Protein AF-A0A8T3ZV80-F1 (afdb_monomer_lite)

Secondary structure (DSSP, 8-state):
-EEE-----S-PEEEEEEES--TT-EEEEEEEE--STTPPP--EEEEEE-TTS-EEEE-----TT-TT-EEEEEEE-TTT--SEEEEEEEEESSS-------EEEEEEEESS-EEEEPPP---S---------------SSS--SSHHHHHHHHHHHHHTTGGGSSHHHHTTTGGGTHHHHHHHHHHHHHHHHTTTSPPPS-TTSPP-PPPPP----SSS-HHHHHHHHHHHHHHHHHHHHHHHHHHHHHHHHHHHHT-HHHHHHHHHHHHHHHHHHHHHHHHHHHHHHHHHHHHHHTHHHHHHHHHHHHHHHHHH-S-HHHHHHHHHTT--HHHHHHHHHHHHT--HHHHHHHHHHHHHHHHHHHHHHHHHHHHHHHHHHHHHHTTS----S--------------EE-TT-S--------TT-BPPPEEEEEEE-SSS-EEEEEEEPPEE-TTS-EEE-GGGEEEESS---GGGSEEP-SS-EEEEEEE-BT-EEEEEEEEB---SSTT--S--B--EEEEEE-

Structure (mmCIF, N/CA/C/O backbone):
data_AF-A0A8T3ZV80-F1
#
_entry.id   AF-A0A8T3ZV80-F1
#
loop_
_atom_site.group_PDB
_atom_site.id
_atom_site.type_symbol
_atom_site.label_atom_id
_atom_site.label_alt_id
_atom_site.label_comp_id
_atom_site.label_asym_id
_atom_site.label_entity_id
_atom_site.label_seq_id
_atom_site.pdbx_PDB_ins_code
_atom_site.Cartn_x
_atom_site.Cartn_y
_atom_site.Cartn_z
_atom_site.occupancy
_atom_site.B_iso_or_equiv
_atom_site.auth_seq_id
_atom_site.auth_comp_id
_atom_site.auth_asym_id
_atom_site.auth_atom_id
_atom_site.pdbx_PDB_model_num
ATOM 1 N N . MET A 1 1 ? 30.229 -7.756 7.869 1.00 60.47 1 MET A N 1
ATOM 2 C CA . MET A 1 1 ? 30.654 -7.085 9.124 1.00 60.47 1 MET A CA 1
ATOM 3 C C . MET A 1 1 ? 30.533 -5.592 8.899 1.00 60.47 1 MET A C 1
ATOM 5 O O . MET A 1 1 ? 31.047 -5.137 7.887 1.00 60.47 1 MET A O 1
ATOM 9 N N . VAL A 1 2 ? 29.847 -4.873 9.791 1.00 40.28 2 VAL A N 1
ATOM 10 C CA . VAL A 1 2 ? 29.508 -3.449 9.615 1.00 40.28 2 VAL A CA 1
ATOM 11 C C . VAL A 1 2 ? 30.244 -2.599 10.652 1.00 40.28 2 VAL A C 1
ATOM 13 O O . VAL A 1 2 ? 30.224 -2.930 11.843 1.00 40.28 2 VAL A O 1
ATOM 16 N N . TRP A 1 3 ? 30.877 -1.505 10.220 1.00 52.06 3 TRP A N 1
ATOM 17 C CA . TRP A 1 3 ? 31.429 -0.478 11.111 1.00 52.06 3 TRP A CA 1
ATOM 18 C C . TRP A 1 3 ? 30.766 0.871 10.842 1.00 52.06 3 TRP A C 1
ATOM 20 O O . TRP A 1 3 ? 30.893 1.408 9.746 1.00 52.06 3 TRP A O 1
ATOM 30 N N . GLU A 1 4 ? 30.125 1.445 11.858 1.00 41.66 4 GLU A N 1
ATOM 31 C CA . GLU A 1 4 ? 29.575 2.802 11.815 1.00 41.66 4 GLU A CA 1
ATOM 32 C C . GLU A 1 4 ? 30.435 3.743 12.674 1.00 41.66 4 GLU A C 1
ATOM 34 O O . GLU A 1 4 ? 30.823 3.398 13.796 1.00 41.66 4 GLU A O 1
ATOM 39 N N . LEU A 1 5 ? 30.774 4.921 12.140 1.00 48.00 5 LEU A N 1
ATOM 40 C CA . LEU A 1 5 ? 31.593 5.922 12.825 1.00 48.00 5 LEU A CA 1
ATOM 41 C C . LEU A 1 5 ? 30.857 7.256 12.927 1.00 48.00 5 LEU A C 1
ATOM 43 O O . LEU A 1 5 ? 30.401 7.808 11.931 1.00 48.00 5 LEU A O 1
ATOM 47 N N . GLN A 1 6 ? 30.839 7.824 14.133 1.00 43.84 6 GLN A N 1
ATOM 48 C CA . GLN A 1 6 ? 30.462 9.216 14.361 1.00 43.84 6 GLN A CA 1
ATOM 49 C C . GLN A 1 6 ? 31.732 10.071 14.506 1.00 43.84 6 GLN A C 1
ATOM 51 O O . GLN A 1 6 ? 32.546 9.821 15.392 1.00 43.84 6 GLN A O 1
ATOM 56 N N . ASN A 1 7 ? 31.893 11.064 13.622 1.00 47.25 7 ASN A N 1
ATOM 57 C CA . ASN A 1 7 ? 32.837 12.191 13.699 1.00 47.25 7 ASN A CA 1
ATOM 58 C C . ASN A 1 7 ? 34.265 11.883 14.200 1.00 47.25 7 ASN A C 1
ATOM 60 O O . ASN A 1 7 ? 34.578 12.076 15.377 1.00 47.25 7 ASN A O 1
ATOM 64 N N . SER A 1 8 ? 35.200 11.547 13.299 1.00 43.75 8 SER A N 1
ATOM 65 C CA . SER A 1 8 ? 36.628 11.659 13.636 1.00 43.75 8 SER A CA 1
ATOM 66 C C . SER A 1 8 ? 37.506 12.123 12.476 1.00 43.75 8 SER A C 1
ATOM 68 O O . SER A 1 8 ? 37.529 11.492 11.430 1.00 43.75 8 SER A O 1
ATOM 70 N N . ARG A 1 9 ? 38.299 13.177 12.721 1.00 47.66 9 ARG A N 1
ATOM 71 C CA . ARG A 1 9 ? 39.254 13.816 11.790 1.00 47.66 9 ARG A CA 1
ATOM 72 C C . ARG A 1 9 ? 40.524 13.002 11.485 1.00 47.66 9 ARG A C 1
ATOM 74 O O . ARG A 1 9 ? 41.468 13.545 10.926 1.00 47.66 9 ARG A O 1
ATOM 81 N N . GLN A 1 10 ? 40.609 11.738 11.899 1.00 52.78 10 GLN A N 1
ATOM 82 C CA . GLN A 1 10 ? 41.802 10.913 11.684 1.00 52.78 10 GLN A CA 1
ATOM 83 C C . GLN A 1 10 ? 41.478 9.723 10.785 1.00 52.78 10 GLN A C 1
ATOM 85 O O . GLN A 1 10 ? 40.491 9.027 11.019 1.00 52.78 10 GLN A O 1
ATOM 90 N N . LEU A 1 11 ? 42.344 9.488 9.792 1.00 54.22 11 LEU A N 1
ATOM 91 C CA . LEU A 1 11 ? 42.402 8.255 9.006 1.00 54.22 11 LEU A CA 1
ATOM 92 C C . LEU A 1 11 ? 42.468 7.075 9.984 1.00 54.22 11 LEU A C 1
ATOM 94 O O . LEU A 1 11 ? 43.467 6.908 10.686 1.00 54.22 11 LEU A O 1
ATOM 98 N N . ARG A 1 12 ? 41.398 6.282 10.085 1.00 61.41 12 ARG A N 1
ATOM 99 C CA . ARG A 1 12 ? 41.407 5.070 10.908 1.00 61.41 12 ARG A CA 1
ATOM 100 C C . ARG A 1 12 ? 41.654 3.875 10.006 1.00 61.41 12 ARG A C 1
ATOM 102 O O . ARG A 1 12 ? 40.924 3.643 9.051 1.00 61.41 12 ARG A O 1
ATOM 109 N N . ASN A 1 13 ? 42.698 3.123 10.335 1.00 71.12 13 ASN A N 1
ATOM 110 C CA . ASN A 1 13 ? 42.924 1.808 9.761 1.00 71.12 13 ASN A CA 1
ATOM 111 C C . ASN A 1 13 ? 41.978 0.810 10.449 1.00 71.12 13 ASN A C 1
ATOM 113 O O . ASN A 1 13 ? 41.947 0.729 11.682 1.00 71.12 13 ASN A O 1
ATOM 117 N N . HIS A 1 14 ? 41.197 0.076 9.664 1.00 79.56 14 HIS A N 1
ATOM 118 C CA . HIS A 1 14 ? 40.303 -0.968 10.146 1.00 79.56 14 HIS A CA 1
ATOM 119 C C . HIS A 1 14 ? 40.928 -2.331 9.884 1.00 79.56 14 HIS A C 1
ATOM 121 O O . HIS A 1 14 ? 41.183 -2.699 8.744 1.00 79.56 14 HIS A O 1
ATOM 127 N N . GLN A 1 15 ? 41.126 -3.101 10.954 1.00 82.50 15 GLN A N 1
ATOM 128 C CA . GLN A 1 15 ? 41.604 -4.472 10.851 1.00 82.50 15 GLN A CA 1
ATOM 129 C C . GLN A 1 15 ? 40.461 -5.471 10.966 1.00 82.50 15 GLN A C 1
ATOM 131 O O . GLN A 1 15 ? 39.639 -5.413 11.890 1.00 82.50 15 GLN A O 1
ATOM 136 N N . PHE A 1 16 ? 40.451 -6.441 10.062 1.00 82.12 16 PHE A N 1
ATOM 137 C CA . PHE A 1 16 ? 39.595 -7.617 10.149 1.00 82.12 16 PHE A CA 1
ATOM 138 C C . PHE A 1 16 ? 40.413 -8.878 9.891 1.00 82.12 16 PHE A C 1
ATOM 140 O O . PHE A 1 16 ? 41.445 -8.853 9.234 1.00 82.12 16 PHE A O 1
ATOM 147 N N . THR A 1 17 ? 40.000 -9.996 10.472 1.00 81.19 17 THR A N 1
ATOM 148 C CA . THR A 1 17 ? 40.676 -11.284 10.325 1.00 81.19 17 THR A CA 1
ATOM 149 C C . THR A 1 17 ? 39.786 -12.235 9.552 1.00 81.19 17 THR A C 1
ATOM 151 O O . THR A 1 17 ? 38.634 -12.447 9.927 1.00 81.19 17 THR A O 1
ATOM 154 N N . VAL A 1 18 ? 40.339 -12.835 8.505 1.00 78.56 18 VAL A N 1
ATOM 155 C CA . VAL A 1 18 ? 39.697 -13.893 7.725 1.00 78.56 18 VAL A CA 1
ATOM 156 C C . VAL A 1 18 ? 40.205 -15.239 8.234 1.00 78.56 18 VAL A C 1
ATOM 158 O O . VAL A 1 18 ? 41.417 -15.431 8.375 1.00 78.56 18 VAL A O 1
ATOM 161 N N . ILE A 1 19 ? 39.292 -16.158 8.551 1.00 80.69 19 ILE A N 1
ATOM 162 C CA . ILE A 1 19 ? 39.614 -17.494 9.075 1.00 80.69 19 ILE A CA 1
ATOM 163 C C . ILE A 1 19 ? 38.805 -18.549 8.330 1.00 80.69 19 ILE A C 1
ATOM 165 O O . ILE A 1 19 ? 37.584 -18.453 8.277 1.00 80.69 19 ILE A O 1
ATOM 169 N N . GLY A 1 20 ? 39.467 -19.594 7.842 1.00 71.50 20 GLY A N 1
ATOM 170 C CA . GLY A 1 20 ? 38.833 -20.692 7.113 1.00 71.50 20 GLY A CA 1
ATOM 171 C C . GLY A 1 20 ? 38.566 -20.399 5.634 1.00 71.50 20 GLY A C 1
ATOM 172 O O . GLY A 1 20 ? 37.793 -21.132 5.027 1.00 71.50 20 GLY A O 1
ATOM 173 N N . ALA A 1 21 ? 39.189 -19.362 5.064 1.00 75.75 21 ALA A N 1
ATOM 174 C CA . ALA A 1 21 ? 39.135 -19.100 3.631 1.00 75.75 21 ALA A CA 1
ATOM 175 C C . ALA A 1 21 ? 39.832 -20.203 2.830 1.00 75.75 21 ALA A C 1
ATOM 177 O O . ALA A 1 21 ? 40.847 -20.762 3.264 1.00 75.75 21 ALA A O 1
ATOM 178 N N . ASN A 1 22 ? 39.282 -20.497 1.658 1.00 77.50 22 ASN A N 1
ATOM 179 C CA . ASN A 1 22 ? 39.830 -21.430 0.687 1.00 77.50 22 ASN A CA 1
ATOM 180 C C . ASN A 1 22 ? 39.926 -20.753 -0.689 1.00 77.50 22 ASN A C 1
ATOM 182 O O . ASN A 1 22 ? 39.639 -19.568 -0.846 1.00 77.50 22 ASN A O 1
ATOM 186 N N . ASN A 1 23 ? 40.307 -21.521 -1.708 1.00 75.81 23 ASN A N 1
ATOM 187 C CA . ASN A 1 23 ? 40.514 -20.959 -3.035 1.00 75.81 23 ASN A CA 1
ATOM 188 C C . ASN A 1 23 ? 39.230 -20.413 -3.665 1.00 75.81 23 ASN A C 1
ATOM 190 O O . ASN A 1 23 ? 39.355 -19.581 -4.541 1.00 75.81 23 ASN A O 1
ATOM 194 N N . SER A 1 24 ? 38.027 -20.810 -3.239 1.00 71.69 24 SER A N 1
ATOM 195 C CA . SER A 1 24 ? 36.764 -20.243 -3.746 1.00 71.69 24 SER A CA 1
ATOM 196 C C . SER A 1 24 ? 36.318 -18.965 -3.028 1.00 71.69 24 SER A C 1
ATOM 198 O O . SER A 1 24 ? 35.336 -18.362 -3.444 1.00 71.69 24 SER A O 1
ATOM 200 N N . THR A 1 25 ? 37.001 -18.551 -1.956 1.00 66.44 25 THR A N 1
ATOM 201 C CA . THR A 1 25 ? 36.577 -17.401 -1.152 1.00 66.44 25 THR A CA 1
ATOM 202 C C . THR A 1 25 ? 36.814 -16.080 -1.888 1.00 66.44 25 THR A C 1
ATOM 204 O O . THR A 1 25 ? 37.892 -15.855 -2.440 1.00 66.44 25 THR A O 1
ATOM 207 N N . ILE A 1 26 ? 35.821 -15.192 -1.840 1.00 72.12 26 ILE A N 1
ATOM 208 C CA . ILE A 1 26 ? 35.843 -13.838 -2.404 1.00 72.12 26 ILE A CA 1
ATOM 209 C C . ILE A 1 26 ? 35.607 -12.832 -1.271 1.00 72.12 26 ILE A C 1
ATOM 211 O O . ILE A 1 26 ? 34.760 -13.058 -0.404 1.00 72.12 26 ILE A O 1
ATOM 215 N N . ILE A 1 27 ? 36.343 -11.716 -1.269 1.00 75.44 27 ILE A N 1
ATOM 216 C CA . ILE A 1 27 ? 36.131 -10.608 -0.320 1.00 75.44 27 ILE A CA 1
ATOM 217 C C . ILE A 1 27 ? 35.628 -9.378 -1.062 1.00 75.44 27 ILE A C 1
ATOM 219 O O . ILE A 1 27 ? 36.235 -8.953 -2.049 1.00 75.44 27 ILE A O 1
ATOM 223 N N . TYR A 1 28 ? 34.567 -8.786 -0.516 1.00 76.94 28 TYR A N 1
ATOM 224 C CA . TYR A 1 28 ? 34.029 -7.494 -0.919 1.00 76.94 28 TYR A CA 1
ATOM 225 C C . TYR A 1 28 ? 34.206 -6.507 0.227 1.00 76.94 28 TYR A C 1
ATOM 227 O O . TYR A 1 28 ? 33.825 -6.798 1.361 1.00 76.94 28 TYR A O 1
ATOM 235 N N . ALA A 1 29 ? 34.752 -5.335 -0.063 1.00 74.75 29 ALA A N 1
ATOM 236 C CA . ALA A 1 29 ? 34.747 -4.215 0.865 1.00 74.75 29 ALA A CA 1
ATOM 237 C C . ALA A 1 29 ? 34.080 -3.023 0.184 1.00 74.75 29 ALA A C 1
ATOM 239 O O . ALA A 1 29 ? 34.488 -2.660 -0.919 1.00 74.75 29 ALA A O 1
ATOM 240 N N . THR A 1 30 ? 33.081 -2.442 0.842 1.00 72.75 30 THR A N 1
ATOM 241 C CA . THR A 1 30 ? 32.307 -1.304 0.348 1.00 72.75 30 THR A CA 1
ATOM 242 C C . THR A 1 30 ? 32.378 -0.164 1.350 1.00 72.75 30 THR A C 1
ATOM 244 O O . THR A 1 30 ? 32.083 -0.347 2.532 1.00 72.75 30 THR A O 1
ATOM 247 N N . LEU A 1 31 ? 32.757 1.021 0.887 1.00 70.44 31 LEU A N 1
ATOM 248 C CA . LEU A 1 31 ? 32.752 2.241 1.688 1.00 70.44 31 LEU A CA 1
ATOM 249 C C . LEU A 1 31 ? 31.519 3.071 1.339 1.00 70.44 31 LEU A C 1
ATOM 251 O O . LEU A 1 31 ? 31.393 3.474 0.193 1.00 70.44 31 LEU A O 1
ATOM 255 N N . ILE A 1 32 ? 30.642 3.344 2.304 1.00 70.00 32 ILE A N 1
ATOM 256 C CA . ILE A 1 32 ? 29.407 4.118 2.123 1.00 70.00 32 ILE A CA 1
ATOM 257 C C . ILE A 1 32 ? 29.526 5.442 2.877 1.00 70.00 32 ILE A C 1
ATOM 259 O O . ILE A 1 32 ? 29.711 5.460 4.096 1.00 70.00 32 ILE A O 1
ATOM 263 N N . CYS A 1 33 ? 29.366 6.560 2.176 1.00 63.94 33 CYS A N 1
ATOM 264 C CA . CYS A 1 33 ? 29.397 7.890 2.785 1.00 63.94 33 CYS A CA 1
ATOM 265 C C . CYS A 1 33 ? 27.990 8.490 2.892 1.00 63.94 33 CYS A C 1
ATOM 267 O O . CYS A 1 33 ? 27.282 8.575 1.890 1.00 63.94 33 CYS A O 1
ATOM 269 N N . LYS A 1 34 ? 27.611 8.959 4.091 1.00 62.41 34 LYS A N 1
ATOM 270 C CA . LYS A 1 34 ? 26.395 9.763 4.301 1.00 62.41 34 LYS A CA 1
ATOM 271 C C . LYS A 1 34 ? 26.789 11.229 4.515 1.00 62.41 34 LYS A C 1
ATOM 273 O O . LYS A 1 34 ? 27.540 11.509 5.452 1.00 62.41 34 LYS A O 1
ATOM 278 N N . PRO A 1 35 ? 26.307 12.182 3.700 1.00 58.16 35 PRO A N 1
ATOM 279 C CA . PRO A 1 35 ? 26.583 13.589 3.928 1.00 58.16 35 PRO A CA 1
ATOM 280 C C . PRO A 1 35 ? 25.905 14.043 5.213 1.00 58.16 35 PRO A C 1
ATOM 282 O O . PRO A 1 35 ? 24.725 13.788 5.451 1.00 58.16 35 PRO A O 1
ATOM 285 N N . VAL A 1 36 ? 26.662 14.762 6.030 1.00 56.09 36 VAL A N 1
ATOM 286 C CA . VAL A 1 36 ? 26.137 15.463 7.198 1.00 56.09 36 VAL A CA 1
ATOM 287 C C . VAL A 1 36 ? 26.026 16.933 6.816 1.00 56.09 36 VAL A C 1
ATOM 289 O O . VAL A 1 36 ? 26.989 17.528 6.340 1.00 56.09 36 VAL A O 1
ATOM 292 N N . ASN A 1 37 ? 24.842 17.519 6.999 1.00 60.84 37 ASN A N 1
ATOM 293 C CA . ASN A 1 37 ? 24.582 18.952 6.806 1.00 60.84 37 ASN A CA 1
ATOM 294 C C . ASN A 1 37 ? 24.852 19.497 5.388 1.00 60.84 37 ASN A C 1
ATOM 296 O O . ASN A 1 37 ? 25.264 20.644 5.239 1.00 60.84 37 ASN A O 1
ATOM 300 N N . GLY A 1 38 ? 24.636 18.694 4.340 1.00 57.56 38 GLY A N 1
ATOM 301 C CA . GLY A 1 38 ? 24.777 19.159 2.953 1.00 57.56 38 GLY A CA 1
ATOM 302 C C . GLY A 1 38 ? 26.215 19.480 2.524 1.00 57.56 38 GLY A C 1
ATOM 303 O O . GLY A 1 38 ? 26.416 20.047 1.451 1.00 57.56 38 GLY A O 1
ATOM 304 N N . VAL A 1 39 ? 27.219 19.114 3.330 1.00 54.97 39 VAL A N 1
ATOM 305 C CA . VAL A 1 39 ? 28.629 19.247 2.952 1.00 54.97 39 VAL A CA 1
ATOM 306 C C . VAL A 1 39 ? 28.953 18.196 1.893 1.00 54.97 39 VAL A C 1
ATOM 308 O O . VAL A 1 39 ? 28.699 17.003 2.076 1.00 54.97 39 VAL A O 1
ATOM 311 N N . LYS A 1 40 ? 29.495 18.650 0.760 1.00 57.97 40 LYS A N 1
ATOM 312 C CA . LYS A 1 40 ? 29.934 17.786 -0.337 1.00 57.97 40 LYS A CA 1
ATOM 313 C C . LYS A 1 40 ? 31.133 16.963 0.138 1.00 57.97 40 LYS A C 1
ATOM 315 O O . LYS A 1 40 ? 32.167 17.527 0.476 1.00 57.97 40 LYS A O 1
ATOM 320 N N . ILE A 1 41 ? 30.985 15.642 0.159 1.00 56.88 41 ILE A N 1
ATOM 321 C CA . ILE A 1 41 ? 32.097 14.717 0.392 1.00 56.88 41 ILE A CA 1
ATOM 322 C C . ILE A 1 41 ? 32.864 14.618 -0.927 1.00 56.88 41 ILE A C 1
ATOM 324 O O . ILE A 1 41 ? 32.255 14.370 -1.968 1.00 56.88 41 ILE A O 1
ATOM 328 N N . LEU A 1 42 ? 34.167 14.896 -0.894 1.00 56.91 42 LEU A N 1
ATOM 329 C CA . LEU A 1 42 ? 35.041 14.813 -2.062 1.00 56.91 42 LEU A CA 1
ATOM 330 C C . LEU A 1 42 ? 35.736 13.446 -2.059 1.00 56.91 42 LEU A C 1
ATOM 332 O O . LEU A 1 42 ? 36.499 13.147 -1.142 1.00 56.91 42 LEU A O 1
ATOM 336 N N . ASP A 1 43 ? 35.401 12.637 -3.063 1.00 63.59 43 ASP A N 1
ATOM 337 C CA . ASP A 1 43 ? 36.139 11.483 -3.595 1.00 63.59 43 ASP A CA 1
ATOM 338 C C . ASP A 1 43 ? 36.821 10.583 -2.541 1.00 63.59 43 ASP A C 1
ATOM 340 O O . ASP A 1 43 ? 38.040 10.642 -2.332 1.00 63.59 43 ASP A O 1
ATOM 344 N N . PRO A 1 44 ? 36.033 9.759 -1.819 1.00 66.94 44 PRO A N 1
ATOM 345 C CA . PRO A 1 44 ? 36.574 8.809 -0.862 1.00 66.94 44 PRO A CA 1
ATOM 346 C C . PRO A 1 44 ? 37.189 7.595 -1.579 1.00 66.94 44 PRO A C 1
ATOM 348 O O . PRO A 1 44 ? 36.496 6.836 -2.250 1.00 66.94 44 PRO A O 1
ATOM 351 N N . VAL A 1 45 ? 38.481 7.363 -1.358 1.00 74.38 45 VAL A N 1
ATOM 352 C CA . VAL A 1 45 ? 39.224 6.194 -1.849 1.00 74.38 45 VAL A CA 1
ATOM 353 C C . VAL A 1 45 ? 39.182 5.089 -0.799 1.00 74.38 45 VAL A C 1
ATOM 355 O O . VAL A 1 45 ? 39.637 5.293 0.333 1.00 74.38 45 VAL A O 1
ATOM 358 N N . LEU A 1 46 ? 38.693 3.903 -1.167 1.00 81.62 46 LEU A N 1
ATOM 359 C CA . LEU A 1 46 ? 38.823 2.697 -0.348 1.00 81.62 46 LEU A CA 1
ATOM 360 C C . LEU A 1 46 ? 40.057 1.919 -0.789 1.00 81.62 46 LEU A C 1
ATOM 362 O O . LEU A 1 46 ? 40.215 1.585 -1.958 1.00 81.62 46 LEU A O 1
ATOM 366 N N . SER A 1 47 ? 40.916 1.576 0.160 1.00 82.62 47 SER A N 1
ATOM 367 C CA . SER A 1 47 ? 42.053 0.692 -0.067 1.00 82.62 47 SER A CA 1
ATOM 368 C C . SER A 1 47 ? 42.032 -0.461 0.924 1.00 82.62 47 SER A C 1
ATOM 370 O O . SER A 1 47 ? 41.786 -0.272 2.116 1.00 82.62 47 SER A O 1
ATOM 372 N N . VAL A 1 48 ? 42.310 -1.665 0.433 1.00 84.31 48 VAL A N 1
ATOM 373 C CA . VAL A 1 48 ? 42.322 -2.893 1.227 1.00 84.31 48 VAL A CA 1
ATOM 374 C C . VAL A 1 48 ? 43.606 -3.661 0.948 1.00 84.31 48 VAL A C 1
ATOM 376 O O . VAL A 1 48 ? 43.985 -3.873 -0.207 1.00 84.31 48 VAL A O 1
ATOM 379 N N . LYS A 1 49 ? 44.275 -4.104 2.010 1.00 88.62 49 LYS A N 1
ATOM 380 C CA . LYS A 1 49 ? 45.516 -4.873 1.970 1.00 88.62 49 LYS A CA 1
ATOM 381 C C . LYS A 1 49 ? 45.333 -6.233 2.630 1.00 88.62 49 LYS A C 1
ATOM 383 O O . LYS A 1 49 ? 44.896 -6.343 3.774 1.00 88.62 49 LYS A O 1
ATOM 388 N N . SER A 1 50 ? 45.708 -7.263 1.887 1.00 88.00 50 SER A N 1
ATOM 389 C CA . SER A 1 50 ? 45.689 -8.660 2.312 1.00 88.00 50 SER A CA 1
ATOM 390 C C . SER A 1 50 ? 46.896 -9.030 3.191 1.00 88.00 50 SER A C 1
ATOM 392 O O . SER A 1 50 ? 47.940 -8.369 3.127 1.00 88.00 50 SER A O 1
ATOM 394 N N . PRO A 1 51 ? 46.819 -10.147 3.942 1.00 85.44 51 PRO A N 1
ATOM 395 C CA . PRO A 1 51 ? 47.934 -10.688 4.719 1.00 85.44 51 PRO A CA 1
ATOM 396 C C . PRO A 1 51 ? 49.162 -11.033 3.867 1.00 85.44 51 PRO A C 1
ATOM 398 O O . PRO A 1 51 ? 50.288 -10.986 4.355 1.00 85.44 51 PRO A O 1
ATOM 401 N N . THR A 1 52 ? 48.955 -11.385 2.594 1.00 84.75 52 THR A N 1
ATOM 402 C CA . THR A 1 52 ? 50.021 -11.717 1.635 1.00 84.75 52 THR A CA 1
ATOM 403 C C . THR A 1 52 ? 50.640 -10.478 0.984 1.00 84.75 52 THR A C 1
ATOM 405 O O . THR A 1 52 ? 51.580 -10.598 0.203 1.00 84.75 52 THR A O 1
ATOM 408 N N . GLY A 1 53 ? 50.146 -9.279 1.313 1.00 86.62 53 GLY A N 1
ATOM 409 C CA . GLY A 1 53 ? 50.662 -8.006 0.816 1.00 86.62 53 GLY A CA 1
ATOM 410 C C . GLY A 1 53 ? 49.996 -7.497 -0.464 1.00 86.62 53 GLY A C 1
ATOM 411 O O . GLY A 1 53 ? 50.296 -6.377 -0.877 1.00 86.62 53 GLY A O 1
ATOM 412 N N . ILE A 1 54 ? 49.064 -8.251 -1.060 1.00 85.75 54 ILE A N 1
ATOM 413 C CA . ILE A 1 54 ? 48.240 -7.769 -2.180 1.00 85.75 54 ILE A CA 1
ATOM 414 C C . ILE A 1 54 ? 47.411 -6.587 -1.684 1.00 85.75 54 ILE A C 1
ATOM 416 O O . ILE A 1 54 ? 46.680 -6.726 -0.703 1.00 85.75 54 ILE A O 1
ATOM 420 N N . THR A 1 55 ? 47.535 -5.446 -2.355 1.00 87.06 55 THR A N 1
ATOM 421 C CA . THR A 1 55 ? 46.762 -4.235 -2.073 1.00 87.06 55 THR A CA 1
ATOM 422 C C . THR A 1 55 ? 45.907 -3.916 -3.286 1.00 87.06 55 THR A C 1
ATOM 424 O O . THR A 1 55 ? 46.425 -3.884 -4.402 1.00 87.06 55 THR A O 1
ATOM 427 N N . LYS A 1 56 ? 44.616 -3.681 -3.069 1.00 84.69 56 LYS A N 1
ATOM 428 C CA . LYS A 1 56 ? 43.693 -3.188 -4.091 1.00 84.69 56 LYS A CA 1
ATOM 429 C C . LYS A 1 56 ? 43.013 -1.933 -3.569 1.00 84.69 56 LYS A C 1
ATOM 431 O O . LYS A 1 56 ? 42.768 -1.821 -2.368 1.00 84.69 56 LYS A O 1
ATOM 436 N N . PHE A 1 57 ? 42.738 -1.001 -4.463 1.00 84.69 57 PHE A N 1
ATOM 437 C CA . PHE A 1 57 ? 42.001 0.211 -4.156 1.00 84.69 57 PHE A CA 1
ATOM 438 C C . PHE A 1 57 ? 40.985 0.469 -5.258 1.00 84.69 57 PHE A C 1
ATOM 440 O O . PHE A 1 57 ? 41.161 -0.016 -6.376 1.00 84.69 57 PHE A O 1
ATOM 447 N N . ASP A 1 58 ? 39.935 1.197 -4.913 1.00 76.56 58 ASP A N 1
ATOM 448 C CA . ASP A 1 58 ? 38.938 1.678 -5.855 1.00 76.56 58 ASP A CA 1
ATOM 449 C C . ASP A 1 58 ? 38.720 3.179 -5.620 1.00 76.56 58 ASP A C 1
ATOM 451 O O . ASP A 1 58 ? 38.519 3.623 -4.483 1.00 76.56 58 ASP A O 1
ATOM 455 N N . ASP A 1 59 ? 38.849 3.938 -6.703 1.00 66.94 59 ASP A N 1
ATOM 456 C CA . ASP A 1 59 ? 38.781 5.407 -6.782 1.00 66.94 59 ASP A CA 1
ATOM 457 C C . ASP A 1 59 ? 37.613 5.850 -7.690 1.00 66.94 59 ASP A C 1
ATOM 459 O O . ASP A 1 59 ? 37.277 7.029 -7.776 1.00 66.94 59 ASP A O 1
ATOM 463 N N . ASP A 1 60 ? 36.936 4.903 -8.350 1.00 54.91 60 ASP A N 1
ATOM 464 C CA . ASP A 1 60 ? 35.963 5.210 -9.390 1.00 54.91 60 ASP A CA 1
ATOM 465 C C . ASP A 1 60 ? 34.527 5.022 -8.887 1.00 54.91 60 ASP A C 1
ATOM 467 O O . ASP A 1 60 ? 34.011 3.914 -8.761 1.00 54.91 60 ASP A O 1
ATOM 471 N N . SER A 1 61 ? 33.826 6.135 -8.660 1.00 48.38 61 SER A N 1
ATOM 472 C CA . SER A 1 61 ? 32.669 6.518 -9.491 1.00 48.38 61 SER A CA 1
ATOM 473 C C . SER A 1 61 ? 31.839 7.620 -8.828 1.00 48.38 61 SER A C 1
ATOM 475 O O . SER A 1 61 ? 30.952 7.401 -8.004 1.00 48.38 61 SER A O 1
ATOM 477 N N . TYR A 1 62 ? 32.074 8.851 -9.276 1.00 46.94 62 TYR A N 1
ATOM 478 C CA . TYR A 1 62 ? 31.068 9.900 -9.186 1.00 46.94 62 TYR A CA 1
ATOM 479 C C . TYR A 1 62 ? 29.863 9.491 -10.050 1.00 46.94 62 TYR A C 1
ATOM 481 O O . TYR A 1 62 ? 29.912 9.583 -11.278 1.00 46.94 62 TYR A O 1
ATOM 489 N N . THR A 1 63 ? 28.772 9.030 -9.434 1.00 42.38 63 THR A N 1
ATOM 490 C CA . THR A 1 63 ? 27.497 8.846 -10.140 1.00 42.38 63 THR A CA 1
ATOM 491 C C . THR A 1 63 ? 26.871 10.224 -10.349 1.00 42.38 63 THR A C 1
ATOM 493 O O . THR A 1 63 ? 26.280 10.807 -9.436 1.00 42.38 63 THR A O 1
ATOM 496 N N . ALA A 1 64 ? 27.030 10.796 -11.544 1.00 35.31 64 ALA A N 1
ATOM 497 C CA . ALA A 1 64 ? 26.398 12.064 -11.890 1.00 35.31 64 ALA A CA 1
ATOM 498 C C . ALA A 1 64 ? 24.866 11.916 -11.805 1.00 35.31 64 ALA A C 1
ATOM 500 O O . ALA A 1 64 ? 24.256 11.266 -12.647 1.00 35.31 64 ALA A O 1
ATOM 501 N N . GLY A 1 65 ? 24.256 12.495 -10.767 1.00 42.28 65 GLY A N 1
ATOM 502 C CA . GLY A 1 65 ? 22.807 12.441 -10.528 1.00 42.28 65 GLY A CA 1
ATOM 503 C C . GLY A 1 65 ? 22.409 11.960 -9.131 1.00 42.28 65 GLY A C 1
ATOM 504 O O . GLY A 1 65 ? 21.315 12.285 -8.674 1.00 42.28 65 GLY A O 1
ATOM 505 N N . CYS A 1 66 ? 23.304 11.286 -8.404 1.00 38.31 66 CYS A N 1
ATOM 506 C CA . CYS A 1 66 ? 23.076 10.918 -7.009 1.00 38.31 66 CYS A CA 1
ATOM 507 C C . CYS A 1 66 ? 23.557 12.047 -6.096 1.00 38.31 66 CYS A C 1
ATOM 509 O O . CYS A 1 66 ? 24.680 12.045 -5.590 1.00 38.31 66 CYS A O 1
ATOM 511 N N . ASN A 1 67 ? 22.702 13.039 -5.858 1.00 46.91 67 ASN A N 1
ATOM 512 C CA . ASN A 1 67 ? 22.902 13.901 -4.703 1.00 46.91 67 ASN A CA 1
ATOM 513 C C . ASN A 1 67 ? 22.829 12.994 -3.460 1.00 46.91 67 ASN A C 1
ATOM 515 O O . ASN A 1 67 ? 21.743 12.536 -3.124 1.00 46.91 67 ASN A O 1
ATOM 519 N N . HIS A 1 68 ? 23.975 12.747 -2.806 1.00 53.91 68 HIS A N 1
ATOM 520 C CA . HIS A 1 68 ? 24.121 12.297 -1.406 1.00 53.91 68 HIS A CA 1
ATOM 521 C C . HIS A 1 68 ? 24.635 10.876 -1.092 1.00 53.91 68 HIS A C 1
ATOM 523 O O . HIS A 1 68 ? 24.716 10.567 0.092 1.00 53.91 68 HIS A O 1
ATOM 529 N N . PHE A 1 69 ? 25.078 10.046 -2.044 1.00 55.31 69 PHE A N 1
ATOM 530 C CA . PHE A 1 69 ? 25.714 8.758 -1.701 1.00 55.31 69 PHE A CA 1
ATOM 531 C C . PHE A 1 69 ? 26.936 8.458 -2.571 1.00 55.31 69 PHE A C 1
ATOM 533 O O . PHE A 1 69 ? 26.883 8.603 -3.787 1.00 55.31 69 PHE A O 1
ATOM 540 N N . PHE A 1 70 ? 28.023 8.029 -1.927 1.00 61.50 70 PHE A N 1
ATOM 541 C CA . PHE A 1 70 ? 29.221 7.499 -2.582 1.00 61.50 70 PHE A CA 1
ATOM 542 C C . PHE A 1 70 ? 29.443 6.059 -2.128 1.00 61.50 70 PHE A C 1
ATOM 544 O O . PHE A 1 70 ? 29.346 5.787 -0.925 1.00 61.50 70 PHE A O 1
ATOM 551 N N . SER A 1 71 ? 29.760 5.175 -3.078 1.00 62.97 71 SER A N 1
ATOM 552 C CA . SER A 1 71 ? 30.189 3.802 -2.816 1.00 62.97 71 SER A CA 1
ATOM 553 C C . SER A 1 71 ? 31.469 3.474 -3.579 1.00 62.97 71 SER A C 1
ATOM 555 O O . SER A 1 71 ? 31.462 3.535 -4.802 1.00 62.97 71 SER A O 1
ATOM 557 N N . SER A 1 72 ? 32.530 3.088 -2.872 1.00 68.00 72 SER A N 1
ATOM 558 C CA . SER A 1 72 ? 33.758 2.528 -3.467 1.00 68.00 72 SER A CA 1
ATOM 559 C C . SER A 1 72 ? 33.857 1.046 -3.106 1.00 68.00 72 SER A C 1
ATOM 561 O O . SER A 1 72 ? 33.542 0.682 -1.964 1.00 68.00 72 SER A O 1
ATOM 563 N N . LYS A 1 73 ? 34.233 0.189 -4.065 1.00 75.00 73 LYS A N 1
ATOM 564 C CA . LYS A 1 73 ? 34.171 -1.275 -3.958 1.00 75.00 73 LYS A CA 1
ATOM 565 C C . LYS A 1 73 ? 35.492 -1.937 -4.343 1.00 75.00 73 LYS A C 1
ATOM 567 O O . LYS A 1 73 ? 35.891 -1.981 -5.500 1.00 75.00 73 LYS A O 1
ATOM 572 N N . VAL A 1 74 ? 36.105 -2.625 -3.381 1.00 78.94 74 VAL A N 1
ATOM 573 C CA . VAL A 1 74 ? 37.305 -3.438 -3.628 1.00 78.94 74 VAL A CA 1
ATOM 574 C C . VAL A 1 74 ? 36.959 -4.929 -3.641 1.00 78.94 74 VAL A C 1
ATOM 576 O O . VAL A 1 74 ? 36.355 -5.440 -2.695 1.00 78.94 74 VAL A O 1
ATOM 579 N N . LEU A 1 75 ? 37.372 -5.630 -4.706 1.00 80.50 75 LEU A N 1
ATOM 580 C CA . LEU A 1 75 ? 37.122 -7.059 -4.928 1.00 80.50 75 LEU A CA 1
ATOM 581 C C . LEU A 1 75 ? 38.415 -7.888 -4.921 1.00 80.50 75 LEU A C 1
ATOM 583 O O . LEU A 1 75 ? 39.312 -7.671 -5.744 1.00 80.50 75 LEU A O 1
ATOM 587 N N . PHE A 1 76 ? 38.471 -8.910 -4.068 1.00 81.81 76 PHE A N 1
ATOM 588 C CA . PHE A 1 76 ? 39.494 -9.963 -4.122 1.00 81.81 76 PHE A CA 1
ATOM 589 C C . PHE A 1 76 ? 38.872 -11.253 -4.636 1.00 81.81 76 PHE A C 1
ATOM 591 O O . PHE A 1 76 ? 37.943 -11.777 -4.028 1.00 81.81 76 PHE A O 1
ATOM 598 N N . SER A 1 77 ? 39.383 -11.735 -5.762 1.00 77.69 77 SER A N 1
ATOM 599 C CA . SER A 1 77 ? 38.926 -12.934 -6.452 1.00 77.69 77 SER A CA 1
ATOM 600 C C . SER A 1 77 ? 39.418 -14.221 -5.784 1.00 77.69 77 SER A C 1
ATOM 602 O O . SER A 1 77 ? 40.307 -14.225 -4.928 1.00 77.69 77 SER A O 1
ATOM 604 N N . SER A 1 78 ? 38.818 -15.329 -6.215 1.00 69.19 78 SER A N 1
ATOM 605 C CA . SER A 1 78 ? 39.219 -16.697 -5.894 1.00 69.19 78 SER A CA 1
ATOM 606 C C . SER A 1 78 ? 40.742 -16.881 -6.035 1.00 69.19 78 SER A C 1
ATOM 608 O O . SER A 1 78 ? 41.319 -16.631 -7.090 1.00 69.19 78 SER A O 1
ATOM 610 N N . GLY A 1 79 ? 41.403 -17.295 -4.948 1.00 76.75 79 GLY A N 1
ATOM 611 C CA . GLY A 1 79 ? 42.859 -17.489 -4.882 1.00 76.75 79 GLY A CA 1
ATOM 612 C C . GLY A 1 79 ? 43.674 -16.273 -4.417 1.00 76.75 79 GLY A C 1
ATOM 613 O O . GLY A 1 79 ? 44.830 -16.442 -4.031 1.00 76.75 79 GLY A O 1
ATOM 614 N N . GLU A 1 80 ? 43.087 -15.074 -4.373 1.00 81.69 80 GLU A N 1
ATOM 615 C CA . GLU A 1 80 ? 43.711 -13.884 -3.763 1.00 81.69 80 GLU A CA 1
ATOM 616 C C . GLU A 1 80 ? 43.378 -13.756 -2.267 1.00 81.69 80 GLU A C 1
ATOM 618 O O . GLU A 1 80 ? 44.035 -13.011 -1.537 1.00 81.69 80 GLU A O 1
ATOM 623 N N . VAL A 1 81 ? 42.356 -14.481 -1.799 1.00 83.25 81 VAL A N 1
ATOM 624 C CA . VAL A 1 81 ? 41.916 -14.468 -0.404 1.00 83.25 81 VAL A CA 1
ATOM 625 C C . VAL A 1 81 ? 42.679 -15.503 0.420 1.00 83.25 81 VAL A C 1
ATOM 627 O O . VAL A 1 81 ? 42.654 -16.698 0.136 1.00 83.25 81 VAL A O 1
ATOM 630 N N . SER A 1 82 ? 43.315 -15.050 1.500 1.00 86.44 82 SER A N 1
ATOM 631 C CA . SER A 1 82 ? 44.009 -15.903 2.462 1.00 86.44 82 SER A CA 1
ATOM 632 C C . SER A 1 82 ? 43.544 -15.652 3.894 1.00 86.44 82 SER A C 1
ATOM 634 O O . SER A 1 82 ? 43.109 -14.555 4.259 1.00 86.44 82 SER A O 1
ATOM 636 N N . ASN A 1 83 ? 43.727 -16.664 4.744 1.00 85.12 83 ASN A N 1
ATOM 637 C CA . ASN A 1 83 ? 43.597 -16.499 6.188 1.00 85.12 83 ASN A CA 1
ATOM 638 C C . ASN A 1 83 ? 44.612 -15.475 6.710 1.00 85.12 83 ASN A C 1
ATOM 640 O O . ASN A 1 83 ? 45.752 -15.435 6.244 1.00 85.12 83 ASN A O 1
ATOM 644 N N . GLY A 1 84 ? 44.213 -14.678 7.699 1.00 86.06 84 GLY A N 1
ATOM 645 C CA . GLY A 1 84 ? 45.086 -13.690 8.336 1.00 86.06 84 GLY A CA 1
ATOM 646 C C . GLY A 1 84 ? 44.407 -12.346 8.573 1.00 86.06 84 GLY A C 1
ATOM 647 O O . GLY A 1 84 ? 43.192 -12.220 8.435 1.00 86.06 84 GLY A O 1
ATOM 648 N N . ILE A 1 85 ? 45.206 -11.356 8.972 1.00 87.56 85 ILE A N 1
ATOM 649 C CA . ILE A 1 85 ? 44.756 -9.989 9.259 1.00 87.56 85 ILE A CA 1
ATOM 650 C C . ILE A 1 85 ? 44.819 -9.158 7.977 1.00 87.56 85 ILE A C 1
ATOM 652 O O . ILE A 1 85 ? 45.862 -9.077 7.335 1.00 87.56 85 ILE A O 1
ATOM 656 N N . TRP A 1 86 ? 43.690 -8.555 7.639 1.00 87.31 86 TRP A N 1
ATOM 657 C CA . TRP A 1 86 ? 43.496 -7.631 6.537 1.00 87.31 86 TRP A CA 1
ATOM 658 C C . TRP A 1 86 ? 43.366 -6.212 7.088 1.00 87.31 86 TRP A C 1
ATOM 660 O O . TRP A 1 86 ? 42.737 -6.010 8.132 1.00 87.31 86 TRP A O 1
ATOM 670 N N . ASP A 1 87 ? 43.936 -5.248 6.373 1.00 85.38 87 ASP A N 1
ATOM 671 C CA . ASP A 1 87 ? 43.853 -3.820 6.681 1.00 85.38 87 ASP A CA 1
ATOM 672 C C . ASP A 1 87 ? 42.975 -3.132 5.628 1.00 85.38 87 ASP A C 1
ATOM 674 O O . ASP A 1 87 ? 43.209 -3.295 4.432 1.00 85.38 87 ASP A O 1
ATOM 678 N N . ALA A 1 88 ? 41.983 -2.353 6.051 1.00 83.75 88 ALA A N 1
ATOM 679 C CA . ALA A 1 88 ? 41.175 -1.505 5.180 1.00 83.75 88 ALA A CA 1
ATOM 680 C C . ALA A 1 88 ? 41.246 -0.054 5.656 1.00 83.75 88 ALA A C 1
ATOM 682 O O . ALA A 1 88 ? 41.045 0.232 6.840 1.00 83.75 88 ALA A O 1
ATOM 683 N N . TRP A 1 89 ? 41.506 0.872 4.738 1.00 81.75 89 TRP A N 1
ATOM 684 C CA . TRP A 1 89 ? 41.530 2.300 5.029 1.00 81.75 89 TRP A CA 1
ATOM 685 C C . TRP A 1 89 ? 40.740 3.086 3.988 1.00 81.75 89 TRP A C 1
ATOM 687 O O . TRP A 1 89 ? 40.774 2.788 2.796 1.00 81.75 89 TRP A O 1
ATOM 697 N N . ALA A 1 90 ? 40.035 4.103 4.475 1.00 75.44 90 ALA A N 1
ATOM 698 C CA . ALA A 1 90 ? 39.409 5.128 3.658 1.00 75.44 90 ALA A CA 1
ATOM 699 C C . ALA A 1 90 ? 40.278 6.389 3.705 1.00 75.44 90 ALA A C 1
ATOM 701 O O . ALA A 1 90 ? 40.681 6.815 4.792 1.00 75.44 90 ALA A O 1
ATOM 702 N N . SER A 1 91 ? 40.564 6.989 2.554 1.00 70.62 91 SER A N 1
ATOM 703 C CA . SER A 1 91 ? 41.293 8.260 2.450 1.00 70.62 91 SER A CA 1
ATOM 704 C C . SER A 1 91 ? 40.646 9.174 1.417 1.00 70.62 91 SER A C 1
ATOM 706 O O . SER A 1 91 ? 40.163 8.682 0.410 1.00 70.62 91 SER A O 1
ATOM 708 N N . GLY A 1 92 ? 40.660 10.490 1.633 1.00 64.94 92 GLY A N 1
ATOM 709 C CA . GLY A 1 92 ? 40.306 11.454 0.584 1.00 64.94 92 GLY A CA 1
ATOM 710 C C . GLY A 1 92 ? 41.465 11.676 -0.392 1.00 64.94 92 GLY A C 1
ATOM 711 O O . GLY A 1 92 ? 42.635 11.519 -0.016 1.00 64.94 92 GLY A O 1
ATOM 712 N N . TYR A 1 93 ? 41.156 12.050 -1.634 1.00 54.88 93 TYR A N 1
ATOM 713 C CA . TYR A 1 93 ? 42.167 12.352 -2.648 1.00 54.88 93 TYR A CA 1
ATOM 714 C C . TYR A 1 93 ? 42.982 13.620 -2.284 1.00 54.88 93 TYR A C 1
ATOM 716 O O . TYR A 1 93 ? 42.445 14.705 -2.097 1.00 54.88 93 TYR A O 1
ATOM 724 N N . GLN A 1 94 ? 44.301 13.442 -2.137 1.00 44.34 94 GLN A N 1
ATOM 725 C CA . GLN A 1 94 ? 45.401 14.423 -2.040 1.00 44.34 94 GLN A CA 1
ATOM 726 C C . GLN A 1 94 ? 45.121 15.858 -1.514 1.00 44.34 94 GLN A C 1
ATOM 728 O O . GLN A 1 94 ? 44.793 16.776 -2.259 1.00 44.34 94 GLN A O 1
ATOM 733 N N . GLY A 1 95 ? 45.535 16.120 -0.268 1.00 46.25 95 GLY A N 1
ATOM 734 C CA . GLY A 1 95 ? 46.259 17.359 0.077 1.00 46.25 95 GLY A CA 1
ATOM 735 C C . GLY A 1 95 ? 45.457 18.625 0.400 1.00 46.25 95 GLY A C 1
ATOM 736 O O . GLY A 1 95 ? 46.059 19.605 0.838 1.00 46.25 95 GLY A O 1
ATOM 737 N N . LEU A 1 96 ? 44.134 18.617 0.270 1.00 40.81 96 LEU A N 1
ATOM 738 C CA . LEU A 1 96 ? 43.266 19.651 0.837 1.00 40.81 96 LEU A CA 1
ATOM 739 C C . LEU A 1 96 ? 42.683 19.072 2.123 1.00 40.81 96 LEU A C 1
ATOM 741 O O . LEU A 1 96 ? 42.116 17.988 2.093 1.00 40.81 96 LEU A O 1
ATOM 745 N N . GLY A 1 97 ? 42.927 19.709 3.267 1.00 43.75 97 GLY A N 1
ATOM 746 C CA . GLY A 1 97 ? 42.614 19.191 4.605 1.00 43.75 97 GLY A CA 1
ATOM 747 C C . GLY A 1 97 ? 41.121 19.096 4.938 1.00 43.75 97 GLY A C 1
ATOM 748 O O . GLY A 1 97 ? 40.735 19.470 6.045 1.00 43.75 97 GLY A O 1
ATOM 749 N N . ASP A 1 98 ? 40.307 18.610 4.009 1.00 47.59 98 ASP A N 1
ATOM 750 C CA . ASP A 1 98 ? 38.859 18.635 4.082 1.00 47.59 98 ASP A CA 1
ATOM 751 C C . ASP A 1 98 ? 38.284 17.323 4.619 1.00 47.59 98 ASP A C 1
ATOM 753 O O . ASP A 1 98 ? 38.844 16.228 4.512 1.00 47.59 98 ASP A O 1
ATOM 757 N N . GLU A 1 99 ? 37.167 17.495 5.313 1.00 52.19 99 GLU A N 1
ATOM 758 C CA . GLU A 1 99 ? 36.576 16.544 6.234 1.00 52.19 99 GLU A CA 1
ATOM 759 C C . GLU A 1 99 ? 36.008 15.332 5.485 1.00 52.19 99 GLU A C 1
ATOM 761 O O . GLU A 1 99 ? 35.018 15.429 4.761 1.00 52.19 99 GLU A O 1
ATOM 766 N N . VAL A 1 100 ? 36.597 14.153 5.706 1.00 52.88 100 VAL A N 1
ATOM 767 C CA . VAL A 1 100 ? 35.918 12.893 5.395 1.00 52.88 100 VAL A CA 1
ATOM 768 C C . VAL A 1 100 ? 34.758 12.798 6.387 1.00 52.88 100 VAL A C 1
ATOM 770 O O . VAL A 1 100 ? 34.976 12.585 7.584 1.00 52.88 100 VAL A O 1
ATOM 773 N N . GLY A 1 101 ? 33.535 13.059 5.919 1.00 58.22 101 GLY A N 1
ATOM 774 C CA . GLY A 1 101 ? 32.317 12.902 6.718 1.00 58.22 101 GLY A CA 1
ATOM 775 C C . GLY A 1 101 ? 32.198 11.484 7.301 1.00 58.22 101 GLY A C 1
ATOM 776 O O . GLY A 1 101 ? 32.993 10.603 6.963 1.00 58.22 101 GLY A O 1
ATOM 777 N N . PRO A 1 102 ? 31.225 11.221 8.191 1.00 61.41 102 PRO A N 1
ATOM 778 C CA . PRO A 1 102 ? 31.025 9.872 8.703 1.00 61.41 102 PRO A CA 1
ATOM 779 C C . PRO A 1 102 ? 30.824 8.892 7.544 1.00 61.41 102 PRO A C 1
ATOM 781 O O . PRO A 1 102 ? 29.994 9.092 6.654 1.00 61.41 102 PRO A O 1
ATOM 784 N N . TYR A 1 103 ? 31.616 7.829 7.571 1.00 66.69 103 TYR A N 1
ATOM 785 C CA . TYR A 1 103 ? 31.550 6.741 6.616 1.00 66.69 103 TYR A CA 1
ATOM 786 C C . TYR A 1 103 ? 31.229 5.441 7.342 1.00 66.69 103 TYR A C 1
ATOM 788 O O . TYR A 1 103 ? 31.571 5.242 8.514 1.00 66.69 103 TYR A O 1
ATOM 796 N N . ARG A 1 104 ? 30.567 4.553 6.613 1.00 73.50 104 ARG A N 1
ATOM 797 C CA . ARG A 1 104 ? 30.315 3.171 6.990 1.00 73.50 104 ARG A CA 1
ATOM 798 C C . ARG A 1 104 ? 31.174 2.288 6.094 1.00 73.50 104 ARG A C 1
ATOM 800 O O . ARG A 1 104 ? 31.145 2.440 4.879 1.00 73.50 104 ARG A O 1
ATOM 807 N N . LEU A 1 105 ? 31.963 1.402 6.691 1.00 74.06 105 LEU A N 1
ATOM 808 C CA . LEU A 1 105 ? 32.680 0.362 5.955 1.00 74.06 105 LEU A CA 1
ATOM 809 C C . LEU A 1 105 ? 31.914 -0.944 6.138 1.00 74.06 105 LEU A C 1
ATOM 811 O O . LEU A 1 105 ? 31.679 -1.364 7.273 1.00 74.06 105 LEU A O 1
ATOM 815 N N . ASP A 1 106 ? 31.574 -1.588 5.032 1.00 73.94 106 ASP A N 1
ATOM 816 C CA . ASP A 1 106 ? 30.950 -2.902 5.015 1.00 73.94 106 ASP A CA 1
ATOM 817 C C . ASP A 1 106 ? 31.902 -3.899 4.356 1.00 73.94 106 ASP A C 1
ATOM 819 O O . ASP A 1 106 ? 32.351 -3.702 3.230 1.00 73.94 106 ASP A O 1
ATOM 823 N N . VAL A 1 107 ? 32.247 -4.971 5.073 1.00 72.94 107 VAL A N 1
ATOM 824 C CA . VAL A 1 107 ? 33.087 -6.055 4.538 1.00 72.94 107 VAL A CA 1
ATOM 825 C C . VAL A 1 107 ? 32.297 -7.354 4.522 1.00 72.94 107 VAL A C 1
ATOM 827 O O . VAL A 1 107 ? 31.790 -7.799 5.563 1.00 72.94 107 VAL A O 1
ATOM 830 N N . TYR A 1 108 ? 32.244 -7.972 3.348 1.00 75.81 108 TYR A N 1
ATOM 831 C CA . TYR A 1 108 ? 31.563 -9.226 3.065 1.00 75.81 108 TYR A CA 1
ATOM 832 C C . TYR A 1 108 ? 32.563 -10.279 2.591 1.00 75.81 108 TYR A C 1
ATOM 834 O O . TYR A 1 108 ? 33.575 -9.974 1.958 1.00 75.81 108 TYR A O 1
ATOM 842 N N . LEU A 1 109 ? 32.257 -11.532 2.905 1.00 66.81 109 LEU A N 1
ATOM 843 C CA . LEU A 1 109 ? 33.017 -12.700 2.488 1.00 66.81 109 LEU A CA 1
ATOM 844 C C . LEU A 1 109 ? 32.024 -13.699 1.891 1.00 66.81 109 LEU A C 1
ATOM 846 O O . LEU A 1 109 ? 31.078 -14.078 2.576 1.00 66.81 109 LEU A O 1
ATOM 850 N N . SER A 1 110 ? 32.223 -14.074 0.629 1.00 62.94 110 SER A N 1
ATOM 851 C CA . SER A 1 110 ? 31.462 -15.129 -0.058 1.00 62.94 110 SER A CA 1
ATOM 852 C C . SER A 1 110 ? 32.353 -16.363 -0.201 1.00 62.94 110 SER A C 1
ATOM 854 O O . SER A 1 110 ? 33.564 -16.236 -0.409 1.00 62.94 110 SER A O 1
ATOM 856 N N . GLY A 1 111 ? 31.779 -17.553 -0.031 1.00 68.75 111 GLY A N 1
ATOM 857 C CA . GLY A 1 111 ? 32.513 -18.815 0.067 1.00 68.75 111 GLY A CA 1
ATOM 858 C C . GLY A 1 111 ? 32.949 -19.193 1.491 1.00 68.75 111 GLY A C 1
ATOM 859 O O . GLY A 1 111 ? 32.517 -18.620 2.489 1.00 68.75 111 GLY A O 1
ATOM 860 N N . ALA A 1 112 ? 33.804 -20.215 1.599 1.00 64.56 112 ALA A N 1
ATOM 861 C CA . ALA A 1 112 ? 34.204 -20.772 2.891 1.00 64.56 112 ALA A CA 1
ATOM 862 C C . ALA A 1 112 ? 34.966 -19.751 3.752 1.00 64.56 112 ALA A C 1
ATOM 864 O O . ALA A 1 112 ? 35.783 -18.982 3.245 1.00 64.56 112 ALA A O 1
ATOM 865 N N . GLY A 1 113 ? 34.734 -19.787 5.064 1.00 77.31 113 GLY A N 1
ATOM 866 C CA . GLY A 1 113 ? 35.453 -18.986 6.049 1.00 77.31 113 GLY A CA 1
ATOM 867 C C . GLY A 1 113 ? 34.543 -18.136 6.930 1.00 77.31 113 GLY A C 1
ATOM 868 O O . GLY A 1 113 ? 33.326 -18.273 6.941 1.00 77.31 113 GLY A O 1
ATOM 869 N N . SER A 1 114 ? 35.157 -17.281 7.739 1.00 70.94 114 SER A N 1
ATOM 870 C CA . SER A 1 114 ? 34.481 -16.361 8.650 1.00 70.94 114 SER A CA 1
ATOM 871 C C . SER A 1 114 ? 35.305 -15.089 8.829 1.00 70.94 114 SER A C 1
ATOM 873 O O . SER A 1 114 ? 36.539 -15.120 8.780 1.00 70.94 114 SER A O 1
ATOM 875 N N . LEU A 1 115 ? 34.614 -13.973 9.064 1.00 76.69 115 LEU A N 1
ATOM 876 C CA . LEU A 1 115 ? 35.216 -12.684 9.391 1.00 76.69 115 LEU A CA 1
ATOM 877 C C . LEU A 1 115 ? 35.173 -12.462 10.904 1.00 76.69 115 LEU A C 1
ATOM 879 O O . LEU A 1 115 ? 34.116 -12.560 11.528 1.00 76.69 115 LEU A O 1
ATOM 883 N N . LYS A 1 116 ? 36.308 -12.094 11.496 1.00 79.81 116 LYS A N 1
ATOM 884 C CA . LYS A 1 116 ? 36.392 -11.612 12.881 1.00 79.81 116 LYS A CA 1
ATOM 885 C C . LYS A 1 116 ? 36.907 -10.184 12.907 1.00 79.81 116 LYS A C 1
ATOM 887 O O . LYS A 1 116 ? 37.806 -9.827 12.155 1.00 79.81 116 LYS A O 1
ATOM 892 N N . ARG A 1 117 ? 36.345 -9.355 13.785 1.00 78.25 117 ARG A N 1
ATOM 893 C CA . ARG A 1 117 ? 36.823 -7.985 13.973 1.00 78.25 117 ARG A CA 1
ATOM 894 C C . ARG A 1 117 ? 38.213 -8.049 14.604 1.00 78.25 117 ARG A C 1
ATOM 896 O O . ARG A 1 117 ? 38.373 -8.702 15.635 1.00 78.25 117 ARG A O 1
ATOM 903 N N . GLY A 1 118 ? 39.199 -7.392 13.994 1.00 64.12 118 GLY A N 1
ATOM 904 C CA . GLY A 1 118 ? 40.535 -7.273 14.568 1.00 64.12 118 GLY A CA 1
ATOM 905 C C . GLY A 1 118 ? 40.445 -6.534 15.901 1.00 64.12 118 GLY A C 1
ATOM 906 O O . GLY A 1 118 ? 39.835 -5.465 15.983 1.00 64.12 118 GLY A O 1
ATOM 907 N N . GLY A 1 119 ? 40.977 -7.141 16.963 1.00 44.84 119 GLY A N 1
ATOM 908 C CA . GLY A 1 119 ? 40.986 -6.550 18.297 1.00 44.84 119 GLY A CA 1
ATOM 909 C C . GLY A 1 119 ? 41.698 -5.203 18.266 1.00 44.84 119 GLY A C 1
ATOM 910 O O . GLY A 1 119 ? 42.873 -5.125 17.926 1.00 44.84 119 GLY A O 1
ATOM 911 N N . VAL A 1 120 ? 40.979 -4.139 18.615 1.00 37.50 120 VAL A N 1
ATOM 912 C CA . VAL A 1 120 ? 41.564 -2.807 18.763 1.00 37.50 120 VAL A CA 1
ATOM 913 C C . VAL A 1 120 ? 42.590 -2.874 19.896 1.00 37.50 120 VAL A C 1
ATOM 915 O O . VAL A 1 120 ? 42.233 -3.159 21.039 1.00 37.50 120 VAL A O 1
ATOM 918 N N . HIS A 1 121 ? 43.862 -2.616 19.597 1.00 30.88 121 HIS A N 1
ATOM 919 C CA . HIS A 1 121 ? 44.873 -2.400 20.626 1.00 30.88 121 HIS A CA 1
ATOM 920 C C . HIS A 1 121 ? 44.653 -1.003 21.227 1.00 30.88 121 HIS A C 1
ATOM 922 O O . HIS A 1 121 ? 45.061 0.002 20.650 1.00 30.88 121 HIS A O 1
ATOM 928 N N . ILE A 1 122 ? 43.948 -0.936 22.359 1.00 29.14 122 ILE A N 1
ATOM 929 C CA . ILE A 1 122 ? 43.791 0.282 23.166 1.00 29.14 122 ILE A CA 1
ATOM 930 C C . ILE A 1 122 ? 44.735 0.143 24.372 1.00 29.14 122 ILE A C 1
ATOM 932 O O . ILE A 1 122 ? 44.639 -0.864 25.080 1.00 29.14 122 ILE A O 1
ATOM 936 N N . PRO A 1 123 ? 45.655 1.092 24.631 1.00 27.59 123 PRO A N 1
ATOM 937 C CA . PRO A 1 123 ? 46.486 1.059 25.831 1.00 27.59 123 PRO A CA 1
ATOM 938 C C . PRO A 1 123 ? 45.611 1.091 27.102 1.00 27.59 123 PRO A C 1
ATOM 940 O O . PRO A 1 123 ? 44.537 1.695 27.105 1.00 27.59 123 PRO A O 1
ATOM 943 N N . PRO A 1 124 ? 46.033 0.425 28.189 1.00 25.30 124 PRO A N 1
ATOM 944 C CA . PRO A 1 124 ? 45.149 0.044 29.282 1.00 25.30 124 PRO A CA 1
ATOM 945 C C . PRO A 1 124 ? 44.738 1.248 30.134 1.00 25.30 124 PRO A C 1
ATOM 947 O O . PRO A 1 124 ? 45.497 1.712 30.978 1.00 25.30 124 PRO A O 1
ATOM 950 N N . SER A 1 125 ? 43.504 1.718 29.963 1.00 26.73 125 SER A N 1
ATOM 951 C CA . SER A 1 125 ? 42.704 2.294 31.049 1.00 26.73 125 SER A CA 1
ATOM 952 C C . SER A 1 125 ? 41.231 2.400 30.639 1.00 26.73 125 SER A C 1
ATOM 954 O O . SER A 1 125 ? 40.918 2.710 29.497 1.00 26.73 125 SER A O 1
ATOM 956 N N . VAL A 1 126 ? 40.351 2.177 31.621 1.00 24.64 126 VAL A N 1
ATOM 957 C CA . VAL A 1 126 ? 38.873 2.250 31.613 1.00 24.64 126 VAL A CA 1
ATOM 958 C C . VAL A 1 126 ? 38.150 0.894 31.495 1.00 24.64 126 VAL A C 1
ATOM 960 O O . VAL A 1 126 ? 38.383 0.078 30.611 1.00 24.64 126 VAL A O 1
ATOM 963 N N . LYS A 1 127 ? 37.312 0.654 32.514 1.00 23.73 127 LYS A N 1
ATOM 964 C CA . LYS A 1 127 ? 36.656 -0.600 32.901 1.00 23.73 127 LYS A CA 1
ATOM 965 C C . LYS A 1 127 ? 35.459 -0.959 32.014 1.00 23.73 127 LYS A C 1
ATOM 967 O O . LYS A 1 127 ? 34.764 -0.091 31.501 1.00 23.73 127 LYS A O 1
ATOM 972 N N . GLN A 1 128 ? 35.210 -2.267 31.950 1.00 24.11 128 GLN A N 1
ATOM 973 C CA . GLN A 1 128 ? 34.039 -2.931 31.376 1.00 24.11 128 GLN A CA 1
ATOM 974 C C . GLN A 1 128 ? 32.712 -2.498 32.011 1.00 24.11 128 GLN A C 1
ATOM 976 O O . GLN A 1 128 ? 32.618 -2.348 33.229 1.00 24.11 128 GLN A O 1
ATOM 981 N N . GLY A 1 129 ? 31.669 -2.465 31.180 1.00 22.42 129 GLY A N 1
ATOM 982 C CA . GLY A 1 129 ? 30.280 -2.539 31.617 1.00 22.42 129 GLY A CA 1
ATOM 983 C C . GLY A 1 129 ? 29.296 -2.250 30.488 1.00 22.42 129 GLY A C 1
ATOM 984 O O . GLY A 1 129 ? 28.877 -1.112 30.360 1.00 22.42 129 GLY A O 1
ATOM 985 N N . ALA A 1 130 ? 28.954 -3.261 29.680 1.00 21.14 130 ALA A N 1
ATOM 986 C CA . ALA A 1 130 ? 27.630 -3.452 29.065 1.00 21.14 130 ALA A CA 1
ATOM 987 C C . ALA A 1 130 ? 27.658 -4.648 28.095 1.00 21.14 130 ALA A C 1
ATOM 989 O O . ALA A 1 130 ? 28.529 -4.744 27.231 1.00 21.14 130 ALA A O 1
ATOM 990 N N . GLN A 1 131 ? 26.698 -5.560 28.258 1.00 22.83 131 GLN A N 1
ATOM 991 C CA . GLN A 1 131 ? 26.359 -6.606 27.294 1.00 22.83 131 GLN A CA 1
ATOM 992 C C . GLN A 1 131 ? 25.838 -5.958 26.005 1.00 22.83 131 GLN A C 1
ATOM 994 O O . GLN A 1 131 ? 24.959 -5.102 26.067 1.00 22.83 131 GLN A O 1
ATOM 999 N N . ILE A 1 132 ? 26.350 -6.387 24.850 1.00 20.73 132 ILE A N 1
ATOM 1000 C CA . ILE A 1 132 ? 25.788 -6.041 23.542 1.00 20.73 132 ILE A CA 1
ATOM 1001 C C . ILE A 1 132 ? 25.042 -7.260 23.002 1.00 20.73 132 ILE A C 1
ATOM 1003 O O . ILE A 1 132 ? 25.588 -8.359 22.895 1.00 20.73 132 ILE A O 1
ATOM 1007 N N . VAL A 1 133 ? 23.771 -7.003 22.714 1.00 19.64 133 VAL A N 1
ATOM 1008 C CA . VAL A 1 133 ? 22.771 -7.853 22.077 1.00 19.64 133 VAL A CA 1
ATOM 1009 C C . VAL A 1 133 ? 22.969 -7.821 20.556 1.00 19.64 133 VAL A C 1
ATOM 1011 O O . VAL A 1 133 ? 23.219 -6.759 20.003 1.00 19.64 133 VAL A O 1
ATOM 1014 N N . ALA A 1 134 ? 22.834 -9.005 19.948 1.00 20.66 134 ALA A N 1
ATOM 1015 C CA . ALA A 1 134 ? 22.558 -9.343 18.544 1.00 20.66 134 ALA A CA 1
ATOM 1016 C C . ALA A 1 134 ? 23.380 -8.680 17.413 1.00 20.66 134 ALA A C 1
ATOM 1018 O O . ALA A 1 134 ? 23.405 -7.472 17.212 1.00 20.66 134 ALA A O 1
ATOM 1019 N N . VAL A 1 135 ? 23.995 -9.545 16.604 1.00 21.05 135 VAL A N 1
ATOM 1020 C CA . VAL A 1 135 ? 24.709 -9.238 15.360 1.00 21.05 135 VAL A CA 1
ATOM 1021 C C . VAL A 1 135 ? 23.759 -9.493 14.187 1.00 21.05 135 VAL A C 1
ATOM 1023 O O . VAL A 1 135 ? 23.289 -10.618 14.038 1.00 21.05 135 VAL A O 1
ATOM 1026 N N . TYR A 1 136 ? 23.521 -8.477 13.354 1.00 21.48 136 TYR A N 1
ATOM 1027 C CA . TYR A 1 136 ? 22.932 -8.629 12.020 1.00 21.48 136 TYR A CA 1
ATOM 1028 C C . TYR A 1 136 ? 24.004 -9.118 11.035 1.00 21.48 136 TYR A C 1
ATOM 1030 O O . TYR A 1 136 ? 25.131 -8.609 11.012 1.00 21.48 136 TYR A O 1
ATOM 1038 N N . VAL A 1 137 ? 23.655 -10.135 10.248 1.00 21.14 137 VAL A N 1
ATOM 1039 C CA . VAL A 1 137 ? 24.492 -10.745 9.212 1.00 21.14 137 VAL A CA 1
ATOM 1040 C C . VAL A 1 137 ? 23.713 -10.681 7.902 1.00 21.14 137 VAL A C 1
ATOM 1042 O O . VAL A 1 137 ? 22.730 -11.394 7.755 1.00 21.14 137 VAL A O 1
ATOM 1045 N N . GLU A 1 138 ? 24.173 -9.867 6.955 1.00 22.56 138 GLU A N 1
ATOM 1046 C CA . GLU A 1 138 ? 23.799 -9.985 5.543 1.00 22.56 138 GLU A CA 1
ATOM 1047 C C . GLU A 1 138 ? 24.917 -10.714 4.793 1.00 22.56 138 GLU A C 1
ATOM 1049 O O . GLU A 1 138 ? 26.089 -10.322 4.849 1.00 22.56 138 GLU A O 1
ATOM 1054 N N . ILE A 1 139 ? 24.540 -11.795 4.113 1.00 21.30 139 ILE A N 1
ATOM 1055 C CA . ILE A 1 139 ? 25.363 -12.562 3.176 1.00 21.30 139 ILE A CA 1
ATOM 1056 C C . ILE A 1 139 ? 24.723 -12.373 1.799 1.00 21.30 139 ILE A C 1
ATOM 1058 O O . ILE A 1 139 ? 23.548 -12.680 1.626 1.00 21.30 139 ILE A O 1
ATOM 1062 N N . TYR A 1 140 ? 25.499 -11.910 0.816 1.00 26.14 140 TYR A N 1
ATOM 1063 C CA . TYR A 1 140 ? 25.140 -12.040 -0.596 1.00 26.14 140 TYR A CA 1
ATOM 1064 C C . TYR A 1 140 ? 25.531 -13.443 -1.071 1.00 26.14 140 TYR A C 1
ATOM 1066 O O . TYR A 1 140 ? 26.633 -13.665 -1.562 1.00 26.14 140 TYR A O 1
ATOM 1074 N N . GLU A 1 141 ? 24.610 -14.377 -0.867 1.00 25.97 141 GLU A N 1
ATOM 1075 C CA . GLU A 1 141 ? 24.447 -15.640 -1.590 1.00 25.97 141 GLU A CA 1
ATOM 1076 C C . GLU A 1 141 ? 22.956 -15.973 -1.481 1.00 25.97 141 GLU A C 1
ATOM 1078 O O . GLU A 1 141 ? 22.517 -16.591 -0.517 1.00 25.97 141 GLU A O 1
ATOM 1083 N N . GLY A 1 142 ? 22.171 -15.473 -2.440 1.00 32.94 142 GLY A N 1
ATOM 1084 C CA . GLY A 1 142 ? 20.726 -15.692 -2.507 1.00 32.94 142 GLY A CA 1
ATOM 1085 C C . GLY A 1 142 ? 19.945 -14.964 -1.409 1.00 32.94 142 GLY A C 1
ATOM 1086 O O . GLY A 1 142 ? 20.350 -14.894 -0.251 1.00 32.94 142 GLY A O 1
ATOM 1087 N N . ALA A 1 143 ? 18.791 -14.407 -1.763 1.00 33.47 143 ALA A N 1
ATOM 1088 C CA . ALA A 1 143 ? 17.859 -13.874 -0.779 1.00 33.47 143 ALA A CA 1
ATOM 1089 C C . ALA A 1 143 ? 17.584 -14.953 0.286 1.00 33.47 143 ALA A C 1
ATOM 1091 O O . ALA A 1 143 ? 17.134 -16.049 -0.047 1.00 33.47 143 ALA A O 1
ATOM 1092 N N . THR A 1 144 ? 17.889 -14.682 1.558 1.00 32.66 144 THR A N 1
ATOM 1093 C CA . THR A 1 144 ? 17.647 -15.648 2.635 1.00 32.66 144 THR A CA 1
ATOM 1094 C C . THR A 1 144 ? 16.818 -15.053 3.771 1.00 32.66 144 THR A C 1
ATOM 1096 O O . THR A 1 144 ? 17.319 -14.505 4.740 1.00 32.66 144 THR A O 1
ATOM 1099 N N . SER A 1 145 ? 15.520 -15.356 3.719 1.00 37.97 145 SER A N 1
ATOM 1100 C CA . SER A 1 145 ? 14.785 -16.123 4.743 1.00 37.97 145 SER A CA 1
ATOM 1101 C C . SER A 1 145 ? 14.656 -15.625 6.199 1.00 37.97 145 SER A C 1
ATOM 1103 O O . SER A 1 145 ? 14.059 -16.362 6.996 1.00 37.97 145 SER A O 1
ATOM 1105 N N . TRP A 1 146 ? 15.174 -14.458 6.596 1.00 30.12 146 TRP A N 1
ATOM 1106 C CA . TRP A 1 146 ? 15.136 -14.041 8.010 1.00 30.12 146 TRP A CA 1
ATOM 1107 C C . TRP A 1 146 ? 13.923 -13.163 8.382 1.00 30.12 146 TRP A C 1
ATOM 1109 O O . TRP A 1 146 ? 13.284 -13.444 9.398 1.00 30.12 146 TRP A O 1
ATOM 1119 N N . ASP A 1 147 ? 13.488 -12.233 7.526 1.00 42.00 147 ASP A N 1
ATOM 1120 C CA . ASP A 1 147 ? 12.422 -11.274 7.892 1.00 42.00 147 ASP A CA 1
ATOM 1121 C C . ASP A 1 147 ? 10.992 -11.823 7.766 1.00 42.00 147 ASP A C 1
ATOM 1123 O O . ASP A 1 147 ? 10.138 -11.585 8.624 1.00 42.00 147 ASP A O 1
ATOM 1127 N N . ILE A 1 148 ? 10.731 -12.705 6.794 1.00 34.81 148 ILE A N 1
ATOM 1128 C CA . ILE A 1 148 ? 9.408 -13.345 6.639 1.00 34.81 148 ILE A CA 1
ATOM 1129 C C . ILE A 1 148 ? 9.153 -14.397 7.733 1.00 34.81 148 ILE A C 1
ATOM 1131 O O . ILE A 1 148 ? 8.004 -14.652 8.090 1.00 34.81 148 ILE A O 1
ATOM 1135 N N . ARG A 1 149 ? 10.197 -14.988 8.338 1.00 35.53 149 ARG A N 1
ATOM 1136 C CA . ARG A 1 149 ? 10.035 -15.906 9.484 1.00 35.53 149 ARG A CA 1
ATOM 1137 C C . ARG A 1 149 ? 9.498 -15.187 10.724 1.00 35.53 149 ARG A C 1
ATOM 1139 O O . ARG A 1 149 ? 8.681 -15.770 11.435 1.00 35.53 149 ARG A O 1
ATOM 1146 N N . GLN A 1 150 ? 9.890 -13.929 10.947 1.00 36.53 150 GLN A N 1
ATOM 1147 C CA . GLN A 1 150 ? 9.298 -13.101 12.000 1.00 36.53 150 GLN A CA 1
ATOM 1148 C C . GLN A 1 150 ? 7.851 -12.719 11.680 1.00 36.53 150 GLN A C 1
ATOM 1150 O O . GLN A 1 150 ? 7.020 -12.711 12.586 1.00 36.53 150 GLN A O 1
ATOM 1155 N N . LEU A 1 151 ? 7.533 -12.451 10.409 1.00 36.28 151 LEU A N 1
ATOM 1156 C CA . LEU A 1 151 ? 6.156 -12.238 9.956 1.00 36.28 151 LEU A CA 1
ATOM 1157 C C . LEU A 1 151 ? 5.293 -13.488 10.222 1.00 36.28 151 LEU A C 1
ATOM 1159 O O . LEU A 1 151 ? 4.203 -13.381 10.767 1.00 36.28 151 LEU A O 1
ATOM 1163 N N . ASN A 1 152 ? 5.815 -14.684 9.938 1.00 36.72 152 ASN A N 1
ATOM 1164 C CA . ASN A 1 152 ? 5.111 -15.961 10.094 1.00 36.72 152 ASN A CA 1
ATOM 1165 C C . ASN A 1 152 ? 4.837 -16.342 11.559 1.00 36.72 152 ASN A C 1
ATOM 1167 O O . ASN A 1 152 ? 3.719 -16.726 11.890 1.00 36.72 152 ASN A O 1
ATOM 1171 N N . ASP A 1 153 ? 5.823 -16.192 12.453 1.00 38.38 153 ASP A N 1
ATOM 1172 C CA . ASP A 1 153 ? 5.635 -16.446 13.895 1.00 38.38 153 ASP A CA 1
ATOM 1173 C C . ASP A 1 153 ? 4.652 -15.437 14.527 1.00 38.38 153 ASP A C 1
ATOM 1175 O O . ASP A 1 153 ? 3.933 -15.753 15.479 1.00 38.38 153 ASP A O 1
ATOM 1179 N N . LYS A 1 154 ? 4.571 -14.221 13.963 1.00 40.53 154 LYS A N 1
ATOM 1180 C CA . LYS A 1 154 ? 3.585 -13.197 14.338 1.00 40.53 154 LYS A CA 1
ATOM 1181 C C . LYS A 1 154 ? 2.190 -13.498 13.767 1.00 40.53 154 LYS A C 1
ATOM 1183 O O . LYS A 1 154 ? 1.215 -13.295 14.484 1.00 40.53 154 LYS A O 1
ATOM 1188 N N . VAL A 1 155 ? 2.079 -14.034 12.546 1.00 37.44 155 VAL A N 1
ATOM 1189 C CA . VAL A 1 155 ? 0.800 -14.416 11.907 1.00 37.44 155 VAL A CA 1
ATOM 1190 C C . VAL A 1 155 ? 0.197 -15.694 12.516 1.00 37.44 155 VAL A C 1
ATOM 1192 O O . VAL A 1 155 ? -1.010 -15.754 12.735 1.00 37.44 155 VAL A O 1
ATOM 1195 N N . GLU A 1 156 ? 1.002 -16.688 12.896 1.00 36.97 156 GLU A N 1
ATOM 1196 C CA . GLU A 1 156 ? 0.527 -17.865 13.651 1.00 36.97 156 GLU A CA 1
ATOM 1197 C C . GLU A 1 156 ? -0.068 -17.466 15.014 1.00 36.97 156 GLU A C 1
ATOM 1199 O O . GLU A 1 156 ? -1.136 -17.943 15.397 1.00 36.97 156 GLU A O 1
ATOM 1204 N N . LYS A 1 157 ? 0.552 -16.507 15.717 1.00 36.28 157 LYS A N 1
ATOM 1205 C CA . LYS A 1 157 ? -0.003 -15.920 16.953 1.00 36.28 157 LYS A CA 1
ATOM 1206 C C . LYS A 1 157 ? -1.250 -15.068 16.692 1.00 36.28 157 LYS A C 1
ATOM 1208 O O . LYS A 1 157 ? -2.110 -14.969 17.564 1.00 36.28 157 LYS A O 1
ATOM 1213 N N . PHE A 1 158 ? -1.376 -14.498 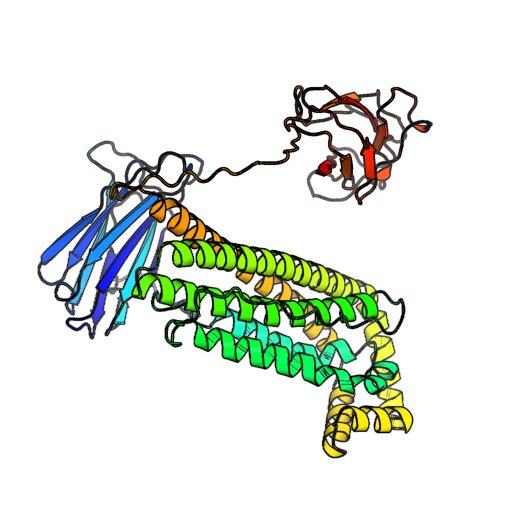15.495 1.00 38.81 158 PHE A N 1
ATOM 1214 C CA . PHE A 1 158 ? -2.530 -13.716 15.050 1.00 38.81 158 PHE A CA 1
ATOM 1215 C C . PHE A 1 158 ? -3.789 -14.584 14.833 1.00 38.81 158 PHE A C 1
ATOM 1217 O O . PHE A 1 158 ? -4.890 -14.126 15.155 1.00 38.81 158 PHE A O 1
ATOM 1224 N N . ARG A 1 159 ? -3.632 -15.861 14.419 1.00 38.03 159 ARG A N 1
ATOM 1225 C CA . ARG A 1 159 ? -4.729 -16.849 14.235 1.00 38.03 159 ARG A CA 1
ATOM 1226 C C . ARG A 1 159 ? -5.624 -17.005 15.465 1.00 38.03 159 ARG A C 1
ATOM 1228 O O . ARG A 1 159 ? -6.831 -17.155 15.328 1.00 38.03 159 ARG A O 1
ATOM 1235 N N . CYS A 1 160 ? -5.051 -16.965 16.669 1.00 34.03 160 CYS A N 1
ATOM 1236 C CA . CYS A 1 160 ? -5.807 -17.199 17.902 1.00 34.03 160 CYS A CA 1
ATOM 1237 C C . CYS A 1 160 ? -6.567 -15.971 18.423 1.00 34.03 160 CYS A C 1
ATOM 1239 O O . CYS A 1 160 ? -7.484 -16.143 19.224 1.00 34.03 160 CYS A O 1
ATOM 1241 N N . ILE A 1 161 ? -6.192 -14.742 18.039 1.00 35.25 161 ILE A N 1
ATOM 1242 C CA . ILE A 1 161 ? -6.608 -13.554 18.807 1.00 35.25 161 ILE A CA 1
ATOM 1243 C C . ILE A 1 161 ? -7.575 -12.632 18.047 1.00 35.25 161 ILE A C 1
ATOM 1245 O O . ILE A 1 161 ? -8.435 -12.032 18.689 1.00 35.25 161 ILE A O 1
ATOM 1249 N N . LEU A 1 162 ? -7.574 -12.596 16.705 1.00 37.03 162 LEU A N 1
ATOM 1250 C CA . LEU A 1 162 ? -8.679 -11.960 15.954 1.00 37.03 162 LEU A CA 1
ATOM 1251 C C . LEU A 1 162 ? -10.037 -12.659 16.182 1.00 37.03 162 LEU A C 1
ATOM 1253 O O . LEU A 1 162 ? -11.087 -12.056 15.969 1.00 37.03 162 LEU A O 1
ATOM 1257 N N . GLY A 1 163 ? -10.032 -13.901 16.679 1.00 39.19 163 GLY A N 1
ATOM 1258 C CA . GLY A 1 163 ? -11.240 -14.641 17.051 1.00 39.19 163 GLY A CA 1
ATOM 1259 C C . GLY A 1 163 ? -12.015 -14.041 18.230 1.00 39.19 163 GLY A C 1
ATOM 1260 O O . GLY A 1 163 ? -13.175 -14.383 18.429 1.00 39.19 163 GLY A O 1
ATOM 1261 N N . VAL A 1 164 ? -11.427 -13.114 18.989 1.00 36.78 164 VAL A N 1
ATOM 1262 C CA . VAL A 1 164 ? -11.975 -12.632 20.266 1.00 36.78 164 VAL A CA 1
ATOM 1263 C C . VAL A 1 164 ? -13.270 -11.821 20.133 1.00 36.78 164 VAL A C 1
ATOM 1265 O O . VAL A 1 164 ? -14.106 -11.876 21.033 1.00 36.78 164 VAL A O 1
ATOM 1268 N N . TYR A 1 165 ? -13.485 -11.119 19.015 1.00 35.03 165 TYR A N 1
ATOM 1269 C CA . TYR A 1 165 ? -14.659 -10.245 18.850 1.00 35.03 165 TYR A CA 1
ATOM 1270 C C . TYR A 1 165 ? -15.782 -10.827 17.982 1.00 35.03 165 TYR A C 1
ATOM 1272 O O . TYR A 1 165 ? -16.901 -10.322 17.991 1.00 35.03 165 TYR A O 1
ATOM 1280 N N . ALA A 1 166 ? -15.518 -11.941 17.295 1.00 39.44 166 ALA A N 1
ATOM 1281 C CA . ALA A 1 166 ? -16.473 -12.608 16.411 1.00 39.44 166 ALA A CA 1
ATOM 1282 C C . ALA A 1 166 ? -16.874 -14.011 16.900 1.00 39.44 166 ALA A C 1
ATOM 1284 O O . ALA A 1 166 ? -17.462 -14.771 16.141 1.00 39.44 166 ALA A O 1
ATOM 1285 N N . LEU A 1 167 ? -16.576 -14.388 18.147 1.00 38.09 167 LEU A N 1
ATOM 1286 C CA . LEU A 1 167 ? -16.545 -15.791 18.591 1.00 38.09 167 LEU A CA 1
ATOM 1287 C C . LEU A 1 167 ? -17.825 -16.603 18.332 1.00 38.09 167 LEU A C 1
ATOM 1289 O O . LEU A 1 167 ? -17.726 -17.750 17.918 1.00 38.09 167 LEU A O 1
ATOM 1293 N N . LYS A 1 168 ? -19.015 -16.000 18.432 1.00 33.88 168 LYS A N 1
ATOM 1294 C CA . LYS A 1 168 ? -20.289 -16.691 18.153 1.00 33.88 168 LYS A CA 1
ATOM 1295 C C . LYS A 1 168 ? -20.606 -16.868 16.653 1.00 33.88 168 LYS A C 1
ATOM 1297 O O . LYS A 1 168 ? -21.369 -17.759 16.297 1.00 33.88 168 LYS A O 1
ATOM 1302 N N . GLN A 1 169 ? -20.050 -16.030 15.772 1.00 37.09 169 GLN A N 1
ATOM 1303 C CA . GLN A 1 169 ? -20.199 -16.137 14.305 1.00 37.09 169 GLN A CA 1
ATOM 1304 C C . GLN A 1 169 ? -18.999 -16.839 13.641 1.00 37.09 169 GLN A C 1
ATOM 1306 O O . GLN A 1 169 ? -19.164 -17.514 12.634 1.00 37.09 169 GLN A O 1
ATOM 1311 N N . CYS A 1 170 ? -17.817 -16.760 14.252 1.00 36.41 170 CYS A N 1
ATOM 1312 C CA . CYS A 1 170 ? -16.552 -17.320 13.772 1.00 36.41 170 CYS A CA 1
ATOM 1313 C C . CYS A 1 170 ? -16.515 -18.857 13.852 1.00 36.41 170 CYS A C 1
ATOM 1315 O O . CYS A 1 170 ? -16.042 -19.531 12.939 1.00 36.41 170 CYS A O 1
ATOM 1317 N N . LEU A 1 171 ? -17.116 -19.435 14.898 1.00 34.41 171 LEU A N 1
ATOM 1318 C CA . LEU A 1 171 ? -17.285 -20.887 15.038 1.00 34.41 171 LEU A CA 1
ATOM 1319 C C . LEU A 1 171 ? -18.097 -21.505 13.895 1.00 34.41 171 LEU A C 1
ATOM 1321 O O . LEU A 1 171 ? -17.956 -22.695 13.624 1.00 34.41 171 LEU A O 1
ATOM 1325 N N . LEU A 1 172 ? -18.903 -20.687 13.204 1.00 32.34 172 LEU A N 1
ATOM 1326 C CA . LEU A 1 172 ? -19.703 -21.108 12.065 1.00 32.34 172 LEU A CA 1
ATOM 1327 C C . LEU A 1 172 ? -18.928 -21.226 10.737 1.00 32.34 172 LEU A C 1
ATOM 1329 O O . LEU A 1 172 ? -19.448 -21.795 9.778 1.00 32.34 172 LEU A O 1
ATOM 1333 N N . GLU A 1 173 ? -17.683 -20.736 10.674 1.00 45.88 173 GLU A N 1
ATOM 1334 C CA . GLU A 1 173 ? -17.034 -20.391 9.397 1.00 45.88 173 GLU A CA 1
ATOM 1335 C C . GLU A 1 173 ? -15.562 -20.807 9.239 1.00 45.88 173 GLU A C 1
ATOM 1337 O O . GLU A 1 173 ? -14.972 -20.567 8.182 1.00 45.88 173 GLU A O 1
ATOM 1342 N N . HIS A 1 174 ? -14.985 -21.519 10.210 1.00 39.81 174 HIS A N 1
ATOM 1343 C CA . HIS A 1 174 ? -13.609 -22.041 10.146 1.00 39.81 174 HIS A CA 1
ATOM 1344 C C . HIS A 1 174 ? -13.317 -22.944 8.914 1.00 39.81 174 HIS A C 1
ATOM 1346 O O . HIS A 1 174 ? -12.161 -23.233 8.617 1.00 39.81 174 HIS A O 1
ATOM 1352 N N . ALA A 1 175 ? -14.325 -23.362 8.133 1.00 31.38 175 ALA A N 1
ATOM 1353 C CA . ALA A 1 175 ? -14.155 -24.156 6.909 1.00 31.38 175 ALA A CA 1
ATOM 1354 C C . ALA A 1 175 ? -13.410 -23.417 5.774 1.00 31.38 175 ALA A C 1
ATOM 1356 O O . ALA A 1 175 ? -13.089 -24.025 4.752 1.00 31.38 175 ALA A O 1
ATOM 1357 N N . LYS A 1 176 ? -13.114 -22.120 5.939 1.00 39.72 176 LYS A N 1
ATOM 1358 C CA . LYS A 1 176 ? -12.337 -21.303 4.989 1.00 39.72 176 LYS A CA 1
ATOM 1359 C C . LYS A 1 176 ? -10.859 -21.102 5.382 1.00 39.72 176 LYS A C 1
ATOM 1361 O O . LYS A 1 176 ? -10.099 -20.589 4.563 1.00 39.72 176 LYS A O 1
ATOM 1366 N N . ASP A 1 177 ? -10.415 -21.572 6.552 1.00 43.56 177 ASP A N 1
ATOM 1367 C CA . ASP A 1 177 ? -9.046 -21.347 7.061 1.00 43.56 177 ASP A CA 1
ATOM 1368 C C . ASP A 1 177 ? -7.964 -22.245 6.442 1.00 43.56 177 ASP A C 1
ATOM 1370 O O . ASP A 1 177 ? -6.778 -21.913 6.502 1.00 43.56 177 ASP A O 1
ATOM 1374 N N . ALA A 1 178 ? -8.345 -23.333 5.766 1.00 43.41 178 ALA A N 1
ATOM 1375 C CA . ALA A 1 178 ? -7.403 -24.158 5.005 1.00 43.41 178 ALA A CA 1
ATOM 1376 C C . ALA A 1 178 ? -6.683 -23.353 3.903 1.00 43.41 178 ALA A C 1
ATOM 1378 O O . ALA A 1 178 ? -5.528 -23.625 3.594 1.00 43.41 178 ALA A O 1
ATOM 1379 N N . ALA A 1 179 ? -7.337 -22.324 3.348 1.00 39.31 179 ALA A N 1
ATOM 1380 C CA . ALA A 1 179 ? -6.737 -21.429 2.358 1.00 39.31 179 ALA A CA 1
ATOM 1381 C C . ALA A 1 179 ? -5.656 -20.518 2.967 1.00 39.31 179 ALA A C 1
ATOM 1383 O O . ALA A 1 179 ? -4.684 -20.187 2.291 1.00 39.31 179 ALA A O 1
ATOM 1384 N N . LEU A 1 180 ? -5.797 -20.141 4.243 1.00 43.78 180 LEU A N 1
ATOM 1385 C CA . LEU A 1 180 ? -4.814 -19.332 4.962 1.00 43.78 180 LEU A CA 1
ATOM 1386 C C . LEU A 1 180 ? -3.591 -20.166 5.362 1.00 43.78 180 LEU A C 1
ATOM 1388 O O . LEU A 1 180 ? -2.465 -19.707 5.184 1.00 43.78 180 LEU A O 1
ATOM 1392 N N . GLU A 1 181 ? -3.792 -21.391 5.858 1.00 47.03 181 GLU A N 1
ATOM 1393 C CA . GLU A 1 181 ? -2.682 -22.323 6.114 1.00 47.03 181 GLU A CA 1
ATOM 1394 C C . GLU A 1 181 ? -1.931 -22.670 4.832 1.00 47.03 181 GLU A C 1
ATOM 1396 O O . GLU A 1 181 ? -0.704 -22.584 4.799 1.00 47.03 181 GLU A O 1
ATOM 1401 N N . ASP A 1 182 ? -2.653 -22.994 3.759 1.00 48.47 182 ASP A N 1
ATOM 1402 C CA . ASP A 1 182 ? -2.053 -23.250 2.453 1.00 48.47 182 ASP A CA 1
ATOM 1403 C C . ASP A 1 182 ? -1.320 -22.005 1.920 1.00 48.47 182 ASP A C 1
ATOM 1405 O O . ASP A 1 182 ? -0.257 -22.120 1.304 1.00 48.47 182 ASP A O 1
ATOM 1409 N N . ALA A 1 183 ? -1.826 -20.793 2.171 1.00 44.53 183 ALA A N 1
ATOM 1410 C CA . ALA A 1 183 ? -1.132 -19.556 1.815 1.00 44.53 183 ALA A CA 1
ATOM 1411 C C . ALA A 1 183 ? 0.152 -19.340 2.620 1.00 44.53 183 ALA A C 1
ATOM 1413 O O . ALA A 1 183 ? 1.198 -19.078 2.026 1.00 44.53 183 ALA A O 1
ATOM 1414 N N . LEU A 1 184 ? 0.111 -19.508 3.941 1.00 47.84 184 LEU A N 1
ATOM 1415 C CA . LEU A 1 184 ? 1.275 -19.328 4.813 1.00 47.84 184 LEU A CA 1
ATOM 1416 C C . LEU A 1 184 ? 2.352 -20.387 4.575 1.00 47.84 184 LEU A C 1
ATOM 1418 O O . LEU A 1 184 ? 3.539 -20.057 4.526 1.00 47.84 184 LEU A O 1
ATOM 1422 N N . GLU A 1 185 ? 1.957 -21.645 4.397 1.00 52.34 185 GLU A N 1
ATOM 1423 C CA . GLU A 1 185 ? 2.878 -22.733 4.072 1.00 52.34 185 GLU A CA 1
ATOM 1424 C C . GLU A 1 185 ? 3.441 -22.582 2.651 1.00 52.34 185 GLU A C 1
ATOM 1426 O O . GLU A 1 185 ? 4.633 -22.801 2.427 1.00 52.34 185 GLU A O 1
ATOM 1431 N N . GLY A 1 186 ? 2.626 -22.096 1.709 1.00 51.50 186 GLY A N 1
ATOM 1432 C CA . GLY A 1 186 ? 3.071 -21.696 0.375 1.00 51.50 186 GLY A CA 1
ATOM 1433 C C . GLY A 1 186 ? 4.149 -20.612 0.420 1.00 51.50 186 GLY A C 1
ATOM 1434 O O . GLY A 1 186 ? 5.216 -20.797 -0.158 1.00 51.50 186 GLY A O 1
ATOM 1435 N N . LEU A 1 187 ? 3.929 -19.534 1.181 1.00 50.09 187 LEU A N 1
ATOM 1436 C CA . LEU A 1 187 ? 4.912 -18.458 1.363 1.00 50.09 187 LEU A CA 1
ATOM 1437 C C . LEU A 1 187 ? 6.229 -18.971 1.978 1.00 50.09 187 LEU A C 1
ATOM 1439 O O . LEU A 1 187 ? 7.307 -18.534 1.572 1.00 50.09 187 LEU A O 1
ATOM 1443 N N . LYS A 1 188 ? 6.176 -19.920 2.928 1.00 53.25 188 LYS A N 1
ATOM 1444 C CA . LYS A 1 188 ? 7.388 -20.556 3.490 1.00 53.25 188 LYS A CA 1
ATOM 1445 C C . LYS A 1 188 ? 8.153 -21.349 2.442 1.00 53.25 188 LYS A C 1
ATOM 1447 O O . LYS A 1 188 ? 9.378 -21.246 2.375 1.00 53.25 188 LYS A O 1
ATOM 1452 N N . LYS A 1 189 ? 7.437 -22.164 1.666 1.00 58.16 189 LYS A N 1
ATOM 1453 C CA . LYS A 1 189 ? 8.024 -23.042 0.656 1.00 58.16 189 LYS A CA 1
ATOM 1454 C C . LYS A 1 189 ? 8.680 -22.229 -0.457 1.00 58.16 189 LYS A C 1
ATOM 1456 O O . LYS A 1 189 ? 9.815 -22.522 -0.819 1.00 58.16 189 LYS A O 1
ATOM 1461 N N . GLU A 1 190 ? 8.021 -21.172 -0.915 1.00 56.22 190 GLU A N 1
ATOM 1462 C CA . GLU A 1 190 ? 8.481 -20.355 -2.040 1.00 56.22 190 GLU A CA 1
ATOM 1463 C C . GLU A 1 190 ? 9.722 -19.520 -1.699 1.00 56.22 190 GLU A C 1
ATOM 1465 O O . GLU A 1 190 ? 10.655 -19.416 -2.494 1.00 56.22 190 GLU A O 1
ATOM 1470 N N . ASN A 1 191 ? 9.822 -19.045 -0.456 1.00 51.19 191 ASN A N 1
ATOM 1471 C CA . ASN A 1 191 ? 10.990 -18.306 0.028 1.00 51.19 191 ASN A CA 1
ATOM 1472 C C . ASN A 1 191 ? 12.268 -19.171 0.129 1.00 51.19 191 ASN A C 1
ATOM 1474 O O . ASN A 1 191 ? 13.378 -18.648 0.160 1.00 51.19 191 ASN A O 1
ATOM 1478 N N . MET A 1 192 ? 12.138 -20.502 0.181 1.00 52.12 192 MET A N 1
ATOM 1479 C CA . MET A 1 192 ? 13.285 -21.423 0.135 1.00 52.12 192 MET A CA 1
ATOM 1480 C C . MET A 1 192 ? 13.712 -21.783 -1.299 1.00 52.12 192 MET A C 1
ATOM 1482 O O . MET A 1 192 ? 14.829 -22.275 -1.484 1.00 52.12 192 MET A O 1
ATOM 1486 N N . ARG A 1 193 ? 12.851 -21.546 -2.301 1.00 56.84 193 ARG A N 1
ATOM 1487 C CA . ARG A 1 193 ? 13.064 -21.965 -3.699 1.00 56.84 193 ARG A CA 1
ATOM 1488 C C . ARG A 1 193 ? 13.963 -21.013 -4.488 1.00 56.84 193 ARG A C 1
ATOM 1490 O O . ARG A 1 193 ? 14.836 -21.487 -5.205 1.00 56.84 193 ARG A O 1
ATOM 1497 N N . ILE A 1 194 ? 13.861 -19.700 -4.264 1.00 53.50 194 ILE A N 1
ATOM 1498 C CA . ILE A 1 194 ? 14.544 -18.652 -5.060 1.00 53.50 194 ILE A CA 1
ATOM 1499 C C . ILE A 1 194 ? 16.078 -18.825 -5.151 1.00 53.50 194 ILE A C 1
ATOM 1501 O O . ILE A 1 194 ? 16.685 -18.399 -6.129 1.00 53.50 194 ILE A O 1
ATOM 1505 N N . ALA A 1 195 ? 16.722 -19.453 -4.161 1.00 50.34 195 ALA A N 1
ATOM 1506 C CA . ALA A 1 195 ? 18.174 -19.664 -4.160 1.00 50.34 195 ALA A CA 1
ATOM 1507 C C . ALA A 1 195 ? 18.627 -21.045 -4.679 1.00 50.34 195 ALA A C 1
ATOM 1509 O O . ALA A 1 195 ? 19.812 -21.218 -4.952 1.00 50.34 195 ALA A O 1
ATOM 1510 N N . ASN A 1 196 ? 17.726 -22.030 -4.781 1.00 57.16 196 ASN A N 1
ATOM 1511 C CA . ASN A 1 196 ? 18.098 -23.437 -4.986 1.00 57.16 196 ASN A CA 1
ATOM 1512 C C . ASN A 1 196 ? 17.375 -24.129 -6.148 1.00 57.16 196 ASN A C 1
ATOM 1514 O O . ASN A 1 196 ? 17.790 -25.230 -6.520 1.00 57.16 196 ASN A O 1
ATOM 1518 N N . ASP A 1 197 ? 16.310 -23.541 -6.697 1.00 68.94 197 ASP A N 1
ATOM 1519 C CA . ASP A 1 197 ? 15.593 -24.163 -7.807 1.00 68.94 197 ASP A CA 1
ATOM 1520 C C . ASP A 1 197 ? 16.322 -23.957 -9.144 1.00 68.94 197 ASP A C 1
ATOM 1522 O O . ASP A 1 197 ? 16.875 -22.884 -9.407 1.00 68.94 197 ASP A O 1
ATOM 1526 N N . PRO A 1 198 ? 16.375 -24.999 -9.994 1.00 77.06 198 PRO A N 1
ATOM 1527 C CA . PRO A 1 198 ? 17.037 -24.909 -11.280 1.00 77.06 198 PRO A CA 1
ATOM 1528 C C . PRO A 1 198 ? 16.292 -23.932 -12.206 1.00 77.06 198 PRO A C 1
ATOM 1530 O O . PRO A 1 198 ? 15.059 -23.913 -12.217 1.00 77.06 198 PRO A O 1
ATOM 1533 N N . PRO A 1 199 ? 17.022 -23.183 -13.049 1.00 85.94 199 PRO A N 1
ATOM 1534 C CA . PRO A 1 199 ? 16.433 -22.339 -14.080 1.00 85.94 199 PRO A CA 1
ATOM 1535 C C . PRO A 1 199 ? 15.440 -23.114 -14.953 1.00 85.94 199 PRO A C 1
ATOM 1537 O O . PRO A 1 199 ? 15.692 -24.259 -15.346 1.00 85.94 199 PRO A O 1
ATOM 1540 N N . ARG A 1 200 ? 14.304 -22.492 -15.271 1.00 89.88 200 ARG A N 1
ATOM 1541 C CA . ARG A 1 200 ? 13.232 -23.139 -16.036 1.00 89.88 200 ARG A CA 1
ATOM 1542 C C . ARG A 1 200 ? 13.430 -22.951 -17.534 1.00 89.88 200 ARG A C 1
ATOM 1544 O O . ARG A 1 200 ? 13.571 -21.830 -18.005 1.00 89.88 200 ARG A O 1
ATOM 1551 N N . THR A 1 201 ? 13.337 -24.037 -18.299 1.00 93.00 201 THR A N 1
ATOM 1552 C CA . THR A 1 201 ? 13.450 -24.029 -19.772 1.00 93.00 201 THR A CA 1
ATOM 1553 C C . THR A 1 201 ? 12.154 -23.638 -20.490 1.00 93.00 201 THR A C 1
ATOM 1555 O O . THR A 1 201 ? 12.123 -23.497 -21.707 1.00 93.00 201 THR A O 1
ATOM 1558 N N . ASP A 1 202 ? 11.054 -23.445 -19.757 1.00 95.50 202 ASP A N 1
ATOM 1559 C CA . ASP A 1 202 ? 9.749 -23.065 -20.307 1.00 95.50 202 ASP A CA 1
ATOM 1560 C C . ASP A 1 202 ? 9.540 -21.537 -20.344 1.00 95.50 202 ASP A C 1
ATOM 1562 O O . ASP A 1 202 ? 8.416 -21.040 -20.248 1.00 95.50 202 ASP A O 1
ATOM 1566 N N . TYR A 1 203 ? 10.627 -20.781 -20.516 1.00 94.56 203 TYR A N 1
ATOM 1567 C CA . TYR A 1 203 ? 10.667 -19.312 -20.507 1.00 94.56 203 TYR A CA 1
ATOM 1568 C C . TYR A 1 203 ? 9.913 -18.628 -21.650 1.00 94.56 203 TYR A C 1
ATOM 1570 O O . TYR A 1 203 ? 9.716 -17.414 -21.625 1.00 94.56 203 TYR A O 1
ATOM 1578 N N . MET A 1 204 ? 9.434 -19.392 -22.628 1.00 95.81 204 MET A N 1
ATOM 1579 C CA . MET A 1 204 ? 8.532 -18.900 -23.670 1.00 95.81 204 MET A CA 1
ATOM 1580 C C . MET A 1 204 ? 7.125 -18.566 -23.147 1.00 95.81 204 MET A C 1
ATOM 1582 O O . MET A 1 204 ? 6.368 -17.856 -23.808 1.00 95.81 204 MET A O 1
ATOM 1586 N N . TYR A 1 205 ? 6.756 -19.060 -21.959 1.00 94.94 205 TYR A N 1
ATOM 1587 C CA . TYR A 1 205 ? 5.434 -18.841 -21.377 1.00 94.94 205 TYR A CA 1
ATOM 1588 C C . TYR A 1 205 ? 5.451 -17.749 -20.307 1.00 94.94 205 TYR A C 1
ATOM 1590 O O . TYR A 1 205 ? 6.356 -17.657 -19.475 1.00 94.94 205 TYR A O 1
ATOM 1598 N N . LYS A 1 206 ? 4.384 -16.951 -20.274 1.00 93.50 206 LYS A N 1
ATOM 1599 C CA . LYS A 1 206 ? 4.093 -16.036 -19.163 1.00 93.50 206 LYS A CA 1
ATOM 1600 C C . LYS A 1 206 ? 3.398 -16.791 -18.036 1.00 93.50 206 LYS A C 1
ATOM 1602 O O . LYS A 1 206 ? 2.750 -17.812 -18.277 1.00 93.50 206 LYS A O 1
ATOM 1607 N N . PHE A 1 207 ? 3.548 -16.330 -16.799 1.00 92.62 207 PHE A N 1
ATOM 1608 C CA . PHE A 1 207 ? 2.761 -16.882 -15.702 1.00 92.62 207 PHE A CA 1
ATOM 1609 C C . PHE A 1 207 ? 1.299 -16.437 -15.860 1.00 92.62 207 PHE A C 1
ATOM 1611 O O . PHE A 1 207 ? 1.009 -15.265 -16.097 1.00 92.62 207 PHE A O 1
ATOM 1618 N N . SER A 1 208 ? 0.357 -17.374 -15.767 1.00 94.38 208 SER A N 1
ATOM 1619 C CA . SER A 1 208 ? -1.068 -17.045 -15.820 1.00 94.38 208 SER A CA 1
ATOM 1620 C C . SER A 1 208 ? -1.575 -16.901 -14.397 1.00 94.38 208 SER A C 1
ATOM 1622 O O . SER A 1 208 ? -1.707 -17.901 -13.697 1.00 94.38 208 SER A O 1
ATOM 1624 N N . LEU A 1 209 ? -1.869 -15.670 -13.974 1.00 90.94 209 LEU A N 1
ATOM 1625 C CA . LEU A 1 209 ? -2.467 -15.449 -12.662 1.00 90.94 209 LEU A CA 1
ATOM 1626 C C . LEU A 1 209 ? -3.824 -16.176 -12.601 1.00 90.94 209 LEU A C 1
ATOM 1628 O O . LEU A 1 209 ? -4.651 -15.978 -13.499 1.00 90.94 209 LEU A O 1
ATOM 1632 N N . PRO A 1 210 ? -4.068 -17.026 -11.589 1.00 90.31 210 PRO A N 1
ATOM 1633 C CA . PRO A 1 210 ? -5.398 -17.559 -11.345 1.00 90.31 210 PRO A CA 1
ATOM 1634 C C . PRO A 1 210 ? -6.366 -16.416 -11.026 1.00 90.31 210 PRO A C 1
ATOM 1636 O O . PRO A 1 210 ? -5.964 -15.335 -10.591 1.00 90.31 210 PRO A O 1
ATOM 1639 N N . SER A 1 211 ? -7.662 -16.650 -11.240 1.00 85.75 211 SER A N 1
ATOM 1640 C CA . SER A 1 211 ? -8.678 -15.693 -10.806 1.00 85.75 211 SER A CA 1
ATOM 1641 C C . SER A 1 211 ? -8.575 -15.489 -9.290 1.00 85.75 211 SER A C 1
ATOM 1643 O O . SER A 1 211 ? -8.482 -16.486 -8.569 1.00 85.75 211 SER A O 1
ATOM 1645 N N . PRO A 1 212 ? -8.595 -14.238 -8.802 1.00 79.44 212 PRO A N 1
ATOM 1646 C CA . PRO A 1 212 ? -8.472 -13.972 -7.379 1.00 79.44 212 PRO A CA 1
ATOM 1647 C C . PRO A 1 212 ? -9.628 -14.626 -6.622 1.00 79.44 212 PRO A C 1
ATOM 1649 O O . PRO A 1 212 ? -10.802 -14.495 -6.990 1.00 79.44 212 PRO A O 1
ATOM 1652 N N . SER A 1 213 ? -9.285 -15.342 -5.556 1.00 76.00 213 SER A N 1
ATOM 1653 C CA . SER A 1 213 ? -10.262 -15.850 -4.601 1.00 76.00 213 SER A CA 1
ATOM 1654 C C . SER A 1 213 ? -10.865 -14.662 -3.866 1.00 76.00 213 SER A C 1
ATOM 1656 O O . SER A 1 213 ? -10.150 -13.909 -3.217 1.00 76.00 213 SER A O 1
ATOM 1658 N N . ASN A 1 214 ? -12.180 -14.482 -3.973 1.00 85.62 214 ASN A N 1
ATOM 1659 C CA . ASN A 1 214 ? -12.865 -13.352 -3.359 1.00 85.62 214 ASN A CA 1
ATOM 1660 C C . ASN A 1 214 ? -13.688 -13.818 -2.156 1.00 85.62 214 ASN A C 1
ATOM 1662 O O . ASN A 1 214 ? -14.852 -14.215 -2.283 1.00 85.62 214 ASN A O 1
ATOM 1666 N N . ILE A 1 215 ? -13.070 -13.780 -0.979 1.00 84.19 215 ILE A N 1
ATOM 1667 C CA . ILE A 1 215 ? -13.768 -13.960 0.289 1.00 84.19 215 ILE A CA 1
ATOM 1668 C C . ILE A 1 215 ? -14.634 -12.722 0.505 1.00 84.19 215 ILE A C 1
ATOM 1670 O O . ILE A 1 215 ? -14.134 -11.610 0.649 1.00 84.19 215 ILE A O 1
ATOM 1674 N N . GLN A 1 216 ? -15.948 -12.932 0.503 1.00 88.44 216 GLN A N 1
ATOM 1675 C CA . GLN A 1 216 ? -16.921 -11.905 0.853 1.00 88.44 216 GLN A CA 1
ATOM 1676 C C . GLN A 1 216 ? -17.011 -11.761 2.376 1.00 88.44 216 GLN A C 1
ATOM 1678 O O . GLN A 1 216 ? -16.932 -12.778 3.074 1.00 88.44 216 GLN A O 1
ATOM 1683 N N . PRO A 1 217 ? -17.204 -10.537 2.896 1.00 84.38 217 PRO A N 1
ATOM 1684 C CA . PRO A 1 217 ? -17.498 -10.346 4.305 1.00 84.38 217 PRO A CA 1
ATOM 1685 C C . PRO A 1 217 ? -18.872 -10.934 4.627 1.00 84.38 217 PRO A C 1
ATOM 1687 O O . PRO A 1 217 ? -19.796 -10.881 3.814 1.00 84.38 217 PRO A O 1
ATOM 1690 N N . ASN A 1 218 ? -19.022 -11.492 5.823 1.00 74.62 218 ASN A N 1
ATOM 1691 C CA . ASN A 1 218 ? -20.267 -12.174 6.190 1.00 74.62 218 ASN A CA 1
ATOM 1692 C C . ASN A 1 218 ? -21.381 -11.191 6.551 1.00 74.62 218 ASN A C 1
ATOM 1694 O O . ASN A 1 218 ? -22.567 -11.506 6.466 1.00 74.62 218 ASN A O 1
ATOM 1698 N N . ASN A 1 219 ? -20.998 -9.986 6.964 1.00 83.38 219 ASN A N 1
ATOM 1699 C CA . ASN A 1 219 ? -21.901 -8.881 7.220 1.00 83.38 219 ASN A CA 1
ATOM 1700 C C . ASN A 1 219 ? -21.208 -7.546 6.906 1.00 83.38 219 ASN A C 1
ATOM 1702 O O . ASN A 1 219 ? -20.027 -7.496 6.573 1.00 83.38 219 ASN A O 1
ATOM 1706 N N . ASN A 1 220 ? -21.957 -6.452 7.023 1.00 85.56 220 ASN A N 1
ATOM 1707 C CA . ASN A 1 220 ? -21.476 -5.110 6.687 1.00 85.56 220 ASN A CA 1
ATOM 1708 C C . ASN A 1 220 ? -20.716 -4.421 7.831 1.00 85.56 220 ASN A C 1
ATOM 1710 O O . ASN A 1 220 ? -20.531 -3.206 7.780 1.00 85.56 220 ASN A O 1
ATOM 1714 N N . SER A 1 221 ? -20.327 -5.142 8.887 1.00 83.31 221 SER A N 1
ATOM 1715 C CA . SER A 1 221 ? -19.506 -4.536 9.936 1.00 83.31 221 SER A CA 1
ATOM 1716 C C . SER A 1 221 ? -18.109 -4.233 9.400 1.00 83.31 221 SER A C 1
ATOM 1718 O O . SER A 1 221 ? -17.553 -4.994 8.605 1.00 83.31 221 SER A O 1
ATOM 1720 N N . LEU A 1 222 ? -17.533 -3.120 9.860 1.00 81.06 222 LEU A N 1
ATOM 1721 C CA . LEU A 1 222 ? -16.194 -2.699 9.456 1.00 81.06 222 LEU A CA 1
ATOM 1722 C C . LEU A 1 222 ? -15.158 -3.795 9.740 1.00 81.06 222 LEU A C 1
ATOM 1724 O O . LEU A 1 222 ? -14.332 -4.089 8.886 1.00 81.06 222 LEU A O 1
ATOM 1728 N N . LEU A 1 223 ? -15.242 -4.449 10.902 1.00 80.69 223 LEU A N 1
ATOM 1729 C CA . LEU A 1 223 ? -14.327 -5.526 11.274 1.00 80.69 223 LEU A CA 1
ATOM 1730 C C . LEU A 1 223 ? -14.383 -6.705 10.290 1.00 80.69 223 LEU A C 1
ATOM 1732 O O . LEU A 1 223 ? -13.343 -7.213 9.881 1.00 80.69 223 LEU A O 1
ATOM 1736 N N . GLU A 1 224 ? -15.581 -7.123 9.880 1.00 81.44 224 GLU A N 1
ATOM 1737 C CA . GLU A 1 224 ? -15.760 -8.245 8.951 1.00 81.44 224 GLU A CA 1
ATOM 1738 C C . GLU A 1 224 ? -15.311 -7.898 7.530 1.00 81.44 224 GLU A C 1
ATOM 1740 O O . GLU A 1 224 ? -14.713 -8.736 6.853 1.00 81.44 224 GLU A O 1
ATOM 1745 N N . GLN A 1 225 ? -15.539 -6.655 7.097 1.00 86.62 225 GLN A N 1
ATOM 1746 C CA . GLN A 1 225 ? -15.009 -6.135 5.835 1.00 86.62 225 GLN A CA 1
ATOM 1747 C C . GLN A 1 225 ? -13.479 -6.146 5.833 1.00 86.62 225 GLN A C 1
ATOM 1749 O O . GLN A 1 225 ? -12.877 -6.726 4.931 1.00 86.62 225 GLN A O 1
ATOM 1754 N N . GLN A 1 226 ? -12.858 -5.594 6.877 1.00 84.44 226 GLN A N 1
ATOM 1755 C CA . GLN A 1 226 ? -11.401 -5.558 7.022 1.00 84.44 226 GLN A CA 1
ATOM 1756 C C . GLN A 1 226 ? -10.804 -6.969 7.132 1.00 84.44 226 GLN A C 1
ATOM 1758 O O . GLN A 1 226 ? -9.757 -7.241 6.549 1.00 84.44 226 GLN A O 1
ATOM 1763 N N . ARG A 1 227 ? -11.484 -7.908 7.809 1.00 83.06 227 ARG A N 1
ATOM 1764 C CA . ARG A 1 227 ? -11.059 -9.318 7.872 1.00 83.06 227 ARG A CA 1
ATOM 1765 C C . ARG A 1 227 ? -11.070 -9.973 6.494 1.00 83.06 227 ARG A C 1
ATOM 1767 O O . ARG A 1 227 ? -10.090 -10.609 6.111 1.00 83.06 227 ARG A O 1
ATOM 1774 N N . ALA A 1 228 ? -12.178 -9.851 5.763 1.00 82.94 228 ALA A N 1
ATOM 1775 C CA . ALA A 1 228 ? -12.301 -10.420 4.425 1.00 82.94 228 ALA A CA 1
ATOM 1776 C C . ALA A 1 228 ? -11.241 -9.833 3.484 1.00 82.94 228 ALA A C 1
ATOM 1778 O O . ALA A 1 228 ? -10.591 -10.570 2.742 1.00 82.94 228 ALA A O 1
ATOM 1779 N N . GLU A 1 229 ? -11.011 -8.523 3.569 1.00 88.38 229 GLU A N 1
ATOM 1780 C CA . GLU A 1 229 ? -9.993 -7.848 2.775 1.00 88.38 229 GLU A CA 1
ATOM 1781 C C . GLU A 1 229 ? -8.572 -8.307 3.121 1.00 88.38 229 GLU A C 1
ATOM 1783 O O . GLU A 1 229 ? -7.794 -8.599 2.213 1.00 88.38 229 GLU A O 1
ATOM 1788 N N . PHE A 1 230 ? -8.257 -8.451 4.412 1.00 84.25 230 PHE A N 1
ATOM 1789 C CA . PHE A 1 230 ? -6.971 -8.967 4.881 1.00 84.25 230 PHE A CA 1
ATOM 1790 C C . PHE A 1 230 ? -6.688 -10.367 4.324 1.00 84.25 230 PHE A C 1
ATOM 1792 O O . PHE A 1 230 ? -5.610 -10.621 3.788 1.00 84.25 230 PHE A O 1
ATOM 1799 N N . LEU A 1 231 ? -7.671 -11.271 4.402 1.00 81.81 231 LEU A N 1
ATOM 1800 C CA . LEU A 1 231 ? -7.537 -12.635 3.886 1.00 81.81 231 LEU A CA 1
ATOM 1801 C C . LEU A 1 231 ? -7.360 -12.658 2.363 1.00 81.81 231 LEU A C 1
ATOM 1803 O O . LEU A 1 231 ? -6.508 -13.392 1.864 1.00 81.81 231 LEU A O 1
ATOM 1807 N N . ASN A 1 232 ? -8.117 -11.835 1.632 1.00 86.62 232 ASN A N 1
ATOM 1808 C CA . ASN A 1 232 ? -7.951 -11.692 0.185 1.00 86.62 232 ASN A CA 1
ATOM 1809 C C . ASN A 1 232 ? -6.539 -11.209 -0.164 1.00 86.62 232 ASN A C 1
ATOM 1811 O O . ASN A 1 232 ? -5.874 -11.830 -0.986 1.00 86.62 232 ASN A O 1
ATOM 1815 N N . ALA A 1 233 ? -6.038 -10.185 0.527 1.00 86.25 233 ALA A N 1
ATOM 1816 C CA . ALA A 1 233 ? -4.695 -9.666 0.295 1.00 86.25 233 ALA A CA 1
ATOM 1817 C C . ALA A 1 233 ? -3.592 -10.694 0.635 1.00 86.25 233 ALA A C 1
ATOM 1819 O O . ALA A 1 233 ? -2.577 -10.773 -0.059 1.00 86.25 233 ALA A O 1
ATOM 1820 N N . LEU A 1 234 ? -3.779 -11.547 1.649 1.00 80.69 234 LEU A N 1
ATOM 1821 C CA . LEU A 1 234 ? -2.844 -12.647 1.924 1.00 80.69 234 LEU A CA 1
ATOM 1822 C C . LEU A 1 234 ? -2.837 -13.712 0.818 1.00 80.69 234 LEU A C 1
ATOM 1824 O O . LEU A 1 234 ? -1.765 -14.182 0.429 1.00 80.69 234 LEU A O 1
ATOM 1828 N N . MET A 1 235 ? -4.007 -14.081 0.291 1.00 81.31 235 MET A N 1
ATOM 1829 C CA . MET A 1 235 ? -4.099 -15.017 -0.836 1.00 81.31 235 MET A CA 1
ATOM 1830 C C . MET A 1 235 ? -3.464 -14.435 -2.102 1.00 81.31 235 MET A C 1
ATOM 1832 O O . MET A 1 235 ? -2.695 -15.129 -2.771 1.00 81.31 235 MET A O 1
ATOM 1836 N N . ASP A 1 236 ? -3.728 -13.157 -2.386 1.00 86.31 236 ASP A N 1
ATOM 1837 C CA . ASP A 1 236 ? -3.116 -12.430 -3.500 1.00 86.31 236 ASP A CA 1
ATOM 1838 C C . ASP A 1 236 ? -1.585 -12.436 -3.361 1.00 86.31 236 ASP A C 1
ATOM 1840 O O . ASP A 1 236 ? -0.878 -12.727 -4.324 1.00 86.31 236 ASP A O 1
ATOM 1844 N N . SER A 1 237 ? -1.058 -12.233 -2.147 1.00 83.44 237 SER A N 1
ATOM 1845 C CA . SER A 1 237 ? 0.387 -12.260 -1.875 1.00 83.44 237 SER A CA 1
ATOM 1846 C C . SER A 1 237 ? 1.030 -13.597 -2.257 1.00 83.44 237 SER A C 1
ATOM 1848 O O . SER A 1 237 ? 2.061 -13.619 -2.929 1.00 83.44 237 SER A O 1
ATOM 1850 N N . LYS A 1 238 ? 0.392 -14.723 -1.903 1.00 82.94 238 LYS A N 1
ATOM 1851 C CA . LYS A 1 238 ? 0.867 -16.067 -2.277 1.00 82.94 238 LYS A CA 1
ATOM 1852 C C . LYS A 1 238 ? 0.938 -16.226 -3.798 1.00 82.94 238 LYS A C 1
ATOM 1854 O O . LYS A 1 238 ? 1.957 -16.666 -4.325 1.00 82.94 238 LYS A O 1
ATOM 1859 N N . ILE A 1 239 ? -0.148 -15.882 -4.490 1.00 87.00 239 ILE A N 1
ATOM 1860 C CA . ILE A 1 239 ? -0.268 -16.030 -5.946 1.00 87.00 239 ILE A CA 1
ATOM 1861 C C . ILE A 1 239 ? 0.769 -15.162 -6.666 1.00 87.00 239 ILE A C 1
ATOM 1863 O O . ILE A 1 239 ? 1.421 -15.614 -7.608 1.00 87.00 239 ILE A O 1
ATOM 1867 N N . LEU A 1 240 ? 0.927 -13.916 -6.221 1.00 88.56 240 LEU A N 1
ATOM 1868 C CA . LEU A 1 240 ? 1.874 -12.975 -6.804 1.00 88.56 240 LEU A CA 1
ATOM 1869 C C . LEU A 1 240 ? 3.325 -13.393 -6.548 1.00 88.56 240 LEU A C 1
ATOM 1871 O O . LEU A 1 240 ? 4.164 -13.219 -7.432 1.00 88.56 240 LEU A O 1
ATOM 1875 N N . LEU A 1 241 ? 3.620 -13.985 -5.386 1.00 82.81 241 LEU A N 1
ATOM 1876 C CA . LEU A 1 241 ? 4.952 -14.507 -5.095 1.00 82.81 241 LEU A CA 1
ATOM 1877 C C . LEU A 1 241 ? 5.305 -15.685 -6.012 1.00 82.81 241 LEU A C 1
ATOM 1879 O O . LEU A 1 241 ? 6.389 -15.686 -6.585 1.00 82.81 241 LEU A O 1
ATOM 1883 N N . ASP A 1 242 ? 4.393 -16.637 -6.215 1.00 85.25 242 ASP A N 1
ATOM 1884 C CA . ASP A 1 242 ? 4.600 -17.764 -7.143 1.00 85.25 242 ASP A CA 1
ATOM 1885 C C . ASP A 1 242 ? 4.820 -17.278 -8.589 1.00 85.25 242 ASP A C 1
ATOM 1887 O O . ASP A 1 242 ? 5.724 -17.736 -9.297 1.00 85.25 242 ASP A O 1
ATOM 1891 N N . ALA A 1 243 ? 4.052 -16.266 -9.009 1.00 90.50 243 ALA A N 1
ATOM 1892 C CA . ALA A 1 243 ? 4.216 -15.630 -10.312 1.00 90.50 243 ALA A CA 1
ATOM 1893 C C . ALA A 1 243 ? 5.584 -14.944 -10.464 1.00 90.50 243 ALA A C 1
ATOM 1895 O O . ALA A 1 243 ? 6.249 -15.099 -11.495 1.00 90.50 243 ALA A O 1
ATOM 1896 N N . TYR A 1 244 ? 6.018 -14.216 -9.432 1.00 86.94 244 TYR A N 1
ATOM 1897 C CA . TYR A 1 244 ? 7.326 -13.569 -9.379 1.00 86.94 244 TYR A CA 1
ATOM 1898 C C . TYR A 1 244 ? 8.462 -14.597 -9.450 1.00 86.94 244 TYR A C 1
ATOM 1900 O O . TYR A 1 244 ? 9.311 -14.496 -10.337 1.00 86.94 244 TYR A O 1
ATOM 1908 N N . VAL A 1 245 ? 8.450 -15.618 -8.587 1.00 84.00 245 VAL A N 1
ATOM 1909 C CA . VAL A 1 245 ? 9.500 -16.651 -8.539 1.00 84.00 245 VAL A CA 1
ATOM 1910 C C . VAL A 1 245 ? 9.580 -17.414 -9.854 1.00 84.00 245 VAL A C 1
ATOM 1912 O O . VAL A 1 245 ? 10.659 -17.502 -10.440 1.00 84.00 245 VAL A O 1
ATOM 1915 N N . THR A 1 246 ? 8.441 -17.856 -10.392 1.00 89.12 246 THR A N 1
ATOM 1916 C CA . THR A 1 246 ? 8.411 -18.534 -11.695 1.00 89.12 246 THR A CA 1
ATOM 1917 C C . THR A 1 246 ? 9.002 -17.659 -12.806 1.00 89.12 246 THR A C 1
ATOM 1919 O O . THR A 1 246 ? 9.703 -18.161 -13.686 1.00 89.12 246 THR A O 1
ATOM 1922 N N . SER A 1 247 ? 8.741 -16.349 -12.785 1.00 89.44 247 SER A N 1
ATOM 1923 C CA . SER A 1 247 ? 9.279 -15.424 -13.791 1.00 89.44 247 SER A CA 1
ATOM 1924 C C . SER A 1 247 ? 10.789 -15.223 -13.636 1.00 89.44 247 SER A C 1
ATOM 1926 O O . SER A 1 247 ? 11.495 -15.171 -14.640 1.00 89.44 247 SER A O 1
ATOM 1928 N N . VAL A 1 248 ? 11.311 -15.189 -12.403 1.00 80.62 248 VAL A N 1
ATOM 1929 C CA . VAL A 1 248 ? 12.761 -15.148 -12.132 1.00 80.62 248 VAL A CA 1
ATOM 1930 C C . VAL A 1 248 ? 13.452 -16.420 -12.635 1.00 80.62 248 VAL A C 1
ATOM 1932 O O . VAL A 1 248 ? 14.467 -16.335 -13.327 1.00 80.62 248 VAL A O 1
ATOM 1935 N N . GLU A 1 249 ? 12.892 -17.596 -12.352 1.00 84.50 249 GLU A N 1
ATOM 1936 C CA . GLU A 1 249 ? 13.445 -18.880 -12.807 1.00 84.50 249 GLU A CA 1
ATOM 1937 C C . GLU A 1 249 ? 13.460 -18.988 -14.341 1.00 84.50 249 GLU A C 1
ATOM 1939 O O . GLU A 1 249 ? 14.419 -19.490 -14.935 1.00 84.50 249 GLU A O 1
ATOM 1944 N N . ARG A 1 250 ? 12.405 -18.497 -15.004 1.00 91.50 250 ARG A N 1
ATOM 1945 C CA . ARG A 1 250 ? 12.314 -18.441 -16.472 1.00 91.50 250 ARG A CA 1
ATOM 1946 C C . ARG A 1 250 ? 13.274 -17.420 -17.070 1.00 91.50 250 ARG A C 1
ATOM 1948 O O . ARG A 1 250 ? 13.907 -17.699 -18.083 1.00 91.50 250 ARG A O 1
ATOM 1955 N N . PHE A 1 251 ? 13.424 -16.262 -16.438 1.00 82.62 251 PHE A N 1
ATOM 1956 C CA . PHE A 1 251 ? 14.409 -15.259 -16.829 1.00 82.62 251 PHE A CA 1
ATOM 1957 C C . PHE A 1 251 ? 15.833 -15.835 -16.811 1.00 82.62 251 PHE A C 1
ATOM 1959 O O . PHE A 1 251 ? 16.572 -15.700 -17.787 1.00 82.62 251 PHE A O 1
ATOM 1966 N N . GLN A 1 252 ? 16.196 -16.548 -15.742 1.00 79.38 252 GLN A N 1
ATOM 1967 C CA . GLN A 1 252 ? 17.483 -17.242 -15.647 1.00 79.38 252 GLN A CA 1
ATOM 1968 C C . GLN A 1 252 ? 17.640 -18.317 -16.730 1.00 79.38 252 GLN A C 1
ATOM 1970 O O . GLN A 1 252 ? 18.710 -18.424 -17.327 1.00 79.38 252 GLN A O 1
ATOM 1975 N N . GLY A 1 253 ? 16.580 -19.082 -17.013 1.00 83.56 253 GLY A N 1
ATOM 1976 C CA . GLY A 1 253 ? 16.596 -20.102 -18.062 1.00 83.56 253 GLY A CA 1
ATOM 1977 C C . GLY A 1 253 ? 16.847 -19.509 -19.448 1.00 83.56 253 GLY A C 1
ATOM 1978 O O . GLY A 1 253 ? 17.728 -19.980 -20.162 1.00 83.56 253 GLY A O 1
ATOM 1979 N N . ALA A 1 254 ? 16.155 -18.418 -19.788 1.00 82.75 254 ALA A N 1
ATOM 1980 C CA . ALA A 1 254 ? 16.354 -17.712 -21.053 1.00 82.75 254 ALA A CA 1
ATOM 1981 C C . ALA A 1 254 ? 17.779 -17.148 -21.186 1.00 82.75 254 ALA A C 1
ATOM 1983 O O . ALA A 1 254 ? 18.363 -17.202 -22.268 1.00 82.75 254 ALA A O 1
ATOM 1984 N N . MET A 1 255 ? 18.366 -16.639 -20.092 1.00 74.94 255 MET A N 1
ATOM 1985 C CA . MET A 1 255 ? 19.753 -16.157 -20.099 1.00 74.94 255 MET A CA 1
ATOM 1986 C C . MET A 1 255 ? 20.758 -17.283 -20.359 1.00 74.94 255 MET A C 1
ATOM 1988 O O . MET A 1 255 ? 21.704 -17.082 -21.118 1.00 74.94 255 MET A O 1
ATOM 1992 N N . ILE A 1 256 ? 20.567 -18.450 -19.737 1.00 79.75 256 ILE A N 1
ATOM 1993 C CA . ILE A 1 256 ? 21.453 -19.611 -19.911 1.00 79.75 256 ILE A CA 1
ATOM 1994 C C . ILE A 1 256 ? 21.395 -20.138 -21.344 1.00 79.75 256 ILE A C 1
ATOM 1996 O O . ILE A 1 256 ? 22.439 -20.455 -21.916 1.00 79.75 256 ILE A O 1
ATOM 2000 N N . ASP A 1 257 ? 20.200 -20.180 -21.929 1.00 88.88 257 ASP A N 1
ATOM 2001 C CA . ASP A 1 257 ? 19.998 -20.651 -23.300 1.00 88.88 257 ASP A CA 1
ATOM 2002 C C . ASP A 1 257 ? 20.385 -19.597 -24.358 1.00 88.88 257 ASP A C 1
ATOM 2004 O O . ASP A 1 257 ? 20.490 -19.914 -25.541 1.00 88.88 257 ASP A O 1
ATOM 2008 N N . GLY A 1 258 ? 20.658 -18.351 -23.949 1.00 82.69 258 GLY A N 1
ATOM 2009 C CA . GLY A 1 258 ? 21.035 -17.255 -24.849 1.00 82.69 258 GLY A CA 1
ATOM 2010 C C . GLY A 1 258 ? 19.863 -16.666 -25.643 1.00 82.69 258 GLY A C 1
ATOM 2011 O O . GLY A 1 258 ? 20.075 -15.984 -26.646 1.00 82.69 258 GLY A O 1
ATOM 2012 N N . GLU A 1 259 ? 18.632 -16.903 -25.196 1.00 90.38 259 GLU A N 1
ATOM 2013 C CA . GLU A 1 259 ? 17.404 -16.504 -25.882 1.00 90.38 259 GLU A CA 1
ATOM 2014 C C . GLU A 1 259 ? 16.969 -15.087 -25.469 1.00 90.38 259 GLU A C 1
ATOM 2016 O O . GLU A 1 259 ? 16.085 -14.883 -24.630 1.00 90.38 259 GLU A O 1
ATOM 2021 N N . SER A 1 260 ? 17.619 -14.078 -26.055 1.00 81.31 260 SER A N 1
ATOM 2022 C CA . SER A 1 260 ? 17.501 -12.667 -25.650 1.00 81.31 260 SER A CA 1
ATOM 2023 C C . SER A 1 260 ? 16.077 -12.098 -25.690 1.00 81.31 260 SER A C 1
ATOM 2025 O O . SER A 1 260 ? 15.722 -11.293 -24.829 1.00 81.31 260 SER A O 1
ATOM 2027 N N . GLU A 1 261 ? 15.235 -12.535 -26.631 1.00 87.69 261 GLU A N 1
ATOM 2028 C CA . GLU A 1 261 ? 13.821 -12.136 -26.694 1.00 87.69 261 GLU A CA 1
ATOM 2029 C C . GLU A 1 261 ? 13.079 -12.518 -25.403 1.00 87.69 261 GLU A C 1
ATOM 2031 O O . GLU A 1 261 ? 12.377 -11.697 -24.806 1.00 87.69 261 GLU A O 1
ATOM 2036 N N . TYR A 1 262 ? 13.286 -13.745 -24.921 1.00 88.38 262 TYR A N 1
ATOM 2037 C CA . TYR A 1 262 ? 12.627 -14.237 -23.715 1.00 88.38 262 TYR A CA 1
ATOM 2038 C C . TYR A 1 262 ? 13.267 -13.703 -22.433 1.00 88.38 262 TYR A C 1
ATOM 2040 O O . TYR A 1 262 ? 12.556 -13.533 -21.444 1.00 88.38 262 TYR A O 1
ATOM 2048 N N . VAL A 1 263 ? 14.555 -13.343 -22.449 1.00 76.69 263 VAL A N 1
ATOM 2049 C CA . VAL A 1 263 ? 15.184 -12.588 -21.347 1.00 76.69 263 VAL A CA 1
ATOM 2050 C C . VAL A 1 263 ? 14.442 -11.270 -21.124 1.00 76.69 263 VAL A C 1
ATOM 2052 O O . VAL A 1 263 ? 14.055 -10.960 -19.995 1.00 76.69 263 VAL A O 1
ATOM 2055 N N . VAL A 1 264 ? 14.167 -10.521 -22.197 1.00 79.69 264 VAL A N 1
ATOM 2056 C CA . VAL A 1 264 ? 13.419 -9.258 -22.106 1.00 79.69 264 VAL A CA 1
ATOM 2057 C C . VAL A 1 264 ? 11.994 -9.508 -21.608 1.00 79.69 264 VAL A C 1
ATOM 2059 O O . VAL A 1 264 ? 11.579 -8.874 -20.636 1.00 79.69 264 VAL A O 1
ATOM 2062 N N . ILE A 1 265 ? 11.264 -10.459 -22.203 1.00 84.75 265 ILE A N 1
ATOM 2063 C CA . ILE A 1 265 ? 9.877 -10.765 -21.803 1.00 84.75 265 ILE A CA 1
ATOM 2064 C C . ILE A 1 265 ? 9.795 -11.146 -20.321 1.00 84.75 265 ILE A C 1
ATOM 2066 O O . ILE A 1 265 ? 8.950 -10.617 -19.598 1.00 84.75 265 ILE A O 1
ATOM 2070 N N . GLN A 1 266 ? 10.664 -12.041 -19.852 1.00 88.94 266 GLN A N 1
ATOM 2071 C CA . GLN A 1 266 ? 10.620 -12.494 -18.463 1.00 88.94 266 GLN A CA 1
ATOM 2072 C C . GLN A 1 266 ? 11.075 -11.397 -17.496 1.00 88.94 266 GLN A C 1
ATOM 2074 O O . GLN A 1 266 ? 10.491 -11.271 -16.425 1.00 88.94 266 GLN A O 1
ATOM 2079 N N . SER A 1 267 ? 12.019 -10.530 -17.880 1.00 78.38 267 SER A N 1
ATOM 2080 C CA . SER A 1 267 ? 12.390 -9.374 -17.050 1.00 78.38 267 SER A CA 1
ATOM 2081 C C . SER A 1 267 ? 11.226 -8.394 -16.837 1.00 78.38 267 SER A C 1
ATOM 2083 O O . SER A 1 267 ? 11.029 -7.895 -15.729 1.00 78.38 267 SER A O 1
ATOM 2085 N N . GLN A 1 268 ? 10.398 -8.178 -17.865 1.00 83.44 268 GLN A N 1
ATOM 2086 C CA . GLN A 1 268 ? 9.199 -7.343 -17.768 1.00 83.44 268 GLN A CA 1
ATOM 2087 C C . GLN A 1 268 ? 8.138 -7.979 -16.862 1.00 83.44 268 GLN A C 1
ATOM 2089 O O . GLN A 1 268 ? 7.496 -7.277 -16.082 1.00 83.44 268 GLN A O 1
ATOM 2094 N N . GLU A 1 269 ? 7.957 -9.302 -16.925 1.00 90.88 269 GLU A N 1
ATOM 2095 C CA . GLU A 1 269 ? 7.047 -10.001 -16.010 1.00 90.88 269 GLU A CA 1
ATOM 2096 C C . GLU A 1 269 ? 7.564 -9.964 -14.560 1.00 90.88 269 GLU A C 1
ATOM 2098 O O . GLU A 1 269 ? 6.772 -9.714 -13.653 1.00 90.88 269 GLU A O 1
ATOM 2103 N N . VAL A 1 270 ? 8.878 -10.100 -14.327 1.00 82.69 270 VAL A N 1
ATOM 2104 C CA . VAL A 1 270 ? 9.487 -9.909 -12.994 1.00 82.69 270 VAL A CA 1
ATOM 2105 C C . VAL A 1 270 ? 9.163 -8.517 -12.448 1.00 82.69 270 VAL A C 1
ATOM 2107 O O . VAL A 1 270 ? 8.662 -8.410 -11.329 1.00 82.69 270 VAL A O 1
ATOM 2110 N N . GLN A 1 271 ? 9.378 -7.458 -13.238 1.00 79.56 271 GLN A N 1
ATOM 2111 C CA .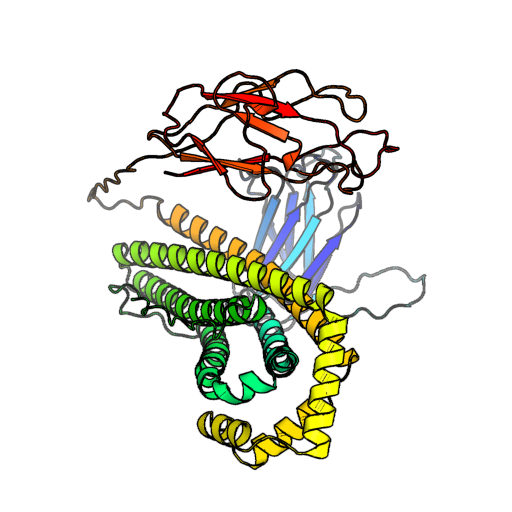 GLN A 1 271 ? 9.052 -6.083 -12.834 1.00 79.56 271 GLN A CA 1
ATOM 2112 C C . GLN A 1 271 ? 7.558 -5.905 -12.535 1.00 79.56 271 GLN A C 1
ATOM 2114 O O . GLN A 1 271 ? 7.191 -5.316 -11.519 1.00 79.56 271 GLN A O 1
ATOM 2119 N N . LYS A 1 272 ? 6.689 -6.452 -13.389 1.00 90.00 272 LYS A N 1
ATOM 2120 C CA . LYS A 1 272 ? 5.234 -6.399 -13.214 1.00 90.00 272 LYS A CA 1
ATOM 2121 C C . LYS A 1 272 ? 4.781 -7.080 -11.922 1.00 90.00 272 LYS A C 1
ATOM 2123 O O . LYS A 1 272 ? 4.028 -6.478 -11.160 1.00 90.00 272 LYS A O 1
ATOM 2128 N N . TYR A 1 273 ? 5.211 -8.316 -11.661 1.00 88.50 273 TYR A N 1
ATOM 2129 C CA . TYR A 1 273 ? 4.799 -9.032 -10.448 1.00 88.50 273 TYR A CA 1
ATOM 2130 C C . TYR A 1 273 ? 5.401 -8.423 -9.187 1.00 88.50 273 TYR A C 1
ATOM 2132 O O . TYR A 1 273 ? 4.737 -8.400 -8.155 1.00 88.50 273 TYR A O 1
ATOM 2140 N N . LEU A 1 274 ? 6.606 -7.859 -9.281 1.00 80.94 274 LEU A N 1
ATOM 2141 C CA . LEU A 1 274 ? 7.202 -7.091 -8.195 1.00 80.94 274 LEU A CA 1
ATOM 2142 C C . LEU A 1 274 ? 6.383 -5.830 -7.867 1.00 80.94 274 LEU A C 1
ATOM 2144 O O . LEU A 1 274 ? 6.121 -5.563 -6.697 1.00 80.94 274 LEU A O 1
ATOM 2148 N N . GLY A 1 275 ? 5.909 -5.103 -8.884 1.00 82.50 275 GLY A N 1
ATOM 2149 C CA . GLY A 1 275 ? 4.992 -3.971 -8.706 1.00 82.50 275 GLY A CA 1
ATOM 2150 C C . GLY A 1 275 ? 3.676 -4.375 -8.033 1.00 82.50 275 GLY A C 1
ATOM 2151 O O . GLY A 1 275 ? 3.290 -3.776 -7.032 1.00 82.50 275 GLY A O 1
ATOM 2152 N N . LEU A 1 276 ? 3.040 -5.451 -8.509 1.00 88.75 276 LEU A N 1
ATOM 2153 C CA . LEU A 1 276 ? 1.804 -5.979 -7.912 1.00 88.75 276 LEU A CA 1
ATOM 2154 C C . LEU A 1 276 ? 2.007 -6.458 -6.463 1.00 88.75 276 LEU A C 1
ATOM 2156 O O . LEU A 1 276 ? 1.135 -6.253 -5.618 1.00 88.75 276 LEU A O 1
ATOM 2160 N N . LEU A 1 277 ? 3.155 -7.072 -6.148 1.00 83.31 277 LEU A N 1
ATOM 2161 C CA . LEU A 1 277 ? 3.513 -7.444 -4.774 1.00 83.31 277 LEU A CA 1
ATOM 2162 C C . LEU A 1 277 ? 3.608 -6.213 -3.867 1.00 83.31 277 LEU A C 1
ATOM 2164 O O . LEU A 1 277 ? 3.125 -6.267 -2.736 1.00 83.31 277 LEU A O 1
ATOM 2168 N N . ASN A 1 278 ? 4.189 -5.117 -4.358 1.00 81.75 278 ASN A N 1
ATOM 2169 C CA . ASN A 1 278 ? 4.304 -3.858 -3.621 1.00 81.75 278 ASN A CA 1
ATOM 2170 C C . ASN A 1 278 ? 2.931 -3.212 -3.379 1.00 81.75 278 ASN A C 1
ATOM 2172 O O . ASN A 1 278 ? 2.640 -2.755 -2.275 1.00 81.75 278 ASN A O 1
ATOM 2176 N N . GLU A 1 279 ? 2.064 -3.182 -4.394 1.00 87.19 279 GLU A N 1
ATOM 2177 C CA . GLU A 1 279 ? 0.690 -2.680 -4.260 1.00 87.19 279 GLU A CA 1
ATOM 2178 C C . GLU A 1 279 ? -0.094 -3.489 -3.219 1.00 87.19 279 GLU A C 1
ATOM 2180 O O . GLU A 1 279 ? -0.745 -2.925 -2.334 1.00 87.19 279 GLU A O 1
ATOM 2185 N N . ASN A 1 280 ? 0.020 -4.817 -3.273 1.00 87.75 280 ASN A N 1
ATOM 2186 C CA . ASN A 1 280 ? -0.654 -5.699 -2.330 1.00 87.75 280 ASN A CA 1
ATOM 2187 C C . ASN A 1 280 ? -0.084 -5.594 -0.900 1.00 87.75 280 ASN A C 1
ATOM 2189 O O . ASN A 1 280 ? -0.828 -5.725 0.072 1.00 87.75 280 ASN A O 1
ATOM 2193 N N . GLN A 1 281 ? 1.210 -5.302 -0.743 1.00 79.75 281 GLN A N 1
ATOM 2194 C CA . GLN A 1 281 ? 1.813 -4.995 0.562 1.00 79.75 281 GLN A CA 1
ATOM 2195 C C . GLN A 1 281 ? 1.294 -3.685 1.146 1.00 79.75 281 GLN A C 1
ATOM 2197 O O . GLN A 1 281 ? 0.913 -3.655 2.316 1.00 79.75 281 GLN A O 1
ATOM 2202 N N . ASN A 1 282 ? 1.205 -2.628 0.337 1.00 83.94 282 ASN A N 1
ATOM 2203 C CA . ASN A 1 282 ? 0.609 -1.361 0.762 1.00 83.94 282 ASN A CA 1
ATOM 2204 C C . ASN A 1 282 ? -0.842 -1.561 1.208 1.00 83.94 282 ASN A C 1
ATOM 2206 O O . ASN A 1 282 ? -1.255 -1.059 2.256 1.00 83.94 282 ASN A O 1
ATOM 2210 N N . ARG A 1 283 ? -1.597 -2.377 0.465 1.00 87.44 283 ARG A N 1
ATOM 2211 C CA . ARG A 1 283 ? -2.947 -2.797 0.851 1.00 87.44 283 ARG A CA 1
ATOM 2212 C C . ARG A 1 283 ? -2.958 -3.535 2.196 1.00 87.44 283 ARG A C 1
ATOM 2214 O O . ARG A 1 283 ? -3.728 -3.152 3.073 1.00 87.44 283 ARG A O 1
ATOM 2221 N N . LEU A 1 284 ? -2.085 -4.526 2.405 1.00 81.62 284 LEU A N 1
ATOM 2222 C CA . LEU A 1 284 ? -1.953 -5.228 3.693 1.00 81.62 284 LEU A CA 1
ATOM 2223 C C . LEU A 1 284 ? -1.602 -4.277 4.844 1.00 81.62 284 LEU A C 1
ATOM 2225 O O . LEU A 1 284 ? -2.187 -4.393 5.921 1.00 81.62 284 LEU A O 1
ATOM 2229 N N . SER A 1 285 ? -0.684 -3.335 4.628 1.00 80.06 285 SER A N 1
ATOM 2230 C CA . SER A 1 285 ? -0.289 -2.334 5.625 1.00 80.06 285 SER A CA 1
ATOM 2231 C C . SER A 1 285 ? -1.471 -1.450 6.027 1.00 80.06 285 SER A C 1
ATOM 2233 O O . SER A 1 285 ? -1.768 -1.312 7.215 1.00 80.06 285 SER A O 1
ATOM 2235 N N . ASN A 1 286 ? -2.219 -0.939 5.044 1.00 84.81 286 ASN A N 1
ATOM 2236 C CA . ASN A 1 286 ? -3.406 -0.118 5.279 1.00 84.81 286 ASN A CA 1
ATOM 2237 C C . ASN A 1 286 ? -4.477 -0.877 6.071 1.00 84.81 286 ASN A C 1
ATOM 2239 O O . ASN A 1 286 ? -4.941 -0.376 7.093 1.00 84.81 286 ASN A O 1
ATOM 2243 N N . ILE A 1 287 ? -4.804 -2.109 5.664 1.00 84.19 287 ILE A N 1
ATOM 2244 C CA . ILE A 1 287 ? -5.780 -2.961 6.364 1.00 84.19 287 ILE A CA 1
ATOM 2245 C C . ILE A 1 287 ? -5.325 -3.240 7.802 1.00 84.19 287 ILE A C 1
ATOM 2247 O O . ILE A 1 287 ? -6.107 -3.127 8.745 1.00 84.19 287 ILE A O 1
ATOM 2251 N N . THR A 1 288 ? -4.044 -3.566 7.992 1.00 77.56 288 THR A N 1
ATOM 2252 C CA . THR A 1 288 ? -3.475 -3.863 9.317 1.00 77.56 288 THR A CA 1
ATOM 2253 C C . THR A 1 288 ? -3.530 -2.635 10.227 1.00 77.56 288 THR A C 1
ATOM 2255 O O . THR A 1 288 ? -3.898 -2.758 11.396 1.00 77.56 288 THR A O 1
ATOM 2258 N N . ASN A 1 289 ? -3.249 -1.443 9.696 1.00 79.81 289 ASN A N 1
ATOM 2259 C CA . ASN A 1 289 ? -3.359 -0.184 10.433 1.00 79.81 289 ASN A CA 1
ATOM 2260 C C . ASN A 1 289 ? -4.805 0.163 10.781 1.00 79.81 289 ASN A C 1
ATOM 2262 O O . ASN A 1 289 ? -5.084 0.523 11.925 1.00 79.81 289 ASN A O 1
ATOM 2266 N N . SER A 1 290 ? -5.737 0.009 9.839 1.00 82.12 290 SER A N 1
ATOM 2267 C CA . SER A 1 290 ? -7.164 0.210 10.099 1.00 82.12 290 SER A CA 1
ATOM 2268 C C . SER A 1 290 ? -7.679 -0.747 11.176 1.00 82.12 290 SER A C 1
ATOM 2270 O O . SER A 1 290 ? -8.369 -0.311 12.098 1.00 82.12 290 SER A O 1
ATOM 2272 N N . LEU A 1 291 ? -7.287 -2.025 11.124 1.00 80.19 291 LEU A N 1
ATOM 2273 C CA . LEU A 1 291 ? -7.600 -3.008 12.165 1.00 80.19 291 LEU A CA 1
ATOM 2274 C C . LEU A 1 291 ? -6.980 -2.630 13.513 1.00 80.19 291 LEU A C 1
ATOM 2276 O O . LEU A 1 291 ? -7.656 -2.695 14.536 1.00 80.19 291 LEU A O 1
ATOM 2280 N N . HIS A 1 292 ? -5.714 -2.215 13.528 1.00 77.75 292 HIS A N 1
ATOM 2281 C CA . HIS A 1 292 ? -5.027 -1.801 14.748 1.00 77.75 292 HIS A CA 1
ATOM 2282 C C . HIS A 1 292 ? -5.733 -0.619 15.424 1.00 77.75 292 HIS A C 1
ATOM 2284 O O . HIS A 1 292 ? -6.028 -0.683 16.618 1.00 77.75 292 HIS A O 1
ATOM 2290 N N . MET A 1 293 ? -6.073 0.418 14.655 1.00 80.75 293 MET A N 1
ATOM 2291 C CA . MET A 1 293 ? -6.796 1.588 15.159 1.00 80.75 293 MET A CA 1
ATOM 2292 C C . MET A 1 293 ? -8.190 1.220 15.668 1.00 80.75 293 MET A C 1
ATOM 2294 O O . MET A 1 293 ? -8.563 1.635 16.764 1.00 80.75 293 MET A O 1
ATOM 2298 N N . TYR A 1 294 ? -8.923 0.381 14.928 1.00 83.56 294 TYR A N 1
ATOM 2299 C CA . TYR A 1 294 ? -10.238 -0.100 15.350 1.00 83.56 294 TYR A CA 1
ATOM 2300 C C . TYR A 1 294 ? -10.174 -0.842 16.692 1.00 83.56 294 TYR A C 1
ATOM 2302 O O . TYR A 1 294 ? -10.992 -0.591 17.578 1.00 83.56 294 TYR A O 1
ATOM 2310 N N . LEU A 1 295 ? -9.190 -1.733 16.861 1.00 78.25 295 LEU A N 1
ATOM 2311 C CA . LEU A 1 295 ? -9.022 -2.512 18.091 1.00 78.25 295 LEU A CA 1
ATOM 2312 C C . LEU A 1 295 ? -8.634 -1.643 19.290 1.00 78.25 295 LEU A C 1
ATOM 2314 O O . LEU A 1 295 ? -9.064 -1.946 20.399 1.00 78.25 295 LEU A O 1
ATOM 2318 N N . ILE A 1 296 ? -7.849 -0.580 19.084 1.00 80.31 296 ILE A N 1
ATOM 2319 C CA . ILE A 1 296 ? -7.535 0.394 20.139 1.00 80.31 296 ILE A CA 1
ATOM 2320 C C . ILE A 1 296 ? -8.794 1.167 20.539 1.00 80.31 296 ILE A C 1
ATOM 2322 O O . ILE A 1 296 ? -9.098 1.277 21.725 1.00 80.31 296 ILE A O 1
ATOM 2326 N N . GLU A 1 297 ? -9.538 1.684 19.561 1.00 85.44 297 GLU A N 1
ATOM 2327 C CA . GLU A 1 297 ? -10.736 2.492 19.808 1.00 85.44 297 GLU A CA 1
ATOM 2328 C C . GLU A 1 297 ? -11.830 1.696 20.539 1.00 85.44 297 GLU A C 1
ATOM 2330 O O . GLU A 1 297 ? -12.494 2.224 21.431 1.00 85.44 297 GLU A O 1
ATOM 2335 N N . HIS A 1 298 ? -11.962 0.404 20.225 1.00 83.94 298 HIS A N 1
ATOM 2336 C CA . HIS A 1 298 ? -13.011 -0.465 20.763 1.00 83.94 298 HIS A CA 1
ATOM 2337 C C . HIS A 1 298 ? -12.499 -1.454 21.827 1.00 83.94 298 HIS A C 1
ATOM 2339 O O . HIS A 1 298 ? -13.216 -2.388 22.186 1.00 83.94 298 HIS A O 1
ATOM 2345 N N . GLU A 1 299 ? -11.288 -1.274 22.377 1.00 83.94 299 GLU A N 1
ATOM 2346 C CA . GLU A 1 299 ? -10.651 -2.244 23.292 1.00 83.94 299 GLU A CA 1
ATOM 2347 C C . GLU A 1 299 ? -11.551 -2.616 24.485 1.00 83.94 299 GLU A C 1
ATOM 2349 O O . GLU A 1 299 ? -11.638 -3.780 24.887 1.00 83.94 299 GLU A O 1
ATOM 2354 N N . SER A 1 300 ? -12.246 -1.631 25.060 1.00 82.56 300 SER A N 1
ATOM 2355 C CA . SER A 1 300 ? -13.115 -1.844 26.223 1.00 82.56 300 SER A CA 1
ATOM 2356 C C . SER A 1 300 ? -14.348 -2.695 25.898 1.00 82.56 300 SER A C 1
ATOM 2358 O O . SER A 1 300 ? -14.681 -3.616 26.650 1.00 82.56 300 SER A O 1
ATOM 2360 N N . GLU A 1 301 ? -14.985 -2.441 24.755 1.00 82.56 301 GLU A N 1
ATOM 2361 C CA . GLU A 1 301 ? -16.129 -3.209 24.265 1.00 82.56 301 GLU A CA 1
ATOM 2362 C C . GLU A 1 301 ? -15.706 -4.638 23.887 1.00 82.56 301 GLU A C 1
ATOM 2364 O O . GLU A 1 301 ? -16.410 -5.602 24.215 1.00 82.56 301 GLU A O 1
ATOM 2369 N N . ILE A 1 302 ? -14.504 -4.778 23.309 1.00 78.19 302 ILE A N 1
ATOM 2370 C CA . ILE A 1 302 ? -13.817 -6.046 23.017 1.00 78.19 302 ILE A CA 1
ATOM 2371 C C . ILE A 1 302 ? -13.620 -6.892 24.253 1.00 78.19 302 ILE A C 1
ATOM 2373 O O . ILE A 1 302 ? -14.087 -8.035 24.306 1.00 78.19 302 ILE A O 1
ATOM 2377 N N . ASN A 1 303 ? -13.004 -6.322 25.275 1.00 80.38 303 ASN A N 1
ATOM 2378 C CA . ASN A 1 303 ? -12.765 -7.040 26.516 1.00 80.38 303 ASN A CA 1
ATOM 2379 C C . ASN A 1 303 ? -14.079 -7.427 27.219 1.00 80.38 303 ASN A C 1
ATOM 2381 O O . ASN A 1 303 ? -14.185 -8.535 27.744 1.00 80.38 303 ASN A O 1
ATOM 2385 N N . SER A 1 304 ? -15.094 -6.558 27.191 1.00 82.25 304 SER A N 1
ATOM 2386 C CA . SER A 1 304 ? -16.412 -6.840 27.779 1.00 82.25 304 SER A CA 1
ATOM 2387 C C . SER A 1 304 ? -17.146 -7.984 27.063 1.00 82.25 304 SER A C 1
ATOM 2389 O O . SER A 1 304 ? -17.677 -8.903 27.700 1.00 82.25 304 SER A O 1
ATOM 2391 N N . SER A 1 305 ? -17.134 -7.974 25.729 1.00 79.75 305 SER A N 1
ATOM 2392 C CA . SER A 1 305 ? -17.777 -9.012 24.916 1.00 79.75 305 SER A CA 1
ATOM 2393 C C . SER A 1 305 ? -17.071 -10.360 25.056 1.00 79.75 305 SER A C 1
ATOM 2395 O O . SER A 1 305 ? -17.740 -11.388 25.175 1.00 79.75 305 SER A O 1
ATOM 2397 N N . LEU A 1 306 ? -15.733 -10.361 25.121 1.00 79.38 306 LEU A N 1
ATOM 2398 C CA . LEU A 1 306 ? -14.950 -11.565 25.399 1.00 79.38 306 LEU A CA 1
ATOM 2399 C C . LEU A 1 306 ? -15.320 -12.168 26.756 1.00 79.38 306 LEU A C 1
ATOM 2401 O O . LEU A 1 306 ? -15.598 -13.361 26.822 1.00 79.38 306 LEU A O 1
ATOM 2405 N N . LEU A 1 307 ? -15.363 -11.356 27.818 1.00 83.88 307 LEU A N 1
ATOM 2406 C CA . LEU A 1 307 ? -15.737 -11.822 29.159 1.00 83.88 307 LEU A CA 1
ATOM 2407 C C . LEU A 1 307 ? -17.133 -12.449 29.161 1.00 83.88 307 LEU A C 1
ATOM 2409 O O . LEU A 1 307 ? -17.311 -13.565 29.646 1.00 83.88 307 LEU A O 1
ATOM 2413 N N . THR A 1 308 ? -18.100 -11.778 28.532 1.00 86.44 308 THR A N 1
ATOM 2414 C CA . THR A 1 308 ? -19.472 -12.291 28.394 1.00 86.44 308 THR A CA 1
ATOM 2415 C C . THR A 1 308 ? -19.489 -13.645 27.677 1.00 86.44 308 THR A C 1
ATOM 2417 O O . THR A 1 308 ? -20.178 -14.580 28.092 1.00 86.44 308 THR A O 1
ATOM 2420 N N . TYR A 1 309 ? -18.706 -13.781 26.606 1.00 81.75 309 TYR A N 1
ATOM 2421 C CA . TYR A 1 309 ? -18.617 -15.028 25.856 1.00 81.75 309 TYR A CA 1
ATOM 2422 C C . TYR A 1 309 ? -17.912 -16.142 26.645 1.00 81.75 309 TYR A C 1
ATOM 2424 O O . TYR A 1 309 ? -18.354 -17.289 26.621 1.00 81.75 309 TYR A O 1
ATOM 2432 N N . GLN A 1 310 ? -16.859 -15.823 27.399 1.00 85.06 310 GLN A N 1
ATOM 2433 C CA . GLN A 1 310 ? -16.167 -16.773 28.275 1.00 85.06 310 GLN A CA 1
ATOM 2434 C C . GLN A 1 310 ? -17.080 -17.294 29.388 1.00 85.06 310 GLN A C 1
ATOM 2436 O O . GLN A 1 310 ? -17.085 -18.495 29.661 1.00 85.06 310 GLN A O 1
ATOM 2441 N N . GLU A 1 311 ? -17.895 -16.428 29.991 1.00 90.06 311 GLU A N 1
ATOM 2442 C CA . GLU A 1 311 ? -18.911 -16.826 30.972 1.00 90.06 311 GLU A CA 1
ATOM 2443 C C . GLU A 1 311 ? -19.963 -17.759 30.349 1.00 90.06 311 GLU A C 1
ATOM 2445 O O . GLU A 1 311 ? -20.335 -18.779 30.946 1.00 90.06 311 GLU A O 1
ATOM 2450 N N . GLN A 1 312 ? -20.394 -17.473 29.113 1.00 91.06 312 GLN A N 1
ATOM 2451 C CA . GLN A 1 312 ? -21.276 -18.364 28.354 1.00 91.06 312 GLN A CA 1
ATOM 2452 C C . GLN A 1 312 ? -20.606 -19.727 28.092 1.00 91.06 312 GLN A C 1
ATOM 2454 O O . GLN A 1 312 ? -21.232 -20.769 28.292 1.00 91.06 312 GLN A O 1
ATOM 2459 N N . LEU A 1 313 ? -19.331 -19.741 27.694 1.00 88.31 313 LEU A N 1
ATOM 2460 C CA . LEU A 1 313 ? -18.579 -20.970 27.416 1.00 88.31 313 LEU A CA 1
ATOM 2461 C C . LEU A 1 313 ? -18.328 -21.815 28.670 1.00 88.31 313 LEU A C 1
ATOM 2463 O O . LEU A 1 313 ? -18.319 -23.049 28.597 1.00 88.31 313 LEU A O 1
ATOM 2467 N N . LEU A 1 314 ? -18.097 -21.168 29.815 1.00 92.94 314 LEU A N 1
ATOM 2468 C CA . LEU A 1 314 ? -17.925 -21.832 31.109 1.00 92.94 314 LEU A CA 1
ATOM 2469 C C . LEU A 1 314 ? -19.220 -22.496 31.564 1.00 92.94 314 LEU A C 1
ATOM 2471 O O . LEU A 1 314 ? -19.191 -23.637 32.020 1.00 92.94 314 LEU A O 1
ATOM 2475 N N . SER A 1 315 ? -20.342 -21.787 31.432 1.00 94.62 315 SER A N 1
ATOM 2476 C CA . SER A 1 315 ? -21.648 -22.265 31.893 1.00 94.62 315 SER A CA 1
ATOM 2477 C C . SER A 1 315 ? -22.245 -23.333 30.978 1.00 94.62 315 SER A C 1
ATOM 2479 O O . SER A 1 315 ? -22.711 -24.360 31.468 1.00 94.62 315 SER A O 1
ATOM 2481 N N . ASN A 1 316 ? -22.201 -23.115 29.662 1.00 93.62 316 ASN A N 1
ATOM 2482 C CA . ASN A 1 316 ? -22.956 -23.915 28.695 1.00 93.62 316 ASN A CA 1
ATOM 2483 C C . ASN A 1 316 ? -22.073 -24.680 27.699 1.00 93.62 316 ASN A C 1
ATOM 2485 O O . ASN A 1 316 ? -22.569 -25.560 26.999 1.00 93.62 316 ASN A O 1
ATOM 2489 N N . GLY A 1 317 ? -20.772 -24.380 27.628 1.00 93.25 317 GLY A N 1
ATOM 2490 C CA . GLY A 1 317 ? -19.924 -24.840 26.528 1.00 93.25 317 GLY A CA 1
ATOM 2491 C C . GLY A 1 317 ? -20.271 -24.167 25.197 1.00 93.25 317 GLY A C 1
ATOM 2492 O O . GLY A 1 317 ? -20.972 -23.157 25.164 1.00 93.25 317 GLY A O 1
ATOM 2493 N N . PHE A 1 318 ? -19.754 -24.728 24.102 1.00 87.56 318 PHE A N 1
ATOM 2494 C CA . PHE A 1 318 ? -20.200 -24.359 22.760 1.00 87.56 318 PHE A CA 1
ATOM 2495 C C . PHE A 1 318 ? -21.630 -24.856 22.526 1.00 87.56 318 PHE A C 1
ATOM 2497 O O . PHE A 1 318 ? -21.996 -25.955 22.949 1.00 87.56 318 PHE A O 1
ATOM 2504 N N . SER A 1 319 ? -22.426 -24.059 21.822 1.00 88.44 319 SER A N 1
ATOM 2505 C CA . SER A 1 319 ? -23.731 -24.476 21.309 1.00 88.44 319 SER A CA 1
ATOM 2506 C C . SER A 1 319 ? -23.597 -25.597 20.275 1.00 88.44 319 SER A C 1
ATOM 2508 O O . SER A 1 319 ? -22.536 -25.827 19.691 1.00 88.44 319 SER A O 1
ATOM 2510 N N . THR A 1 320 ? -24.695 -26.309 20.022 1.00 90.62 320 THR A N 1
ATOM 2511 C CA . THR A 1 320 ? -24.715 -27.384 19.024 1.00 90.62 320 THR A CA 1
ATOM 2512 C C . THR A 1 320 ? -24.447 -26.856 17.613 1.00 90.62 320 THR A C 1
ATOM 2514 O O . THR A 1 320 ? -23.761 -27.534 16.843 1.00 90.62 320 THR A O 1
ATOM 2517 N N . GLU A 1 321 ? -24.920 -25.648 17.276 1.00 79.88 321 GLU A N 1
ATOM 2518 C CA . GLU A 1 321 ? -24.598 -25.007 15.997 1.00 79.88 321 GLU A CA 1
ATOM 2519 C C . GLU A 1 321 ? -23.095 -24.711 15.867 1.00 79.88 321 GLU A C 1
ATOM 2521 O O . GLU A 1 321 ? -22.499 -25.035 14.840 1.00 79.88 321 GLU A O 1
ATOM 2526 N N . GLU A 1 322 ? -22.470 -24.169 16.916 1.00 77.81 322 GLU A N 1
ATOM 2527 C CA . GLU A 1 322 ? -21.030 -23.870 16.941 1.00 77.81 322 GLU A CA 1
ATOM 2528 C C . GLU A 1 322 ? -20.180 -25.145 16.813 1.00 77.81 322 GLU A C 1
ATOM 2530 O O . GLU A 1 322 ? -19.237 -25.182 16.026 1.00 77.81 322 GLU A O 1
ATOM 2535 N N . ILE A 1 323 ? -20.537 -26.222 17.525 1.00 83.12 323 ILE A N 1
ATOM 2536 C CA . ILE A 1 323 ? -19.838 -27.515 17.416 1.00 83.12 323 ILE A CA 1
ATOM 2537 C C . ILE A 1 323 ? -19.961 -28.080 15.999 1.00 83.12 323 ILE A C 1
ATOM 2539 O O . ILE A 1 323 ? -18.968 -28.524 15.426 1.00 83.12 323 ILE A O 1
ATOM 2543 N N . THR A 1 324 ? -21.168 -28.061 15.426 1.00 79.12 324 THR A N 1
ATOM 2544 C CA . THR A 1 324 ? -21.417 -28.602 14.080 1.00 79.12 324 THR A CA 1
ATOM 2545 C C . THR A 1 324 ? -20.573 -27.878 13.042 1.00 79.12 324 THR A C 1
ATOM 2547 O O . THR A 1 324 ? -20.001 -28.495 12.145 1.00 79.12 324 THR A O 1
ATOM 2550 N N . ALA A 1 325 ? -20.465 -26.563 13.162 1.00 61.66 325 ALA A N 1
ATOM 2551 C CA . ALA A 1 325 ? -19.734 -25.792 12.186 1.00 61.66 325 ALA A CA 1
ATOM 2552 C C . ALA A 1 325 ? -18.209 -25.850 12.368 1.00 61.66 325 ALA A C 1
ATOM 2554 O O . ALA A 1 325 ? -17.496 -25.930 11.368 1.00 61.66 325 ALA A O 1
ATOM 2555 N N . LEU A 1 326 ? -17.711 -25.975 13.603 1.00 66.12 326 LEU A N 1
ATOM 2556 C CA . LEU A 1 326 ? -16.317 -26.348 13.865 1.00 66.12 326 LEU A CA 1
ATOM 2557 C C . LEU A 1 326 ? -15.960 -27.715 13.265 1.00 66.12 326 LEU A C 1
ATOM 2559 O O . LEU A 1 326 ? -14.896 -27.885 12.672 1.00 66.12 326 LEU A O 1
ATOM 2563 N N . GLN A 1 327 ? -16.854 -28.696 13.373 1.00 73.56 327 GLN A N 1
ATOM 2564 C CA . GLN A 1 327 ? -16.647 -30.011 12.762 1.00 73.56 327 GLN A CA 1
ATOM 2565 C C . GLN A 1 327 ? -16.656 -29.935 11.233 1.00 73.56 327 GLN A C 1
ATOM 2567 O O . GLN A 1 327 ? -15.802 -30.543 10.589 1.00 73.56 327 GLN A O 1
ATOM 2572 N N . ASN A 1 328 ? -17.559 -29.144 10.644 1.00 64.44 328 ASN A N 1
ATOM 2573 C CA . ASN A 1 328 ? -17.564 -28.876 9.201 1.00 64.44 328 ASN A CA 1
ATOM 2574 C C . ASN A 1 328 ? -16.286 -28.163 8.739 1.00 64.44 328 ASN A C 1
ATOM 2576 O O . ASN A 1 328 ? -15.884 -28.305 7.586 1.00 64.44 328 ASN A O 1
ATOM 2580 N N . ALA A 1 329 ? -15.638 -27.431 9.642 1.00 50.88 329 ALA A N 1
ATOM 2581 C CA . ALA A 1 329 ? -14.338 -26.827 9.424 1.00 50.88 329 ALA A CA 1
ATOM 2582 C C . ALA A 1 329 ? -13.142 -27.776 9.602 1.00 50.88 329 ALA A C 1
ATOM 2584 O O . ALA A 1 329 ? -12.002 -27.367 9.406 1.00 50.88 329 ALA A O 1
ATOM 2585 N N . GLY A 1 330 ? -13.384 -29.037 9.965 1.00 70.62 330 GLY A N 1
ATOM 2586 C CA . GLY A 1 330 ? -12.347 -30.051 10.131 1.00 70.62 330 GLY A CA 1
ATOM 2587 C C . GLY A 1 330 ? -11.811 -30.202 11.556 1.00 70.62 330 GLY A C 1
ATOM 2588 O O . GLY A 1 330 ? -10.900 -31.003 11.766 1.00 70.62 330 GLY A O 1
ATOM 2589 N N . TYR A 1 331 ? -12.368 -29.502 12.552 1.00 62.75 331 TYR A N 1
ATOM 2590 C CA . TYR A 1 331 ? -11.949 -29.689 13.942 1.00 62.75 331 TYR A CA 1
ATOM 2591 C C . TYR A 1 331 ? -12.416 -31.043 14.481 1.00 62.75 331 TYR A C 1
ATOM 2593 O O . TYR A 1 331 ? -13.598 -31.397 14.445 1.00 62.75 331 TYR A O 1
ATOM 2601 N N . THR A 1 332 ? -11.473 -31.797 15.044 1.00 86.50 332 THR A N 1
ATOM 2602 C CA . THR A 1 332 ? -11.781 -32.991 15.836 1.00 86.50 332 THR A CA 1
ATOM 2603 C C . THR A 1 332 ? -12.378 -32.578 17.178 1.00 86.50 332 THR A C 1
ATOM 2605 O O . THR A 1 332 ? -12.130 -31.474 17.651 1.00 86.50 332 THR A O 1
ATOM 2608 N N . THR A 1 333 ? -13.112 -33.467 17.853 1.00 89.44 333 THR A N 1
ATOM 2609 C CA . THR A 1 333 ? -13.644 -33.189 19.201 1.00 89.44 333 THR A CA 1
ATOM 2610 C C . THR A 1 333 ? -12.558 -32.709 20.169 1.00 89.44 333 THR A C 1
ATOM 2612 O O . THR A 1 333 ? -12.780 -31.758 20.907 1.00 89.44 333 THR A O 1
ATOM 2615 N N . GLN A 1 334 ? -11.361 -33.302 20.100 1.00 82.94 334 GLN A N 1
ATOM 2616 C CA . GLN A 1 334 ? -10.206 -32.853 20.876 1.00 82.94 334 GLN A CA 1
ATOM 2617 C C . GLN A 1 334 ? -9.802 -31.415 20.519 1.00 82.94 334 GLN A C 1
ATOM 2619 O O . GLN A 1 334 ? -9.614 -30.602 21.417 1.00 82.94 334 GLN A O 1
ATOM 2624 N N . GLY A 1 335 ? -9.719 -31.078 19.227 1.00 70.38 335 GLY A N 1
ATOM 2625 C CA . GLY A 1 335 ? -9.416 -29.714 18.786 1.00 70.38 335 GLY A CA 1
ATOM 2626 C C . GLY A 1 335 ? -10.468 -28.692 19.237 1.00 70.38 335 GLY A C 1
ATOM 2627 O O . GLY A 1 335 ? -10.125 -27.558 19.559 1.00 70.38 335 GLY A O 1
ATOM 2628 N N . ILE A 1 336 ? -11.741 -29.094 19.325 1.00 77.44 336 ILE A N 1
ATOM 2629 C CA . ILE A 1 336 ? -12.820 -28.257 19.872 1.00 77.44 336 ILE A CA 1
ATOM 2630 C C . ILE A 1 336 ? -12.604 -28.010 21.375 1.00 77.44 336 ILE A C 1
ATOM 2632 O O . ILE A 1 336 ? -12.712 -26.873 21.833 1.00 77.44 336 ILE A O 1
ATOM 2636 N N . ASP A 1 337 ? -12.253 -29.038 22.149 1.00 82.94 337 ASP A N 1
ATOM 2637 C CA . ASP A 1 337 ? -11.968 -28.894 23.585 1.00 82.94 337 ASP A CA 1
ATOM 2638 C C . ASP A 1 337 ? -10.705 -28.053 23.856 1.00 82.94 337 ASP A C 1
ATOM 2640 O O . ASP A 1 337 ? -10.672 -27.231 24.783 1.00 82.94 337 ASP A O 1
ATOM 2644 N N . GLU A 1 338 ? -9.675 -28.201 23.022 1.00 72.69 338 GLU A N 1
ATOM 2645 C CA . GLU A 1 338 ? -8.466 -27.370 23.055 1.00 72.69 338 GLU A CA 1
ATOM 2646 C C . GLU A 1 338 ? -8.788 -25.905 22.722 1.00 72.69 338 GLU A C 1
ATOM 2648 O O . GLU A 1 338 ? -8.333 -24.993 23.422 1.00 72.69 338 GLU A O 1
ATOM 2653 N N . LEU A 1 339 ? -9.641 -25.664 21.720 1.00 70.44 339 LEU A N 1
ATOM 2654 C CA . LEU A 1 339 ? -10.112 -24.327 21.360 1.00 70.44 339 LEU A CA 1
ATOM 2655 C C . LEU A 1 339 ? -10.913 -23.692 22.503 1.00 70.44 339 LEU A C 1
ATOM 2657 O O . LEU A 1 339 ? -10.650 -22.546 22.869 1.00 70.44 339 LEU A O 1
ATOM 2661 N N . LYS A 1 340 ? -11.831 -24.445 23.126 1.00 83.38 340 LYS A N 1
ATOM 2662 C CA . LYS A 1 340 ? -12.569 -24.001 24.320 1.00 83.38 340 LYS A CA 1
ATOM 2663 C C . LYS A 1 340 ? -11.606 -23.569 25.425 1.00 83.38 340 LYS A C 1
ATOM 2665 O O . LYS A 1 340 ? -11.750 -22.482 25.979 1.00 83.38 340 LYS A O 1
ATOM 2670 N N . THR A 1 341 ? -10.615 -24.405 25.729 1.00 79.00 341 THR A N 1
ATOM 2671 C CA . THR A 1 341 ? -9.602 -24.122 26.758 1.00 79.00 341 THR A CA 1
ATOM 2672 C C . THR A 1 341 ? -8.800 -22.864 26.415 1.00 79.00 341 THR A C 1
ATOM 2674 O O . THR A 1 341 ? -8.559 -22.026 27.283 1.00 79.00 341 THR A O 1
ATOM 2677 N N . THR A 1 342 ? -8.446 -22.696 25.141 1.00 72.75 342 THR A N 1
ATOM 2678 C CA . THR A 1 342 ? -7.717 -21.527 24.637 1.00 72.75 342 THR A CA 1
ATOM 2679 C C . THR A 1 342 ? -8.531 -20.249 24.809 1.00 72.75 342 THR A C 1
ATOM 2681 O O . THR A 1 342 ? -8.018 -19.294 25.386 1.00 72.75 342 THR A O 1
ATOM 2684 N N . ILE A 1 343 ? -9.807 -20.240 24.401 1.00 75.00 343 ILE A N 1
ATOM 2685 C CA . ILE A 1 343 ? -10.704 -19.082 24.559 1.00 75.00 343 ILE A CA 1
ATOM 2686 C C . ILE A 1 343 ? -10.841 -18.703 26.033 1.00 75.00 343 ILE A C 1
ATOM 2688 O 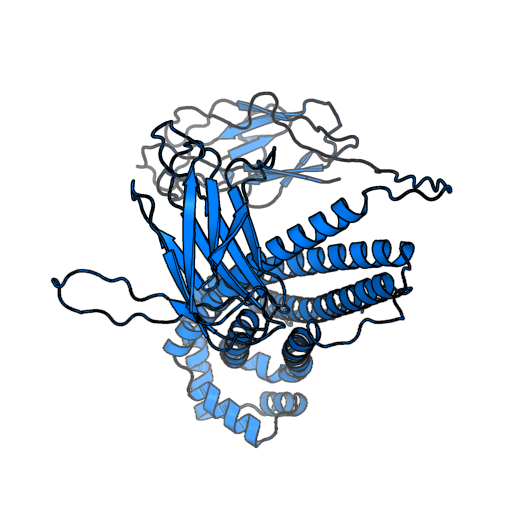O . ILE A 1 343 ? -10.762 -17.524 26.370 1.00 75.00 343 ILE A O 1
ATOM 2692 N N . LEU A 1 344 ? -11.005 -19.685 26.922 1.00 83.00 344 LEU A N 1
ATOM 2693 C CA . LEU A 1 344 ? -11.126 -19.449 28.364 1.00 83.00 344 LEU A CA 1
ATOM 2694 C C . LEU A 1 344 ? -9.840 -18.919 29.011 1.00 83.00 344 LEU A C 1
ATOM 2696 O O . LEU A 1 344 ? -9.905 -18.281 30.058 1.00 83.00 344 LEU A O 1
ATOM 2700 N N . ALA A 1 345 ? -8.682 -19.152 28.393 1.00 79.81 345 ALA A N 1
ATOM 2701 C CA . ALA A 1 345 ? -7.401 -18.615 28.842 1.00 79.81 345 ALA A CA 1
ATOM 2702 C C . ALA A 1 345 ? -7.122 -17.187 28.330 1.00 79.81 345 ALA A C 1
ATOM 2704 O O . ALA A 1 345 ? -6.115 -16.583 28.718 1.00 79.81 345 ALA A O 1
ATOM 2705 N N . LEU A 1 346 ? -7.976 -16.634 27.459 1.00 75.00 346 LEU A N 1
ATOM 2706 C CA . LEU A 1 346 ? -7.833 -15.261 26.980 1.00 75.00 346 LEU A CA 1
ATOM 2707 C C . LEU A 1 346 ? -8.153 -14.256 28.095 1.00 75.00 346 LEU A C 1
ATOM 2709 O O . LEU A 1 346 ? -9.035 -14.465 28.918 1.00 75.00 346 LEU A O 1
ATOM 2713 N N . ASN A 1 347 ? -7.417 -13.153 28.156 1.00 77.88 347 ASN A N 1
ATOM 2714 C CA . ASN A 1 347 ? -7.661 -12.068 29.105 1.00 77.88 347 ASN A CA 1
ATOM 2715 C C . ASN A 1 347 ? -7.324 -10.722 28.448 1.00 77.88 347 ASN A C 1
ATOM 2717 O O . ASN A 1 347 ? -6.814 -10.692 27.328 1.00 77.88 347 ASN A O 1
ATOM 2721 N N . SER A 1 348 ? -7.555 -9.611 29.150 1.00 67.56 348 SER A N 1
ATOM 2722 C CA . SER A 1 348 ? -7.259 -8.269 28.624 1.00 67.56 348 SER A CA 1
ATOM 2723 C C . SER A 1 348 ? -5.789 -8.077 28.227 1.00 67.56 348 SER A C 1
ATOM 2725 O O . SER A 1 348 ? -5.505 -7.386 27.253 1.00 67.56 348 SER A O 1
ATOM 2727 N N . GLN A 1 349 ? -4.842 -8.749 28.898 1.00 70.19 349 GLN A N 1
ATOM 2728 C CA . GLN A 1 349 ? -3.432 -8.723 28.487 1.00 70.19 349 GLN A CA 1
ATOM 2729 C C . GLN A 1 349 ? -3.205 -9.410 27.134 1.00 70.19 349 GLN A C 1
ATOM 2731 O O . GLN A 1 349 ? -2.272 -9.048 26.418 1.00 70.19 349 GLN A O 1
ATOM 2736 N N . ASN A 1 350 ? -4.029 -10.390 26.761 1.00 66.12 350 ASN A N 1
ATOM 2737 C CA . ASN A 1 350 ? -3.947 -11.034 25.452 1.00 66.12 350 ASN A CA 1
ATOM 2738 C C . ASN A 1 350 ? -4.476 -10.115 24.343 1.00 66.12 350 ASN A C 1
ATOM 2740 O O . ASN A 1 350 ? -3.895 -10.105 23.259 1.00 66.12 350 ASN A O 1
ATOM 2744 N N . THR A 1 351 ? -5.482 -9.283 24.624 1.00 61.53 351 THR A N 1
ATOM 2745 C CA . THR A 1 351 ? -5.962 -8.237 23.704 1.00 61.53 351 THR A CA 1
ATOM 2746 C C . THR A 1 351 ? -4.877 -7.187 23.456 1.00 61.53 351 THR A C 1
ATOM 2748 O O . THR A 1 351 ? -4.558 -6.887 22.307 1.00 61.53 351 THR A O 1
ATOM 2751 N N . THR A 1 352 ? -4.193 -6.719 24.506 1.00 64.12 352 THR A N 1
ATOM 2752 C CA . THR A 1 352 ? -3.035 -5.820 24.354 1.00 64.12 352 THR A CA 1
ATOM 2753 C C . THR A 1 352 ? -1.897 -6.481 23.563 1.00 64.12 352 THR A C 1
ATOM 2755 O O . THR A 1 352 ? -1.297 -5.848 22.697 1.00 64.12 352 THR A O 1
ATOM 2758 N N . LYS A 1 353 ? -1.615 -7.774 23.790 1.00 67.00 353 LYS A N 1
ATOM 2759 C CA . LYS A 1 353 ? -0.626 -8.532 22.999 1.00 67.00 353 LYS A CA 1
ATOM 2760 C C . LYS A 1 353 ? -1.031 -8.695 21.537 1.00 67.00 353 LYS A C 1
ATOM 2762 O O . LYS A 1 353 ? -0.141 -8.748 20.690 1.00 67.00 353 LYS A O 1
ATOM 2767 N N . LEU A 1 354 ? -2.325 -8.770 21.227 1.00 62.84 354 LEU A N 1
ATOM 2768 C CA . LEU A 1 354 ? -2.817 -8.759 19.849 1.00 62.84 354 LEU A CA 1
ATOM 2769 C C . LEU A 1 354 ? -2.581 -7.406 19.199 1.00 62.84 354 LEU A C 1
ATOM 2771 O O . LEU A 1 354 ? -1.987 -7.357 18.127 1.00 62.84 354 LEU A O 1
ATOM 2775 N N . ILE A 1 355 ? -2.998 -6.325 19.861 1.00 65.44 355 ILE A N 1
ATOM 2776 C CA . ILE A 1 355 ? -2.775 -4.951 19.396 1.00 65.44 355 ILE A CA 1
ATOM 2777 C C . ILE A 1 355 ? -1.276 -4.733 19.140 1.00 65.44 355 ILE A C 1
ATOM 2779 O O . ILE A 1 355 ? -0.888 -4.222 18.091 1.00 65.44 355 ILE A O 1
ATOM 2783 N N . GLN A 1 356 ? -0.420 -5.214 20.043 1.00 67.56 356 GLN A N 1
ATOM 2784 C CA . GLN A 1 356 ? 1.031 -5.137 19.899 1.00 67.56 356 GLN A CA 1
ATOM 2785 C C . GLN A 1 356 ? 1.571 -6.044 18.781 1.00 67.56 356 GLN A C 1
ATOM 2787 O O . GLN A 1 356 ? 2.462 -5.636 18.041 1.00 67.56 356 GLN A O 1
ATOM 2792 N N . SER A 1 357 ? 1.038 -7.258 18.618 1.00 65.75 357 SER A N 1
ATOM 2793 C CA . SER A 1 357 ? 1.404 -8.162 17.515 1.00 65.75 357 SER A CA 1
ATOM 2794 C C . SER A 1 357 ? 1.026 -7.584 16.154 1.00 65.75 357 SER A C 1
ATOM 2796 O O . SER A 1 357 ? 1.809 -7.709 15.220 1.00 65.75 357 SER A O 1
ATOM 2798 N N . LEU A 1 358 ? -0.116 -6.899 16.067 1.00 60.84 358 LEU A N 1
ATOM 2799 C CA . LEU A 1 358 ? -0.544 -6.146 14.890 1.00 60.84 358 LEU A CA 1
ATOM 2800 C C . LEU A 1 358 ? 0.388 -4.985 14.586 1.00 60.84 358 LEU A C 1
ATOM 2802 O O . LEU A 1 358 ? 0.858 -4.879 13.462 1.00 60.84 358 LEU A O 1
ATOM 2806 N N . GLY A 1 359 ? 0.731 -4.174 15.590 1.00 59.53 359 GLY A N 1
ATOM 2807 C CA . GLY A 1 359 ? 1.720 -3.109 15.410 1.00 59.53 359 GLY A CA 1
ATOM 2808 C C . GLY A 1 359 ? 3.071 -3.660 14.937 1.00 59.53 359 GLY A C 1
ATOM 2809 O O . GLY A 1 359 ? 3.682 -3.130 14.017 1.00 59.53 359 GLY A O 1
ATOM 2810 N N . ASN A 1 360 ? 3.506 -4.793 15.496 1.00 65.12 360 ASN A N 1
ATOM 2811 C CA . ASN A 1 360 ? 4.729 -5.481 15.079 1.00 65.12 360 ASN A CA 1
ATOM 2812 C C . ASN A 1 360 ? 4.641 -6.106 13.678 1.00 65.12 360 ASN A C 1
ATOM 2814 O O . ASN A 1 360 ? 5.690 -6.343 13.071 1.00 65.12 360 ASN A O 1
ATOM 2818 N N . LEU A 1 361 ? 3.436 -6.453 13.217 1.00 58.78 361 LEU A N 1
ATOM 2819 C CA . LEU A 1 361 ? 3.169 -6.947 11.869 1.00 58.78 361 LEU A CA 1
ATOM 2820 C C . LEU A 1 361 ? 3.226 -5.787 10.878 1.00 58.78 361 LEU A C 1
ATOM 2822 O O . LEU A 1 361 ? 3.962 -5.897 9.904 1.00 58.78 361 LEU A O 1
ATOM 2826 N N . THR A 1 362 ? 2.555 -4.666 11.169 1.00 60.81 362 THR A N 1
ATOM 2827 C CA . THR A 1 362 ? 2.652 -3.431 10.378 1.00 60.81 362 THR A CA 1
ATOM 2828 C C . THR A 1 362 ? 4.109 -3.036 10.182 1.00 60.81 362 THR A C 1
ATOM 2830 O O . THR A 1 362 ? 4.545 -2.872 9.048 1.00 60.81 362 THR A O 1
ATOM 2833 N N . SER A 1 363 ? 4.889 -2.940 11.264 1.00 62.47 363 SER A N 1
ATOM 2834 C CA . SER A 1 363 ? 6.300 -2.553 11.163 1.00 62.47 363 SER A CA 1
ATOM 2835 C C . SER A 1 363 ? 7.115 -3.521 10.302 1.00 62.47 363 SER A C 1
ATOM 2837 O O . SER A 1 363 ? 7.959 -3.077 9.533 1.00 62.47 363 SER A O 1
ATOM 2839 N N . GLY A 1 364 ? 6.841 -4.828 10.393 1.00 59.50 364 GLY A N 1
ATOM 2840 C CA . GLY A 1 364 ? 7.508 -5.832 9.559 1.00 59.50 364 GLY A CA 1
ATOM 2841 C C . GLY A 1 364 ? 7.107 -5.758 8.083 1.00 59.50 364 GLY A C 1
ATOM 2842 O O . GLY A 1 364 ? 7.945 -5.981 7.218 1.00 59.50 364 GLY A O 1
ATOM 2843 N N . ILE A 1 365 ? 5.850 -5.410 7.784 1.00 58.38 365 ILE A N 1
ATOM 2844 C CA . ILE A 1 365 ? 5.394 -5.156 6.408 1.00 58.38 365 ILE A CA 1
ATOM 2845 C C . ILE A 1 365 ? 6.111 -3.924 5.840 1.00 58.38 365 ILE A C 1
ATOM 2847 O O . ILE A 1 365 ? 6.579 -3.972 4.708 1.00 58.38 365 ILE A O 1
ATOM 2851 N N . THR A 1 366 ? 6.257 -2.853 6.625 1.00 60.12 366 THR A N 1
ATOM 2852 C CA . THR A 1 366 ? 6.970 -1.635 6.201 1.00 60.12 366 THR A CA 1
ATOM 2853 C C . THR A 1 366 ? 8.460 -1.881 5.946 1.00 60.12 366 THR A C 1
ATOM 2855 O O . THR A 1 366 ? 9.019 -1.353 4.989 1.00 60.12 366 THR A O 1
ATOM 2858 N N . GLU A 1 367 ? 9.117 -2.677 6.792 1.00 61.66 367 GLU A N 1
ATOM 2859 C CA . GLU A 1 367 ? 10.523 -3.060 6.602 1.00 61.66 367 GLU A CA 1
ATOM 2860 C C . GLU A 1 367 ? 10.702 -3.902 5.329 1.00 61.66 367 GLU A C 1
ATOM 2862 O O . GLU A 1 367 ? 11.602 -3.646 4.533 1.00 61.66 367 GLU A O 1
ATOM 2867 N N . TYR A 1 368 ? 9.781 -4.836 5.077 1.00 59.41 368 TYR A N 1
ATOM 2868 C CA . TYR A 1 368 ? 9.772 -5.639 3.856 1.00 59.41 368 TYR A CA 1
ATOM 2869 C C . TYR A 1 368 ? 9.544 -4.803 2.582 1.00 59.41 368 TYR A C 1
ATOM 2871 O O . TYR A 1 368 ? 10.210 -5.047 1.575 1.00 59.41 368 TYR A O 1
ATOM 2879 N N . ASP A 1 369 ? 8.667 -3.794 2.626 1.00 60.88 369 ASP A N 1
ATOM 2880 C CA . ASP A 1 369 ? 8.426 -2.866 1.508 1.00 60.88 369 ASP A CA 1
ATOM 2881 C C . ASP A 1 369 ? 9.707 -2.097 1.126 1.00 60.88 369 ASP A C 1
ATOM 2883 O O . ASP A 1 369 ? 10.034 -1.970 -0.056 1.00 60.88 369 ASP A O 1
ATOM 2887 N N . GLN A 1 370 ? 10.517 -1.686 2.114 1.00 61.88 370 GLN A N 1
ATOM 2888 C CA . GLN A 1 370 ? 11.830 -1.083 1.849 1.00 61.88 370 GLN A CA 1
ATOM 2889 C C . GLN A 1 370 ? 12.770 -2.047 1.114 1.00 61.88 370 GLN A C 1
ATOM 2891 O O . GLN A 1 370 ? 13.354 -1.670 0.096 1.00 61.88 370 GLN A O 1
ATOM 2896 N N . THR A 1 371 ? 12.878 -3.298 1.572 1.00 60.84 371 THR A N 1
ATOM 2897 C CA . THR A 1 371 ? 13.723 -4.314 0.918 1.00 60.84 371 THR A CA 1
ATOM 2898 C C . THR A 1 371 ? 13.252 -4.623 -0.507 1.00 60.84 371 THR A C 1
ATOM 2900 O O . THR A 1 371 ? 14.063 -4.772 -1.425 1.00 60.84 371 THR A O 1
ATOM 2903 N N . MET A 1 372 ? 11.937 -4.686 -0.728 1.00 57.75 372 MET A N 1
ATOM 2904 C CA . MET A 1 372 ? 11.359 -4.912 -2.056 1.00 57.75 372 MET A CA 1
ATOM 2905 C C . MET A 1 372 ? 11.601 -3.725 -2.996 1.00 57.75 372 MET A C 1
ATOM 2907 O O . MET A 1 372 ? 11.887 -3.932 -4.179 1.00 57.75 372 MET A O 1
ATOM 2911 N N . GLY A 1 373 ? 11.579 -2.495 -2.473 1.00 58.28 373 GLY A N 1
ATOM 2912 C CA . GLY A 1 373 ? 11.971 -1.290 -3.207 1.00 58.28 373 GLY A CA 1
ATOM 2913 C C . GLY A 1 373 ? 13.427 -1.325 -3.685 1.00 58.28 373 GLY A C 1
ATOM 2914 O O . GLY A 1 373 ? 13.705 -0.985 -4.838 1.00 58.28 373 GLY A O 1
ATOM 2915 N N . GLU A 1 374 ? 14.350 -1.803 -2.849 1.00 61.81 374 GLU A N 1
ATOM 2916 C CA . GLU A 1 374 ? 15.763 -1.984 -3.218 1.00 61.81 374 GLU A CA 1
ATOM 2917 C C . GLU A 1 374 ? 15.943 -3.059 -4.302 1.00 61.81 374 GLU A C 1
ATOM 2919 O O . GLU A 1 374 ? 16.661 -2.846 -5.285 1.00 61.81 374 GLU A O 1
ATOM 2924 N N . HIS A 1 375 ? 15.234 -4.185 -4.178 1.00 57.12 375 HIS A N 1
ATOM 2925 C CA . HIS A 1 375 ? 15.210 -5.234 -5.201 1.00 57.12 375 HIS A CA 1
ATOM 2926 C C . HIS A 1 375 ? 14.668 -4.725 -6.542 1.00 57.12 375 HIS A C 1
ATOM 2928 O O . HIS A 1 375 ? 15.222 -5.052 -7.595 1.00 57.12 375 HIS A O 1
ATOM 2934 N N . ARG A 1 376 ? 13.616 -3.896 -6.522 1.00 62.47 376 ARG A N 1
ATOM 2935 C CA . ARG A 1 376 ? 13.056 -3.289 -7.737 1.00 62.47 376 ARG A CA 1
ATOM 2936 C C . ARG A 1 376 ? 14.086 -2.425 -8.444 1.00 62.47 376 ARG A C 1
ATOM 2938 O O . ARG A 1 376 ? 14.275 -2.579 -9.649 1.00 62.47 376 ARG A O 1
ATOM 2945 N N . LEU A 1 377 ? 14.792 -1.589 -7.686 1.00 58.59 377 LEU A N 1
ATOM 2946 C CA . LEU A 1 377 ? 15.846 -0.735 -8.220 1.00 58.59 377 LEU A CA 1
ATOM 2947 C C . LEU A 1 377 ? 16.961 -1.566 -8.876 1.00 58.59 377 LEU A C 1
ATOM 2949 O O . LEU A 1 377 ? 17.408 -1.245 -9.973 1.00 58.59 377 LEU A O 1
ATOM 2953 N N . ALA A 1 378 ? 17.374 -2.667 -8.240 1.00 57.38 378 ALA A N 1
ATOM 2954 C CA . ALA A 1 378 ? 18.400 -3.559 -8.779 1.00 57.38 378 ALA A CA 1
ATOM 2955 C C . ALA A 1 378 ? 17.970 -4.230 -10.098 1.00 57.38 378 ALA A C 1
ATOM 2957 O O . ALA A 1 378 ? 18.768 -4.318 -11.035 1.00 57.38 378 ALA A O 1
ATOM 2958 N N . VAL A 1 379 ? 16.709 -4.665 -10.200 1.00 57.81 379 VAL A N 1
ATOM 2959 C CA . VAL A 1 379 ? 16.154 -5.240 -11.438 1.00 57.81 379 VAL A CA 1
ATOM 2960 C C . VAL A 1 379 ? 16.015 -4.174 -12.528 1.00 57.81 379 VAL A C 1
ATOM 2962 O O . VAL A 1 379 ? 16.360 -4.438 -13.678 1.00 57.81 379 VAL A O 1
ATOM 2965 N N . GLU A 1 380 ? 15.547 -2.969 -12.196 1.00 62.53 380 GLU A N 1
ATOM 2966 C CA . GLU A 1 380 ? 15.461 -1.844 -13.139 1.00 62.53 380 GLU A CA 1
ATOM 2967 C C . GLU A 1 380 ? 16.839 -1.472 -13.705 1.00 62.53 380 GLU A C 1
ATOM 2969 O O . GLU A 1 380 ? 16.978 -1.319 -14.919 1.00 62.53 380 GLU A O 1
ATOM 2974 N N . ILE A 1 381 ? 17.870 -1.397 -12.856 1.00 61.88 381 ILE A N 1
ATOM 2975 C CA . ILE A 1 381 ? 19.253 -1.138 -13.282 1.00 61.88 381 ILE A CA 1
ATOM 2976 C C . ILE A 1 381 ? 19.739 -2.245 -14.222 1.00 61.88 381 ILE A C 1
ATOM 2978 O O . ILE A 1 381 ? 20.224 -1.945 -15.310 1.00 61.88 381 ILE A O 1
ATOM 2982 N N . PHE A 1 382 ? 19.541 -3.518 -13.862 1.00 60.09 382 PHE A N 1
ATOM 2983 C CA . PHE A 1 382 ? 19.958 -4.637 -14.708 1.00 60.09 382 PHE A CA 1
ATOM 2984 C C . PHE A 1 382 ? 19.279 -4.607 -16.085 1.00 60.09 382 PHE A C 1
ATOM 2986 O O . PHE A 1 382 ? 19.942 -4.776 -17.108 1.00 60.09 382 PHE A O 1
ATOM 2993 N N . VAL A 1 383 ? 17.965 -4.365 -16.133 1.00 60.19 383 VAL A N 1
ATOM 2994 C CA . VAL A 1 383 ? 17.218 -4.282 -17.398 1.00 60.19 383 VAL A CA 1
ATOM 2995 C C . VAL A 1 383 ? 17.708 -3.109 -18.245 1.00 60.19 383 VAL A C 1
ATOM 2997 O O . VAL A 1 383 ? 17.873 -3.264 -19.455 1.00 60.19 383 VAL A O 1
ATOM 3000 N N . ASN A 1 384 ? 17.993 -1.960 -17.634 1.00 60.88 384 ASN A N 1
ATOM 3001 C CA . ASN A 1 384 ? 18.500 -0.787 -18.344 1.00 60.88 384 ASN A CA 1
ATOM 3002 C C . ASN A 1 384 ? 19.942 -0.982 -18.853 1.00 60.88 384 ASN A C 1
ATOM 3004 O O . ASN A 1 384 ? 20.254 -0.544 -19.960 1.00 60.88 384 ASN A O 1
ATOM 3008 N N . ASP A 1 385 ? 20.791 -1.702 -18.118 1.00 57.84 385 ASP A N 1
ATOM 3009 C CA . ASP A 1 385 ? 22.177 -1.981 -18.519 1.00 57.84 385 ASP A CA 1
ATOM 3010 C C . ASP A 1 385 ? 22.268 -2.995 -19.673 1.00 57.84 385 ASP A C 1
ATOM 3012 O O . ASP A 1 385 ? 23.102 -2.843 -20.574 1.00 57.84 385 ASP A O 1
ATOM 3016 N N . GLN A 1 386 ? 21.367 -3.986 -19.718 1.00 53.28 386 GLN A N 1
ATOM 3017 C CA . GLN A 1 386 ? 21.270 -4.945 -20.832 1.00 53.28 386 GLN A CA 1
ATOM 3018 C C . GLN A 1 386 ? 20.760 -4.314 -22.143 1.00 53.28 386 GLN A C 1
ATOM 3020 O O . GLN A 1 386 ? 20.839 -4.946 -23.196 1.00 53.28 386 GLN A O 1
ATOM 3025 N N . HIS A 1 387 ? 20.294 -3.058 -22.122 1.00 55.31 387 HIS A N 1
ATOM 3026 C CA . HIS A 1 387 ? 19.984 -2.288 -23.335 1.00 55.31 387 HIS A CA 1
ATOM 3027 C C . HIS A 1 387 ? 21.218 -1.618 -23.974 1.00 55.31 387 HIS A C 1
ATOM 3029 O O . HIS A 1 387 ? 21.076 -0.876 -24.950 1.00 55.31 387 HIS A O 1
ATOM 3035 N N . SER A 1 388 ? 22.439 -1.895 -23.497 1.00 41.38 388 SER A N 1
ATOM 3036 C CA . SER A 1 388 ? 23.659 -1.522 -24.225 1.00 41.38 388 SER A CA 1
ATOM 3037 C C . SER A 1 388 ? 23.800 -2.372 -25.501 1.00 41.38 388 SER A C 1
ATOM 3039 O O . SER A 1 388 ? 23.918 -3.595 -25.414 1.00 41.38 388 SER A O 1
ATOM 3041 N N . PRO A 1 389 ? 23.797 -1.776 -26.708 1.00 40.34 389 PRO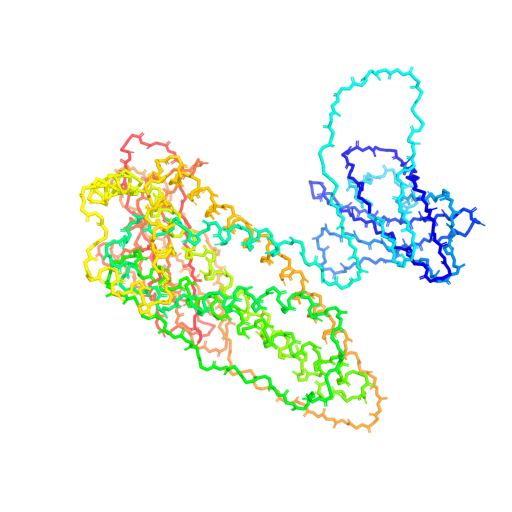 A N 1
ATOM 3042 C CA . PRO A 1 389 ? 23.705 -2.541 -27.944 1.00 40.34 389 PRO A CA 1
ATOM 3043 C C . PRO A 1 389 ? 25.016 -3.278 -28.243 1.00 40.34 389 PRO A C 1
ATOM 3045 O O . PRO A 1 389 ? 25.998 -2.675 -28.676 1.00 40.34 389 PRO A O 1
ATOM 3048 N N . ILE A 1 390 ? 25.011 -4.606 -28.107 1.00 39.22 390 ILE A N 1
ATOM 3049 C CA . ILE A 1 390 ? 25.939 -5.470 -28.842 1.00 39.22 390 ILE A CA 1
ATOM 3050 C C . ILE A 1 390 ? 25.348 -5.651 -30.241 1.00 39.22 390 ILE A C 1
ATOM 3052 O O . ILE A 1 390 ? 24.321 -6.302 -30.414 1.00 39.22 390 ILE A O 1
ATOM 3056 N N . GLN A 1 391 ? 25.984 -5.051 -31.251 1.00 42.62 391 GLN A N 1
ATOM 3057 C CA . GLN A 1 391 ? 25.631 -5.294 -32.648 1.00 42.62 391 GLN A CA 1
ATOM 3058 C C . GLN A 1 391 ? 26.044 -6.706 -33.079 1.00 42.62 391 GLN A C 1
ATOM 3060 O O . GLN A 1 391 ? 27.231 -7.037 -33.086 1.00 42.62 391 GLN A O 1
ATOM 3065 N N . PRO A 1 392 ? 25.083 -7.478 -33.598 1.00 39.78 392 PRO A N 1
ATOM 3066 C CA . PRO A 1 392 ? 25.239 -8.054 -34.922 1.00 39.78 392 PRO A CA 1
ATOM 3067 C C . PRO A 1 392 ? 24.145 -7.516 -35.854 1.00 39.78 392 PRO A C 1
ATOM 3069 O O . PRO A 1 392 ? 23.008 -7.280 -35.458 1.00 39.78 392 PRO A O 1
ATOM 3072 N N . ASN A 1 393 ? 24.520 -7.267 -37.107 1.00 45.78 393 ASN A N 1
ATOM 3073 C CA . ASN A 1 393 ? 23.692 -6.645 -38.139 1.00 45.78 393 ASN A CA 1
ATOM 3074 C C . ASN A 1 393 ? 22.316 -7.319 -38.306 1.00 45.78 393 ASN A C 1
ATOM 3076 O O . ASN A 1 393 ? 22.193 -8.349 -38.962 1.00 45.78 393 ASN A O 1
ATOM 3080 N N . GLY A 1 394 ? 21.284 -6.670 -37.772 1.00 45.12 394 GLY A N 1
ATOM 3081 C CA . GLY A 1 394 ? 19.875 -6.983 -37.981 1.00 45.12 394 GLY A CA 1
ATOM 3082 C C . GLY A 1 394 ? 19.030 -5.989 -37.195 1.00 45.12 394 GLY A C 1
ATOM 3083 O O . GLY A 1 394 ? 18.738 -6.209 -36.028 1.00 45.12 394 GLY A O 1
ATOM 3084 N N . GLN A 1 395 ? 18.695 -4.844 -37.792 1.00 37.12 395 GLN A N 1
ATOM 3085 C CA . GLN A 1 395 ? 17.849 -3.857 -37.119 1.00 37.12 395 GLN A CA 1
ATOM 3086 C C . GLN A 1 395 ? 16.413 -4.386 -37.021 1.00 37.12 395 GLN A C 1
ATOM 3088 O O . GLN A 1 395 ? 15.695 -4.421 -38.018 1.00 37.12 395 GLN A O 1
ATOM 3093 N N . ALA A 1 396 ? 15.988 -4.748 -35.811 1.00 43.72 396 ALA A N 1
ATOM 3094 C CA . ALA A 1 396 ? 14.580 -4.767 -35.442 1.00 43.72 396 ALA A CA 1
ATOM 3095 C C . ALA A 1 396 ? 14.218 -3.383 -34.887 1.00 43.72 396 ALA A C 1
ATOM 3097 O O . ALA A 1 396 ? 14.861 -2.887 -33.963 1.00 43.72 396 ALA A O 1
ATOM 3098 N N . SER A 1 397 ? 13.207 -2.741 -35.472 1.00 41.31 397 SER A N 1
ATOM 3099 C CA . SER A 1 397 ? 12.626 -1.515 -34.918 1.00 41.31 397 SER A CA 1
ATOM 3100 C C . SER A 1 397 ? 11.405 -1.890 -34.085 1.00 41.31 397 SER A C 1
ATOM 3102 O O . SER A 1 397 ? 10.428 -2.416 -34.612 1.00 41.31 397 SER A O 1
ATOM 3104 N N . GLY A 1 398 ? 11.488 -1.667 -32.774 1.00 46.44 398 GLY A N 1
ATOM 3105 C CA . GLY A 1 398 ? 10.334 -1.692 -31.883 1.00 46.44 398 GLY A CA 1
ATOM 3106 C C . GLY A 1 398 ? 9.695 -0.309 -31.866 1.00 46.44 398 GLY A C 1
ATOM 3107 O O . GLY A 1 398 ? 10.383 0.687 -31.645 1.00 46.44 398 GLY A O 1
ATOM 3108 N N . GLN A 1 399 ? 8.393 -0.233 -32.121 1.00 45.25 399 GLN A N 1
ATOM 3109 C CA . GLN A 1 399 ? 7.629 1.007 -32.027 1.00 45.25 399 GLN A CA 1
ATOM 3110 C C . GLN A 1 399 ? 6.650 0.863 -30.859 1.00 45.25 399 GLN A C 1
ATOM 3112 O O . GLN A 1 399 ? 5.776 0.001 -30.890 1.00 45.25 399 GLN A O 1
ATOM 3117 N N . VAL A 1 400 ? 6.808 1.683 -29.818 1.00 39.06 400 VAL A N 1
ATOM 3118 C CA . VAL A 1 400 ? 5.830 1.807 -28.731 1.00 39.06 400 VAL A CA 1
ATOM 3119 C C . VAL A 1 400 ? 5.025 3.081 -28.951 1.00 39.06 400 VAL A C 1
ATOM 3121 O O . VAL A 1 400 ? 5.584 4.141 -29.234 1.00 39.06 400 VAL A O 1
ATOM 3124 N N . ILE A 1 401 ? 3.703 2.979 -28.852 1.00 53.56 401 ILE A N 1
ATOM 3125 C CA . ILE A 1 401 ? 2.810 4.136 -28.863 1.00 53.56 401 ILE A CA 1
ATOM 3126 C C . ILE A 1 401 ? 2.453 4.416 -27.409 1.00 53.56 401 ILE A C 1
ATOM 3128 O O . ILE A 1 401 ? 1.666 3.686 -26.813 1.00 53.56 401 ILE A O 1
ATOM 3132 N N . ILE A 1 402 ? 3.038 5.463 -26.830 1.00 63.19 402 ILE A N 1
ATOM 3133 C CA . ILE A 1 402 ? 2.569 5.996 -25.549 1.00 63.19 402 ILE A CA 1
ATOM 3134 C C . ILE A 1 402 ? 1.261 6.730 -25.844 1.00 63.19 402 ILE A C 1
ATOM 3136 O O . ILE A 1 402 ? 1.259 7.776 -26.491 1.00 63.19 402 ILE A O 1
ATOM 3140 N N . THR A 1 403 ? 0.141 6.145 -25.425 1.00 68.25 403 THR A N 1
ATOM 3141 C CA . THR A 1 403 ? -1.217 6.596 -25.771 1.00 68.25 403 THR A CA 1
ATOM 3142 C C . THR A 1 403 ? -1.626 7.921 -25.122 1.00 68.25 403 THR A C 1
ATOM 3144 O O . THR A 1 403 ? -2.604 8.524 -25.552 1.00 68.25 403 THR A O 1
ATOM 3147 N N . GLY A 1 404 ? -0.868 8.406 -24.139 1.00 80.06 404 GLY A N 1
ATOM 3148 C CA . GLY A 1 404 ? -1.081 9.697 -23.495 1.00 80.06 404 GLY A CA 1
ATOM 3149 C C . GLY A 1 404 ? -0.457 9.741 -22.107 1.00 80.06 404 GLY A C 1
ATOM 3150 O O . GLY A 1 404 ? -0.289 8.705 -21.472 1.00 80.06 404 GLY A O 1
ATOM 3151 N N . THR A 1 405 ? -0.108 10.931 -21.634 1.00 89.88 405 THR A N 1
ATOM 3152 C CA . THR A 1 405 ? 0.267 11.171 -20.234 1.00 89.88 405 THR A CA 1
ATOM 3153 C C . THR A 1 405 ? -0.594 12.291 -19.661 1.00 89.88 405 THR A C 1
ATOM 3155 O O . THR A 1 405 ? -1.130 13.111 -20.408 1.00 89.88 405 THR A O 1
ATOM 3158 N N . CYS A 1 406 ? -0.712 12.344 -18.341 1.00 90.19 406 CYS A N 1
ATOM 3159 C CA . CYS A 1 406 ? -1.232 13.473 -17.574 1.00 90.19 406 CYS A CA 1
ATOM 3160 C C . CYS A 1 406 ? -0.163 13.871 -16.566 1.00 90.19 406 CYS A C 1
ATOM 3162 O O . CYS A 1 406 ? 0.668 13.055 -16.167 1.00 90.19 406 CYS A O 1
ATOM 3164 N N . GLY A 1 407 ? -0.168 15.136 -16.178 1.00 91.44 407 GLY A N 1
ATOM 3165 C CA . GLY A 1 407 ? 0.715 15.634 -15.137 1.00 91.44 407 GLY A CA 1
ATOM 3166 C C . GLY A 1 407 ? 0.150 16.906 -14.539 1.00 91.44 407 GLY A C 1
ATOM 3167 O O . GLY A 1 407 ? -0.778 17.493 -15.087 1.00 91.44 407 GLY A O 1
ATOM 3168 N N . LEU A 1 408 ? 0.699 17.333 -13.409 1.00 95.75 408 LEU A N 1
ATOM 3169 C CA . LEU A 1 408 ? 0.237 18.511 -12.690 1.00 95.75 408 LEU A CA 1
ATOM 3170 C C . LEU A 1 408 ? 1.420 19.420 -12.383 1.00 95.75 408 LEU A C 1
ATOM 3172 O O . LEU A 1 408 ? 2.447 18.975 -11.875 1.00 95.75 408 LEU A O 1
ATOM 3176 N N . THR A 1 409 ? 1.263 20.708 -12.667 1.00 96.75 409 THR A N 1
ATOM 3177 C CA . THR A 1 409 ? 2.197 21.747 -12.220 1.00 96.75 409 THR A CA 1
ATOM 3178 C C . THR A 1 409 ? 1.440 22.953 -11.693 1.00 96.75 409 THR A C 1
ATOM 3180 O O . THR A 1 409 ? 0.331 23.240 -12.142 1.00 96.75 409 THR A O 1
ATOM 3183 N N . PHE A 1 410 ? 2.070 23.669 -10.763 1.00 96.81 410 PHE A N 1
ATOM 3184 C CA . PHE A 1 410 ? 1.564 24.908 -10.182 1.00 96.81 410 PHE A CA 1
ATOM 3185 C C . PHE A 1 410 ? 2.450 26.072 -10.650 1.00 96.81 410 PHE A C 1
ATOM 3187 O O . PHE A 1 410 ? 3.477 26.332 -10.018 1.00 96.81 410 PHE A O 1
ATOM 3194 N N . PRO A 1 411 ? 2.128 26.739 -11.776 1.00 90.75 411 PRO A N 1
ATOM 3195 C CA . PRO A 1 411 ? 2.996 27.758 -12.373 1.00 90.75 411 PRO A CA 1
ATOM 3196 C C . PRO A 1 411 ? 3.328 28.924 -11.432 1.00 90.75 411 PRO A C 1
ATOM 3198 O O . PRO A 1 411 ? 4.435 29.450 -11.493 1.00 90.75 411 PRO A O 1
ATOM 3201 N N . ASP A 1 412 ? 2.412 29.272 -10.525 1.00 90.75 412 ASP A N 1
ATOM 3202 C CA . ASP A 1 412 ? 2.574 30.383 -9.576 1.00 90.75 412 ASP A CA 1
ATOM 3203 C C . ASP A 1 412 ? 2.990 29.916 -8.165 1.00 90.75 412 ASP A C 1
ATOM 3205 O O . ASP A 1 412 ? 2.952 30.686 -7.204 1.00 90.75 412 ASP A O 1
ATOM 3209 N N . GLY A 1 413 ? 3.406 28.651 -8.035 1.00 90.69 413 GLY A N 1
ATOM 3210 C CA . GLY A 1 413 ? 3.731 28.005 -6.764 1.00 90.69 413 GLY A CA 1
ATOM 3211 C C . GLY A 1 413 ? 2.569 27.200 -6.176 1.00 90.69 413 GLY A C 1
ATOM 3212 O O . GLY A 1 413 ? 1.400 27.422 -6.475 1.00 90.69 413 GLY A O 1
ATOM 3213 N N . ASN A 1 414 ? 2.905 26.232 -5.325 1.00 88.44 414 ASN A N 1
ATOM 3214 C CA . ASN A 1 414 ? 1.972 25.265 -4.732 1.00 88.44 414 ASN A CA 1
ATOM 3215 C C . ASN A 1 414 ? 1.507 25.646 -3.312 1.00 88.44 414 ASN A C 1
ATOM 3217 O O . ASN A 1 414 ? 1.029 24.794 -2.569 1.00 88.44 414 ASN A O 1
ATOM 3221 N N . SER A 1 415 ? 1.674 26.908 -2.908 1.00 91.12 415 SER A N 1
ATOM 3222 C CA . SER A 1 415 ? 1.319 27.385 -1.568 1.00 91.12 415 SER A CA 1
ATOM 3223 C C . SER A 1 415 ? 0.156 28.369 -1.631 1.00 91.12 415 SER A C 1
ATOM 3225 O O . SER A 1 415 ? 0.193 29.343 -2.381 1.00 91.12 415 SER A O 1
ATOM 3227 N N . VAL A 1 416 ? -0.866 28.134 -0.806 1.00 94.25 416 VAL A N 1
ATOM 3228 C CA . VAL A 1 416 ? -2.011 29.032 -0.622 1.00 94.25 416 VAL A CA 1
ATOM 3229 C C . VAL A 1 416 ? -1.888 29.695 0.748 1.00 94.25 416 VAL A C 1
ATOM 3231 O O . VAL A 1 416 ? -1.865 29.015 1.771 1.00 94.25 416 VAL A O 1
ATOM 3234 N N . ASN A 1 417 ? -1.821 31.027 0.780 1.00 96.75 417 ASN A N 1
ATOM 3235 C CA . ASN A 1 417 ? -1.720 31.800 2.018 1.00 96.75 417 ASN A CA 1
ATOM 3236 C C . ASN A 1 417 ? -2.973 32.665 2.217 1.00 96.75 417 ASN A C 1
ATOM 3238 O O . ASN A 1 417 ? -3.210 33.606 1.463 1.00 96.75 417 ASN A O 1
ATOM 3242 N N . TYR A 1 418 ? -3.755 32.361 3.255 1.00 97.44 418 TYR A N 1
ATOM 3243 C CA . TYR A 1 418 ? -4.982 33.092 3.595 1.00 97.44 418 TYR A CA 1
ATOM 3244 C C . TYR A 1 418 ? -4.754 34.331 4.481 1.00 97.44 418 TYR A C 1
ATOM 3246 O O . TYR A 1 418 ? -5.710 35.048 4.785 1.00 97.44 418 TYR A O 1
ATOM 3254 N N . GLY A 1 419 ? -3.510 34.599 4.888 1.00 96.69 419 GLY A N 1
ATOM 3255 C CA . GLY A 1 419 ? -3.143 35.709 5.766 1.00 96.69 419 GLY A CA 1
ATOM 3256 C C . GLY A 1 419 ? -3.578 35.517 7.224 1.00 96.69 419 GLY A C 1
ATOM 3257 O O . GLY A 1 419 ? -3.889 34.415 7.670 1.00 96.69 419 GLY A O 1
ATOM 3258 N N . SER A 1 420 ? -3.582 36.614 7.985 1.00 97.12 420 SER A N 1
ATOM 3259 C CA . SER A 1 420 ? -4.026 36.623 9.384 1.00 97.12 420 SER A CA 1
ATOM 3260 C C . SER A 1 420 ? -5.546 36.737 9.470 1.00 97.12 420 SER A C 1
ATOM 3262 O O . SER A 1 420 ? -6.124 37.719 9.002 1.00 97.12 420 SER A O 1
ATOM 3264 N N . LEU A 1 421 ? -6.186 35.766 10.119 1.00 97.44 421 LEU A N 1
ATOM 3265 C CA . LEU A 1 421 ? -7.634 35.716 10.314 1.00 97.44 421 LEU A CA 1
ATOM 3266 C C . LEU A 1 421 ? -7.973 35.801 11.803 1.00 97.44 421 LEU A C 1
ATOM 3268 O O . LEU A 1 421 ? -7.265 35.252 12.645 1.00 97.44 421 LEU A O 1
ATOM 3272 N N . ILE A 1 422 ? -9.078 36.469 12.127 1.00 96.75 422 ILE A N 1
ATOM 3273 C CA . ILE A 1 422 ? -9.668 36.406 13.471 1.00 96.75 422 ILE A CA 1
ATOM 3274 C C . ILE A 1 422 ? -10.642 35.218 13.555 1.00 96.75 422 ILE A C 1
ATOM 3276 O O . ILE A 1 422 ? -11.213 34.842 12.523 1.00 96.75 422 ILE A O 1
ATOM 3280 N N . PRO A 1 423 ? -10.890 34.640 14.745 1.00 97.19 423 PRO A N 1
ATOM 3281 C CA . PRO A 1 423 ? -11.849 33.548 14.892 1.00 97.19 423 PRO A CA 1
ATOM 3282 C C . PRO A 1 423 ? -13.224 33.896 14.302 1.00 97.19 423 PRO A C 1
ATOM 3284 O O . PRO A 1 423 ? -13.731 35.003 14.491 1.00 97.19 423 PRO A O 1
ATOM 3287 N N . ASN A 1 424 ? -13.829 32.936 13.603 1.00 95.44 424 ASN A N 1
ATOM 3288 C CA . ASN A 1 424 ? -15.105 33.030 12.878 1.00 95.44 424 ASN A CA 1
ATOM 3289 C C . ASN A 1 424 ? -15.129 33.959 11.649 1.00 95.44 424 ASN A C 1
ATOM 3291 O O . ASN A 1 424 ? -16.199 34.172 11.075 1.00 95.44 424 ASN A O 1
ATOM 3295 N N . SER A 1 425 ? -13.985 34.494 11.210 1.00 98.00 425 SER A N 1
ATOM 3296 C CA . SER A 1 425 ? -13.909 35.244 9.948 1.00 98.00 425 SER A CA 1
ATOM 3297 C C . SER A 1 425 ? -13.778 34.330 8.725 1.00 98.00 425 SER A C 1
ATOM 3299 O O . SER A 1 425 ? -13.371 33.175 8.837 1.00 98.00 425 SER A O 1
ATOM 3301 N N . ILE A 1 426 ? -14.142 34.852 7.551 1.00 98.62 426 ILE A N 1
ATOM 3302 C CA . ILE A 1 426 ? -13.905 34.221 6.246 1.00 98.62 426 ILE A CA 1
ATOM 3303 C C . ILE A 1 426 ? -12.761 34.978 5.570 1.00 98.62 426 ILE A C 1
ATOM 3305 O O . ILE A 1 426 ? -12.772 36.211 5.543 1.00 98.62 426 ILE A O 1
ATOM 3309 N N . SER A 1 427 ? -11.787 34.255 5.025 1.00 98.62 427 SER A N 1
ATOM 3310 C CA . SER A 1 427 ? -10.652 34.843 4.319 1.00 98.62 427 SER A CA 1
ATOM 3311 C C . SER A 1 427 ? -11.047 35.477 2.977 1.00 98.62 427 SER A C 1
ATOM 3313 O O . SER A 1 427 ? -12.059 35.103 2.364 1.00 98.62 427 SER A O 1
ATOM 3315 N N . PRO A 1 428 ? -10.236 36.419 2.459 1.00 98.19 428 PRO A N 1
ATOM 3316 C CA . PRO A 1 428 ? -10.280 36.776 1.048 1.00 98.19 428 PRO A CA 1
ATOM 3317 C C . PRO A 1 428 ? -10.082 35.542 0.157 1.00 98.19 428 PRO A C 1
ATOM 3319 O O . PRO A 1 428 ? -9.423 34.577 0.541 1.00 98.19 428 PRO A O 1
ATOM 3322 N N . GLN A 1 429 ? -10.643 35.588 -1.049 1.00 98.25 429 GLN A N 1
ATOM 3323 C CA . GLN A 1 429 ? -10.432 34.539 -2.041 1.00 98.25 429 GLN A CA 1
ATOM 3324 C C . GLN A 1 429 ? -8.976 34.522 -2.513 1.00 98.25 429 GLN A C 1
ATOM 3326 O O . GLN A 1 429 ? -8.432 35.568 -2.867 1.00 98.25 429 GLN A O 1
ATOM 3331 N N . VAL A 1 430 ? -8.386 33.329 -2.564 1.00 97.94 430 VAL A N 1
ATOM 3332 C CA . VAL A 1 430 ? -7.065 33.075 -3.147 1.00 97.94 430 VAL A CA 1
ATOM 3333 C C . VAL A 1 430 ? -7.240 32.249 -4.416 1.00 97.94 430 VAL A C 1
ATOM 3335 O O . VAL A 1 430 ? -8.021 31.297 -4.437 1.00 97.94 430 VAL A O 1
ATOM 3338 N N . THR A 1 431 ? -6.534 32.621 -5.481 1.00 98.00 431 THR A N 1
ATOM 3339 C CA . THR A 1 431 ? -6.528 31.867 -6.738 1.00 98.00 431 THR A CA 1
ATOM 3340 C C . THR A 1 431 ? -5.315 30.945 -6.771 1.00 98.00 431 THR A C 1
ATOM 3342 O O . THR A 1 431 ? -4.202 31.394 -6.507 1.00 98.00 431 THR A O 1
ATOM 3345 N N . LEU A 1 432 ? -5.532 29.673 -7.102 1.00 97.31 432 LEU A N 1
ATOM 3346 C CA . LEU A 1 432 ? -4.482 28.695 -7.364 1.00 97.31 432 LEU A CA 1
ATOM 3347 C C . LEU A 1 432 ? -4.578 28.253 -8.823 1.00 97.31 432 LEU A C 1
ATOM 3349 O O . LEU A 1 432 ? -5.609 27.722 -9.252 1.00 97.31 432 LEU A O 1
ATOM 3353 N N . ASN A 1 433 ? -3.497 28.482 -9.561 1.00 97.88 433 ASN A N 1
ATOM 3354 C CA . ASN A 1 433 ? -3.383 28.138 -10.970 1.00 97.88 433 ASN A CA 1
ATOM 3355 C C . ASN A 1 433 ? -2.703 26.780 -11.117 1.00 97.88 433 ASN A C 1
ATOM 3357 O O . ASN A 1 433 ? -1.694 26.507 -10.465 1.00 97.88 433 ASN A O 1
ATOM 3361 N N . MET A 1 434 ? -3.258 25.936 -11.982 1.00 97.75 434 MET A N 1
ATOM 3362 C CA . MET A 1 434 ? -2.760 24.590 -12.255 1.00 97.75 434 MET A CA 1
ATOM 3363 C C . MET A 1 434 ? -2.695 24.345 -13.758 1.00 97.75 434 MET A C 1
ATOM 3365 O O . MET A 1 434 ? -3.610 24.731 -14.481 1.00 97.75 434 MET A O 1
ATOM 3369 N N . THR A 1 435 ? -1.659 23.650 -14.228 1.00 97.62 435 THR A N 1
ATOM 3370 C CA . THR A 1 435 ? -1.521 23.268 -15.643 1.00 97.62 435 THR A CA 1
ATOM 3371 C C . THR A 1 435 ? -1.344 21.762 -15.786 1.00 97.62 435 THR A C 1
ATOM 3373 O O . THR A 1 435 ? -0.484 21.181 -15.116 1.00 97.62 435 THR A O 1
ATOM 3376 N N . ASN A 1 436 ? -2.122 21.144 -16.686 1.00 96.94 436 ASN A N 1
ATOM 3377 C CA . ASN A 1 436 ? -1.911 19.753 -17.075 1.00 96.94 436 ASN A CA 1
ATOM 3378 C C . ASN A 1 436 ? -0.705 19.679 -18.017 1.00 96.94 436 ASN A C 1
ATOM 3380 O O . ASN A 1 436 ? -0.773 20.170 -19.147 1.00 96.94 436 ASN A O 1
ATOM 3384 N N . THR A 1 437 ? 0.399 19.095 -17.553 1.00 95.69 437 THR A N 1
ATOM 3385 C CA . THR A 1 437 ? 1.643 18.958 -18.335 1.00 95.69 437 THR A CA 1
ATOM 3386 C C . THR A 1 437 ? 1.674 17.737 -19.245 1.00 95.69 437 THR A C 1
ATOM 3388 O O . THR A 1 437 ? 2.646 17.541 -19.974 1.00 95.69 437 THR A O 1
ATOM 3391 N N . GLY A 1 438 ? 0.629 16.917 -19.207 1.00 93.62 438 GLY A N 1
ATOM 3392 C CA . GLY A 1 438 ? 0.486 15.756 -20.064 1.00 93.62 438 GLY A CA 1
ATOM 3393 C C . GLY A 1 438 ? 0.046 16.073 -21.490 1.00 93.62 438 GLY A C 1
ATOM 3394 O O . GLY A 1 438 ? -0.021 17.224 -21.916 1.00 93.62 438 GLY A O 1
ATOM 3395 N N . THR A 1 439 ? -0.266 15.016 -22.235 1.00 94.19 439 THR A N 1
ATOM 3396 C CA . THR A 1 439 ? -0.684 15.058 -23.644 1.00 94.19 439 THR A CA 1
ATOM 3397 C C . THR A 1 439 ? -2.160 14.721 -23.859 1.00 94.19 439 THR A C 1
ATOM 3399 O O . THR A 1 439 ? -2.661 14.927 -24.965 1.00 94.19 439 THR A O 1
ATOM 3402 N N . VAL A 1 440 ? -2.877 14.256 -22.827 1.00 94.75 440 VAL A N 1
ATOM 3403 C CA . VAL A 1 440 ? -4.323 13.961 -22.878 1.00 94.75 440 VAL A CA 1
ATOM 3404 C C . VAL A 1 440 ? -5.098 14.669 -21.755 1.00 94.75 440 VAL A C 1
ATOM 3406 O O . VAL A 1 440 ? -4.511 14.994 -20.718 1.00 94.75 440 VAL A O 1
ATOM 3409 N N . PRO A 1 441 ? -6.405 14.956 -21.939 1.00 96.62 441 PRO A N 1
ATOM 3410 C CA . PRO A 1 441 ? -7.263 15.446 -20.860 1.00 96.62 441 PRO A CA 1
ATOM 3411 C C . PRO A 1 441 ? -7.266 14.495 -19.662 1.00 96.62 441 PRO A C 1
ATOM 3413 O O . PRO A 1 441 ? -7.280 13.282 -19.845 1.00 96.62 441 PRO A O 1
ATOM 3416 N N . ALA A 1 442 ? -7.284 15.056 -18.453 1.00 96.94 442 ALA A N 1
ATOM 3417 C CA . ALA A 1 442 ? -7.306 14.298 -17.205 1.00 96.94 442 ALA A CA 1
ATOM 3418 C C . ALA A 1 442 ? -8.530 14.643 -16.350 1.00 96.94 442 ALA A C 1
ATOM 3420 O O . ALA A 1 442 ? -9.092 15.739 -16.454 1.00 96.94 442 ALA A O 1
ATOM 3421 N N . THR A 1 443 ? -8.895 13.740 -15.446 1.00 97.81 443 THR A N 1
ATOM 3422 C CA . THR A 1 443 ? -9.720 14.080 -14.282 1.00 97.81 443 THR A CA 1
ATOM 3423 C C . THR A 1 443 ? -8.800 14.571 -13.172 1.00 97.81 443 THR A C 1
ATOM 3425 O O . THR A 1 443 ? -7.834 13.891 -12.832 1.00 97.81 443 THR A O 1
ATOM 3428 N N . LEU A 1 444 ? -9.079 15.749 -12.616 1.00 97.88 444 LEU A N 1
ATOM 3429 C CA . LEU A 1 444 ? -8.342 16.296 -11.477 1.00 97.88 444 LEU A CA 1
ATOM 3430 C C . LEU A 1 444 ? -9.188 16.138 -10.217 1.00 97.88 444 LEU A C 1
ATOM 3432 O O . LEU A 1 444 ? -10.315 16.640 -10.156 1.00 97.88 444 LEU A O 1
ATOM 3436 N N . GLN A 1 445 ? -8.632 15.456 -9.225 1.00 98.31 445 GLN A N 1
ATOM 3437 C CA . GLN A 1 445 ? -9.211 15.274 -7.902 1.00 98.31 445 GLN A CA 1
ATOM 3438 C C . GLN A 1 445 ? -8.408 16.038 -6.851 1.00 98.31 445 GLN A C 1
ATOM 3440 O O . GLN A 1 445 ? -7.224 16.316 -7.050 1.00 98.31 445 GLN A O 1
ATOM 3445 N N . VAL A 1 446 ? -9.068 16.387 -5.749 1.00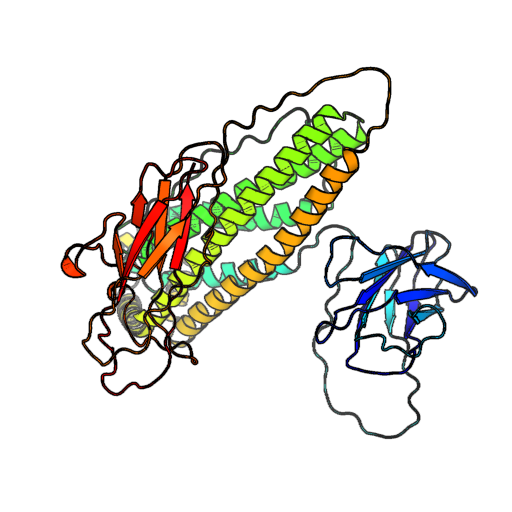 98.38 446 VAL A N 1
ATOM 3446 C CA . VAL A 1 446 ? -8.445 17.040 -4.602 1.00 98.38 446 VAL A CA 1
ATOM 3447 C C . VAL A 1 446 ? -8.983 16.496 -3.283 1.00 98.38 446 VAL A C 1
ATOM 3449 O O . VAL A 1 446 ? -10.182 16.236 -3.154 1.00 98.38 446 VAL A O 1
ATOM 3452 N N . SER A 1 447 ? -8.104 16.381 -2.298 1.00 98.31 447 SER A N 1
ATOM 3453 C CA . SER A 1 447 ? -8.418 16.100 -0.897 1.00 98.31 447 SER A CA 1
ATOM 3454 C C . SER A 1 447 ? -7.528 16.950 0.015 1.00 98.31 447 SER A C 1
ATOM 3456 O O . SER A 1 447 ? -6.644 17.673 -0.453 1.00 98.31 447 SER A O 1
ATOM 3458 N N . GLY A 1 448 ? -7.788 16.956 1.322 1.00 98.06 448 GLY A N 1
ATOM 3459 C CA . GLY A 1 448 ? -6.912 17.651 2.261 1.00 98.06 448 GLY A CA 1
ATOM 3460 C C . GLY A 1 448 ? -6.996 17.166 3.699 1.00 98.06 448 GLY A C 1
ATOM 3461 O O . GLY A 1 448 ? -7.903 16.432 4.088 1.00 98.06 448 GLY A O 1
ATOM 3462 N N . SER A 1 449 ? -6.036 17.609 4.504 1.00 98.38 449 SER A N 1
ATOM 3463 C CA . SER A 1 449 ? -5.974 17.329 5.938 1.00 98.38 449 SER A CA 1
ATOM 3464 C C . SER A 1 449 ? -6.761 18.351 6.761 1.00 98.38 449 SER A C 1
ATOM 3466 O O . SER A 1 449 ? -7.152 19.418 6.277 1.00 98.38 449 SER A O 1
ATOM 3468 N N . ASP A 1 450 ? -6.926 18.080 8.053 1.00 98.44 450 ASP A N 1
ATOM 3469 C CA . ASP A 1 450 ? -7.243 19.135 9.017 1.00 98.44 450 ASP A CA 1
ATOM 3470 C C . ASP A 1 450 ? -6.124 20.193 9.060 1.00 98.44 450 ASP A C 1
ATOM 3472 O O . ASP A 1 450 ? -4.985 19.951 8.645 1.00 98.44 450 ASP A O 1
ATOM 3476 N N . TRP A 1 451 ? -6.456 21.383 9.561 1.00 98.50 451 TRP A N 1
ATOM 3477 C CA . TRP A 1 451 ? -5.491 22.447 9.823 1.00 98.50 451 TRP A CA 1
ATOM 3478 C C . TRP A 1 451 ? -4.760 22.163 11.126 1.00 98.50 451 TRP A C 1
ATOM 3480 O O . TRP A 1 451 ? -5.376 22.174 12.193 1.00 98.50 451 TRP A O 1
ATOM 3490 N N . LEU A 1 452 ? -3.453 21.952 11.045 1.00 98.19 452 LEU A N 1
ATOM 3491 C CA . LEU A 1 452 ? -2.608 21.564 12.166 1.00 98.19 452 LEU A CA 1
ATOM 3492 C C . LEU A 1 452 ? -1.765 22.739 12.661 1.00 98.19 452 LEU A C 1
ATOM 3494 O O . LEU A 1 452 ? -1.323 23.562 11.863 1.00 98.19 452 LEU A O 1
ATOM 3498 N N . ASP A 1 453 ? -1.507 22.816 13.965 1.00 97.88 453 ASP A N 1
ATOM 3499 C CA . ASP A 1 453 ? -0.488 23.719 14.513 1.00 97.88 453 ASP A CA 1
ATOM 3500 C C . ASP A 1 453 ? 0.946 23.180 14.308 1.00 97.88 453 ASP A C 1
ATOM 3502 O O . ASP A 1 453 ? 1.164 22.096 13.768 1.00 97.88 453 ASP A O 1
ATOM 3506 N N . GLY A 1 454 ? 1.958 23.924 14.770 1.00 95.88 454 GLY A N 1
ATOM 3507 C CA . GLY A 1 454 ? 3.365 23.499 14.686 1.00 95.88 454 GLY A CA 1
ATOM 3508 C C . GLY A 1 454 ? 3.717 22.243 15.502 1.00 95.88 454 GLY A C 1
ATOM 3509 O O . GLY A 1 454 ? 4.830 21.740 15.383 1.00 95.88 454 GLY A O 1
ATOM 3510 N N . SER A 1 455 ? 2.795 21.742 16.330 1.00 97.25 455 SER A N 1
ATOM 3511 C CA . SER A 1 455 ? 2.905 20.484 17.082 1.00 97.25 455 SER A CA 1
ATOM 3512 C C . SER A 1 455 ? 2.020 19.375 16.497 1.00 97.25 455 SER A C 1
ATOM 3514 O O . SER A 1 455 ? 1.857 18.336 17.129 1.00 97.25 455 SER A O 1
ATOM 3516 N N . SER A 1 456 ? 1.479 19.568 15.289 1.00 96.25 456 SER A N 1
ATOM 3517 C CA . SER A 1 456 ? 0.593 18.624 14.594 1.00 96.25 456 SER A CA 1
ATOM 3518 C C . SER A 1 456 ? -0.762 18.376 15.275 1.00 96.25 456 SER A C 1
ATOM 3520 O O . SER A 1 456 ? -1.414 17.377 14.978 1.00 96.25 456 SER A O 1
ATOM 3522 N N . ASN A 1 457 ? -1.227 19.270 16.157 1.00 97.25 457 ASN A N 1
ATOM 3523 C CA . ASN A 1 457 ? -2.576 19.153 16.722 1.00 97.25 457 ASN A CA 1
ATOM 3524 C C . ASN A 1 457 ? -3.605 19.822 15.799 1.00 97.25 457 ASN A C 1
ATOM 3526 O O . ASN A 1 457 ? -3.360 20.949 15.353 1.00 97.25 457 ASN A O 1
ATOM 3530 N N . PRO A 1 458 ? -4.770 19.197 15.552 1.00 97.81 458 PRO A N 1
ATOM 3531 C CA . PRO A 1 458 ? -5.818 19.790 14.735 1.00 97.81 458 PRO A CA 1
ATOM 3532 C C . PRO A 1 458 ? -6.449 20.996 15.437 1.00 97.81 458 PRO A C 1
ATOM 3534 O O . PRO A 1 458 ? -6.902 20.923 16.578 1.00 97.81 458 PRO A O 1
ATOM 3537 N N . GLN A 1 459 ? -6.484 22.122 14.729 1.00 98.31 459 GLN A N 1
ATOM 3538 C CA . GLN A 1 459 ? -7.063 23.385 15.183 1.00 98.31 459 GLN A CA 1
ATOM 3539 C C . GLN A 1 459 ? -8.323 23.761 14.398 1.00 98.31 459 GLN A C 1
ATOM 3541 O O . GLN A 1 459 ? -9.186 24.453 14.939 1.00 98.31 459 GLN A O 1
ATOM 3546 N N . MET A 1 460 ? -8.466 23.307 13.147 1.00 98.50 460 MET A N 1
ATOM 3547 C CA . MET A 1 460 ? -9.690 23.447 12.342 1.00 98.50 460 MET A CA 1
ATOM 3548 C C . MET A 1 460 ? -9.889 22.212 11.465 1.00 98.50 460 MET A C 1
ATOM 3550 O O . MET A 1 460 ? -8.920 21.646 10.970 1.00 98.50 460 MET A O 1
ATOM 3554 N N . PHE A 1 461 ? -11.142 21.822 11.238 1.00 98.25 461 PHE A N 1
ATOM 3555 C CA . PHE A 1 461 ? -11.466 20.714 10.338 1.00 98.25 461 PHE A CA 1
ATOM 3556 C C . PHE A 1 461 ? -11.146 21.048 8.872 1.00 98.25 461 PHE A C 1
ATOM 3558 O O . PHE A 1 461 ? -11.274 22.205 8.457 1.00 98.25 461 PHE A O 1
ATOM 3565 N N . VAL A 1 462 ? -10.817 20.033 8.067 1.00 98.44 462 VAL A N 1
ATOM 3566 C CA . VAL A 1 462 ? -10.552 20.149 6.619 1.00 98.44 462 VAL A CA 1
ATOM 3567 C C . VAL A 1 462 ? -11.652 20.911 5.873 1.00 98.44 462 VAL A C 1
ATOM 3569 O O . VAL A 1 462 ? -11.367 21.778 5.044 1.00 98.44 462 VAL A O 1
ATOM 3572 N N . ASN A 1 463 ? -12.912 20.669 6.247 1.00 98.25 463 ASN A N 1
ATOM 3573 C CA . ASN A 1 463 ? -14.101 21.246 5.616 1.00 98.25 463 ASN A CA 1
ATOM 3574 C C . ASN A 1 463 ? -14.307 22.743 5.882 1.00 98.25 463 ASN A C 1
ATOM 3576 O O . ASN A 1 463 ? -15.304 23.313 5.442 1.00 98.25 463 ASN A O 1
ATOM 3580 N N . ARG A 1 464 ? -13.386 23.389 6.604 1.00 98.38 464 ARG A N 1
ATOM 3581 C CA . ARG A 1 464 ? -13.320 24.850 6.725 1.00 98.38 464 ARG A CA 1
ATOM 3582 C C . ARG A 1 464 ? -12.663 25.513 5.522 1.00 98.38 464 ARG A C 1
ATOM 3584 O O . ARG A 1 464 ? -12.855 26.711 5.314 1.00 98.38 464 ARG A O 1
ATOM 3591 N N . THR A 1 465 ? -11.931 24.746 4.722 1.00 98.69 465 THR A N 1
ATOM 3592 C CA . THR A 1 465 ? -11.435 25.179 3.418 1.00 98.69 465 THR A CA 1
ATOM 3593 C C . THR A 1 465 ? -12.472 24.848 2.357 1.00 98.69 465 THR A C 1
ATOM 3595 O O . THR A 1 465 ? -12.979 23.730 2.296 1.00 98.69 465 THR A O 1
ATOM 3598 N N . HIS A 1 466 ? -12.808 25.822 1.522 1.00 98.62 466 HIS A N 1
ATOM 3599 C CA . HIS A 1 466 ? -13.754 25.669 0.427 1.00 98.62 466 HIS A CA 1
ATOM 3600 C C . HIS A 1 466 ? -13.113 26.077 -0.899 1.00 98.62 466 HIS A C 1
ATOM 3602 O O . HIS A 1 466 ? -12.378 27.065 -0.961 1.00 98.62 466 HIS A O 1
ATOM 3608 N N . TYR A 1 467 ? -13.454 25.365 -1.971 1.00 98.50 467 TYR A N 1
ATOM 3609 C CA . TYR A 1 467 ? -12.906 25.593 -3.308 1.00 98.50 467 TYR A CA 1
ATOM 3610 C C . TYR A 1 467 ? -13.966 25.482 -4.403 1.00 98.50 467 TYR A C 1
ATOM 3612 O O . TYR A 1 467 ? -15.039 24.905 -4.213 1.00 98.50 467 TYR A O 1
ATOM 3620 N N . ASN A 1 468 ? -13.682 26.077 -5.561 1.00 98.31 468 ASN A N 1
ATOM 3621 C CA . ASN A 1 468 ? -14.467 25.904 -6.783 1.00 98.31 468 ASN A CA 1
ATOM 3622 C C . ASN A 1 468 ? -13.618 26.293 -8.012 1.00 98.31 468 ASN A C 1
ATOM 3624 O O . ASN A 1 468 ? -12.677 27.077 -7.886 1.00 98.31 468 ASN A O 1
ATOM 3628 N N . VAL A 1 469 ? -13.972 25.790 -9.197 1.00 97.56 469 VAL A N 1
ATOM 3629 C CA . VAL A 1 469 ? -13.416 26.203 -10.506 1.00 97.56 469 VAL A CA 1
ATOM 3630 C C . VAL A 1 469 ? -14.044 27.497 -11.034 1.00 97.56 469 VAL A C 1
ATOM 3632 O O . VAL A 1 469 ? -13.652 28.020 -12.068 1.00 97.56 469 VAL A O 1
ATOM 3635 N N . THR A 1 470 ? -15.055 28.027 -10.343 1.00 97.50 470 THR A N 1
ATOM 3636 C CA . THR A 1 470 ? -15.658 29.334 -10.632 1.00 97.50 470 THR A CA 1
ATOM 3637 C C . THR A 1 470 ? -15.546 30.245 -9.410 1.00 97.50 470 THR A C 1
ATOM 3639 O O . THR A 1 470 ? -15.748 29.818 -8.270 1.00 97.50 470 THR A O 1
ATOM 3642 N N . SER A 1 471 ? -15.211 31.515 -9.639 1.00 97.75 471 SER A N 1
ATOM 3643 C CA . SER A 1 471 ? -15.174 32.532 -8.585 1.00 97.75 471 SER A CA 1
ATOM 3644 C C . SER A 1 471 ? -16.560 32.704 -7.949 1.00 97.75 471 SER A C 1
ATOM 3646 O O . SER A 1 471 ? -17.585 32.577 -8.619 1.00 97.75 471 SER A O 1
ATOM 3648 N N . GLY A 1 472 ? -16.610 32.985 -6.648 1.00 96.75 472 GLY A N 1
ATOM 3649 C CA . GLY A 1 472 ? -17.871 33.090 -5.917 1.00 96.75 472 GLY A CA 1
ATOM 3650 C C . GLY A 1 472 ? -17.665 33.307 -4.425 1.00 96.75 472 GLY A C 1
ATOM 3651 O O . GLY A 1 472 ? -16.536 33.345 -3.941 1.00 96.75 472 GLY A O 1
ATOM 3652 N N . THR A 1 473 ? -18.764 33.443 -3.690 1.00 97.62 473 THR A N 1
ATOM 3653 C CA . THR A 1 473 ? -18.737 33.546 -2.222 1.00 97.62 473 THR A CA 1
ATOM 3654 C C . THR A 1 473 ? -18.441 32.191 -1.574 1.00 97.62 473 THR A C 1
ATOM 3656 O O . THR A 1 473 ? -18.692 31.147 -2.172 1.00 97.62 473 THR A O 1
ATOM 3659 N N . TYR A 1 474 ? -17.972 32.197 -0.323 1.00 98.19 474 TYR A N 1
ATOM 3660 C CA . TYR A 1 474 ? -17.636 30.987 0.442 1.00 98.19 474 TYR A CA 1
ATOM 3661 C C . TYR A 1 474 ? -18.739 29.912 0.409 1.00 98.19 474 TYR A C 1
ATOM 3663 O O . TYR A 1 474 ? -18.466 28.741 0.169 1.00 98.19 474 TYR A O 1
ATOM 3671 N N . VAL A 1 475 ? -20.006 30.312 0.564 1.00 97.00 475 VAL A N 1
ATOM 3672 C CA . VAL A 1 475 ? -21.161 29.391 0.583 1.00 97.00 475 VAL A CA 1
ATOM 3673 C C . VAL A 1 475 ? -21.510 28.789 -0.786 1.00 97.00 475 VAL A C 1
ATOM 3675 O O . VAL A 1 475 ? -22.279 27.837 -0.848 1.00 97.00 475 VAL A O 1
ATOM 3678 N N . GLN A 1 476 ? -20.967 29.329 -1.882 1.00 97.50 476 GLN A N 1
ATOM 3679 C CA . GLN A 1 476 ? -21.138 28.809 -3.249 1.00 97.50 476 GLN A CA 1
ATOM 3680 C C . GLN A 1 476 ? -20.008 27.848 -3.659 1.00 97.50 476 GLN A C 1
ATOM 3682 O O . GLN A 1 476 ? -19.967 27.378 -4.798 1.00 97.50 476 GLN A O 1
ATOM 3687 N N . LYS A 1 477 ? -19.056 27.599 -2.760 1.00 98.44 477 LYS A N 1
ATOM 3688 C CA . LYS A 1 477 ? -17.899 26.732 -2.979 1.00 98.44 477 LYS A CA 1
ATOM 3689 C C . LYS A 1 477 ? -18.091 25.401 -2.260 1.00 98.44 477 LYS A C 1
ATOM 3691 O O . LYS A 1 477 ? -18.728 25.346 -1.206 1.00 98.44 477 LYS A O 1
ATOM 3696 N N . SER A 1 478 ? -17.506 24.348 -2.811 1.00 98.38 478 SER A N 1
ATOM 3697 C CA . SER A 1 478 ? -17.543 23.014 -2.221 1.00 98.38 478 SER A CA 1
ATOM 3698 C C . SER A 1 478 ? -16.606 22.945 -1.011 1.00 98.38 478 SER A C 1
ATOM 3700 O O . SER A 1 478 ? -15.471 23.414 -1.118 1.00 98.38 478 SER A O 1
ATOM 3702 N N . PRO A 1 479 ? -17.040 22.376 0.129 1.00 98.62 479 PRO A N 1
ATOM 3703 C CA . PRO A 1 479 ? -16.153 22.134 1.261 1.00 98.62 479 PRO A CA 1
ATOM 3704 C C . PRO A 1 479 ? -15.154 21.026 0.919 1.00 98.62 479 PRO A C 1
ATOM 3706 O O . PRO A 1 479 ? -15.565 19.952 0.467 1.00 98.62 479 PRO A O 1
ATOM 3709 N N . LEU A 1 480 ? -13.874 21.274 1.191 1.00 98.56 480 LEU A N 1
ATOM 3710 C CA . LEU A 1 480 ? -12.808 20.284 1.072 1.00 98.56 480 LEU A CA 1
ATOM 3711 C C . LEU A 1 480 ? -13.047 19.119 2.039 1.00 98.56 480 LEU A C 1
ATOM 3713 O O . LEU A 1 480 ? -13.514 19.318 3.162 1.00 98.56 480 LEU A O 1
ATOM 3717 N N . GLN A 1 481 ? -12.754 17.902 1.597 1.00 98.44 481 GLN A N 1
ATOM 3718 C CA . GLN A 1 481 ? -12.912 16.683 2.390 1.00 98.44 481 GLN A CA 1
ATOM 3719 C C . GLN A 1 481 ? -11.571 15.969 2.563 1.00 98.44 481 GLN A C 1
ATOM 3721 O O . GLN A 1 481 ? -10.616 16.224 1.832 1.00 98.44 481 GLN A O 1
ATOM 3726 N N . SER A 1 482 ? -11.526 15.033 3.511 1.00 97.00 482 SER A N 1
ATOM 3727 C CA . SER A 1 482 ? -10.376 14.154 3.758 1.00 97.00 482 SER A CA 1
ATOM 3728 C C . SER A 1 482 ? -10.274 12.978 2.779 1.00 97.00 482 SER A C 1
ATOM 3730 O O . SER A 1 482 ? -9.511 12.048 3.013 1.00 97.00 482 SER A O 1
ATOM 3732 N N . PHE A 1 483 ? -11.089 12.976 1.726 1.00 96.50 483 PHE A N 1
ATOM 3733 C CA . PHE A 1 483 ? -11.107 11.977 0.664 1.00 96.50 483 PHE A CA 1
ATOM 3734 C C . PHE A 1 483 ? -11.224 12.687 -0.683 1.00 96.50 483 PHE A C 1
ATOM 3736 O O . PHE A 1 483 ? -11.673 13.834 -0.745 1.00 96.50 483 PHE A O 1
ATOM 3743 N N . ASP A 1 484 ? -10.835 11.998 -1.752 1.00 97.44 484 ASP A N 1
ATOM 3744 C CA . ASP A 1 484 ? -10.741 12.591 -3.080 1.00 97.44 484 ASP A CA 1
ATOM 3745 C C . ASP A 1 484 ? -12.097 13.059 -3.612 1.00 97.44 484 ASP A C 1
ATOM 3747 O O . ASP A 1 484 ? -13.074 12.310 -3.712 1.00 97.44 484 ASP A O 1
ATOM 3751 N N . GLN A 1 485 ? -12.143 14.331 -3.989 1.00 98.12 485 GLN A N 1
ATOM 3752 C CA . GLN A 1 485 ? -13.280 14.967 -4.631 1.00 98.12 485 GLN A CA 1
ATOM 3753 C C . GLN A 1 485 ? -12.889 15.424 -6.030 1.00 98.12 485 GLN A C 1
ATOM 3755 O O . GLN A 1 485 ? -11.828 16.005 -6.235 1.00 98.12 485 GLN A O 1
ATOM 3760 N N . ILE A 1 486 ? -13.770 15.206 -7.003 1.00 98.06 486 ILE A N 1
ATOM 3761 C CA . ILE A 1 486 ? -13.543 15.668 -8.374 1.00 98.06 486 ILE A CA 1
ATOM 3762 C C . ILE A 1 486 ? -13.597 17.197 -8.406 1.00 98.06 486 ILE A C 1
ATOM 3764 O O . ILE A 1 486 ? -14.641 17.798 -8.150 1.00 98.06 486 ILE A O 1
ATOM 3768 N N . LEU A 1 487 ? -12.480 17.812 -8.789 1.00 97.31 487 LEU A N 1
ATOM 3769 C CA . LEU A 1 487 ? -12.370 19.246 -9.023 1.00 97.31 487 LEU A CA 1
ATOM 3770 C C . LEU A 1 487 ? -12.795 19.597 -10.457 1.00 97.31 487 LEU A C 1
ATOM 3772 O O . LEU A 1 487 ? -13.549 20.546 -10.667 1.00 97.31 487 LEU A O 1
ATOM 3776 N N . THR A 1 488 ? -12.352 18.815 -11.449 1.00 97.62 488 THR A N 1
ATOM 3777 C CA . THR A 1 488 ? -12.840 18.886 -12.838 1.00 97.62 488 THR A CA 1
ATOM 3778 C C . THR A 1 488 ? -12.669 17.545 -13.555 1.00 97.62 488 THR A C 1
ATOM 3780 O O . THR A 1 488 ? -11.679 16.847 -13.353 1.00 97.62 488 THR A O 1
ATOM 3783 N N . ASN A 1 489 ? -13.617 17.202 -14.433 1.00 96.88 489 ASN A N 1
ATOM 3784 C CA . ASN A 1 489 ? -13.559 16.005 -15.288 1.00 96.88 489 ASN A CA 1
ATOM 3785 C C . ASN A 1 489 ? -12.798 16.238 -16.608 1.00 96.88 489 ASN A C 1
ATOM 3787 O O . ASN A 1 489 ? -12.686 15.326 -17.419 1.00 96.88 489 ASN A O 1
ATOM 3791 N N . SER A 1 490 ? -12.353 17.471 -16.877 1.00 95.50 490 SER A N 1
ATOM 3792 C CA . SER A 1 490 ? -11.721 17.837 -18.151 1.00 95.50 490 SER A CA 1
ATOM 3793 C C . SER A 1 490 ? -10.588 18.833 -17.931 1.00 95.50 490 SER A C 1
ATOM 3795 O O . SER A 1 490 ? -10.676 20.003 -18.307 1.00 95.50 490 SER A O 1
ATOM 3797 N N . PHE A 1 491 ? -9.509 18.374 -17.304 1.00 97.31 491 PHE A N 1
ATOM 3798 C CA . PHE A 1 491 ? -8.287 19.151 -17.152 1.00 97.31 491 PHE A CA 1
ATOM 3799 C C . PHE A 1 491 ? -7.430 19.025 -18.417 1.00 97.31 491 PHE A C 1
ATOM 3801 O O . PHE A 1 491 ? -6.679 18.065 -18.592 1.00 97.31 491 PHE A O 1
ATOM 3808 N N . ASN A 1 492 ? -7.605 19.962 -19.349 1.00 97.44 492 ASN A N 1
ATOM 3809 C CA . ASN A 1 492 ? -7.022 19.869 -20.688 1.00 97.44 492 ASN A CA 1
ATOM 3810 C C . ASN A 1 492 ? -5.505 20.169 -20.691 1.00 97.44 492 ASN A C 1
ATOM 3812 O O . ASN A 1 492 ? -5.069 21.088 -19.989 1.00 97.44 492 ASN A O 1
ATOM 3816 N N . PRO A 1 493 ? -4.702 19.457 -21.509 1.00 96.75 493 PRO A N 1
ATOM 3817 C CA . PRO A 1 493 ? -3.272 19.713 -21.687 1.00 96.75 493 PRO A CA 1
ATOM 3818 C C . PRO A 1 493 ? -2.945 21.173 -21.984 1.00 96.75 493 PRO A C 1
ATOM 3820 O O . PRO A 1 493 ? -3.644 21.815 -22.769 1.00 96.75 493 PRO A O 1
ATOM 3823 N N . ALA A 1 494 ? -1.860 21.677 -21.393 1.00 92.12 494 ALA A N 1
ATOM 3824 C CA . ALA A 1 494 ? -1.327 23.022 -21.630 1.00 92.12 494 ALA A CA 1
ATOM 3825 C C . ALA A 1 494 ? -2.336 24.174 -21.423 1.00 92.12 494 ALA A C 1
ATOM 3827 O O . ALA A 1 494 ? -2.124 25.283 -21.915 1.00 92.12 494 ALA A O 1
ATOM 3828 N N . THR A 1 495 ? -3.422 23.932 -20.681 1.00 94.88 495 THR A N 1
ATOM 3829 C CA . THR A 1 495 ? -4.368 24.971 -20.259 1.00 94.88 495 THR A CA 1
ATOM 3830 C C . THR A 1 495 ? -4.197 25.269 -18.778 1.00 94.88 495 THR A C 1
ATOM 3832 O O . THR A 1 495 ? -3.998 24.354 -17.977 1.00 94.88 495 THR A O 1
ATOM 3835 N N . ILE A 1 496 ? -4.266 26.553 -18.424 1.00 96.94 496 ILE A N 1
ATOM 3836 C CA . ILE A 1 496 ? -4.292 26.986 -17.028 1.00 96.94 496 ILE A CA 1
ATOM 3837 C C . ILE A 1 496 ? -5.724 26.824 -16.524 1.00 96.94 496 ILE A C 1
ATOM 3839 O O . ILE A 1 496 ? -6.651 27.449 -17.042 1.00 96.94 496 ILE A O 1
ATOM 3843 N N . LEU A 1 497 ? -5.891 25.982 -15.513 1.00 97.69 497 LEU A N 1
ATOM 3844 C CA . LEU A 1 497 ? -7.098 25.892 -14.713 1.00 97.69 497 LEU A CA 1
ATOM 3845 C C . LEU A 1 497 ? -6.941 26.797 -13.493 1.00 97.69 497 LEU A C 1
ATOM 3847 O O . LEU A 1 497 ? -6.098 26.547 -12.631 1.00 97.69 497 LEU A O 1
ATOM 3851 N N . GLU A 1 498 ? -7.775 27.828 -13.415 1.00 98.12 498 GLU A N 1
ATOM 3852 C CA . GLU A 1 498 ? -7.881 28.668 -12.226 1.00 98.12 498 GLU A CA 1
ATOM 3853 C C . GLU A 1 498 ? -8.846 28.030 -11.222 1.00 98.12 498 GLU A C 1
ATOM 3855 O O . GLU A 1 498 ? -9.960 27.622 -11.564 1.00 98.12 498 GLU A O 1
ATOM 3860 N N . THR A 1 499 ? -8.432 27.964 -9.961 1.00 97.81 499 THR A N 1
ATOM 3861 C CA . THR A 1 499 ? -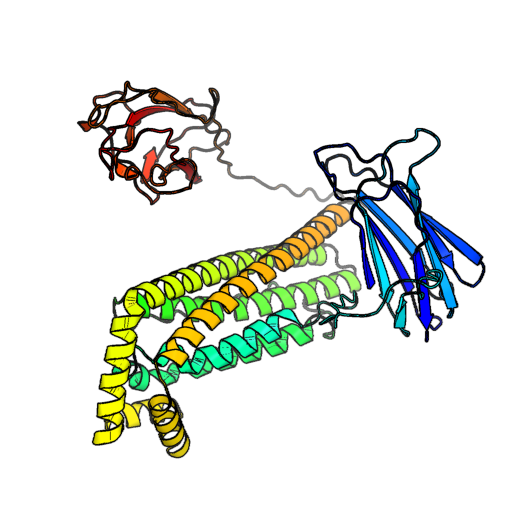9.277 27.496 -8.859 1.00 97.81 499 THR A CA 1
ATOM 3862 C C . THR A 1 499 ? -9.296 28.509 -7.734 1.00 97.81 499 THR A C 1
ATOM 3864 O O . THR A 1 499 ? -8.315 29.205 -7.487 1.00 97.81 499 THR A O 1
ATOM 3867 N N . PHE A 1 500 ? -10.433 28.618 -7.059 1.00 98.38 500 PHE A N 1
ATOM 3868 C CA . PHE A 1 500 ? -10.733 29.738 -6.180 1.00 98.38 500 PHE A CA 1
ATOM 3869 C C . PHE A 1 500 ? -11.050 29.260 -4.769 1.00 98.38 500 PHE A C 1
ATOM 3871 O O . PHE A 1 500 ? -12.125 28.697 -4.534 1.00 98.38 500 PHE A O 1
ATOM 3878 N N . TRP A 1 501 ? -10.156 29.566 -3.836 1.00 98.44 501 TRP A N 1
ATOM 3879 C CA . TRP A 1 501 ? -10.105 29.009 -2.489 1.00 98.44 501 TRP A CA 1
ATOM 3880 C C . TRP A 1 501 ? -10.434 30.050 -1.421 1.00 98.44 501 TRP A C 1
ATOM 3882 O O . TRP A 1 501 ? -10.033 31.210 -1.529 1.00 98.44 501 TRP A O 1
ATOM 3892 N N . GLN A 1 502 ? -11.155 29.643 -0.378 1.00 98.56 502 GLN A N 1
ATOM 3893 C CA . GLN A 1 502 ? -11.419 30.447 0.819 1.00 98.56 502 GLN A CA 1
ATOM 3894 C C . GLN A 1 502 ? -11.413 29.564 2.068 1.00 98.56 502 GLN A C 1
ATOM 3896 O O . GLN A 1 502 ? -11.716 28.376 2.002 1.00 98.56 502 GLN A O 1
ATOM 3901 N N . LEU A 1 503 ? -11.125 30.169 3.215 1.00 98.69 503 LEU A N 1
ATOM 3902 C CA . LEU A 1 503 ? -11.067 29.527 4.523 1.00 98.69 503 LEU A CA 1
ATOM 3903 C C . LEU A 1 503 ? -12.006 30.256 5.484 1.00 98.69 503 LEU A C 1
ATOM 3905 O O . LEU A 1 503 ? -11.976 31.485 5.562 1.00 98.69 503 LEU A O 1
ATOM 3909 N N . GLN A 1 504 ? -12.801 29.515 6.250 1.00 98.56 504 GLN A N 1
ATOM 3910 C CA . GLN A 1 504 ? -13.532 30.057 7.393 1.00 98.56 504 GLN A CA 1
ATOM 3911 C C . GLN A 1 504 ? -12.848 29.643 8.699 1.00 98.56 504 GLN A C 1
ATOM 3913 O O . GLN A 1 504 ? -12.818 28.466 9.046 1.00 98.56 504 GLN A O 1
ATOM 3918 N N . ALA A 1 505 ? -12.340 30.613 9.459 1.00 98.12 505 ALA A N 1
ATOM 3919 C CA . ALA A 1 505 ? -11.516 30.396 10.649 1.00 98.12 505 ALA A CA 1
ATOM 3920 C C . ALA A 1 505 ? -12.326 29.971 11.894 1.00 98.12 505 ALA A C 1
ATOM 3922 O O . ALA A 1 505 ? -12.329 30.660 12.918 1.00 98.12 505 ALA A O 1
ATOM 3923 N N . ILE A 1 506 ? -13.061 28.859 11.813 1.00 97.69 506 ILE A N 1
ATOM 3924 C CA . ILE A 1 506 ? -13.771 28.261 12.955 1.00 97.69 506 ILE A CA 1
ATOM 3925 C C . ILE A 1 506 ? -12.827 27.286 13.658 1.00 97.69 506 ILE A C 1
ATOM 3927 O O . ILE A 1 506 ? -12.649 26.149 13.219 1.00 97.69 506 ILE A O 1
ATOM 3931 N N . LEU A 1 507 ? -12.247 27.755 14.760 1.00 97.38 507 LEU A N 1
ATOM 3932 C CA . LEU A 1 507 ? -11.308 27.004 15.589 1.00 97.38 507 LEU A CA 1
ATOM 3933 C C . LEU A 1 507 ? -12.028 25.966 16.462 1.00 97.38 507 LEU A C 1
ATOM 3935 O O . LEU A 1 507 ? -13.073 26.260 17.043 1.00 97.38 507 LEU A O 1
ATOM 3939 N N . MET A 1 508 ? -11.425 24.785 16.617 1.00 96.62 508 MET A N 1
ATOM 3940 C CA . MET A 1 508 ? -11.842 23.776 17.601 1.00 96.62 508 MET A CA 1
ATOM 3941 C C . MET A 1 508 ? -11.633 24.285 19.033 1.00 96.62 508 MET A C 1
ATOM 3943 O O . MET A 1 508 ? -12.487 24.092 19.896 1.00 96.62 508 MET A O 1
ATOM 3947 N N . ASN A 1 509 ? -10.519 24.988 19.266 1.00 94.06 509 ASN A N 1
ATOM 3948 C CA . ASN A 1 509 ? -10.269 25.757 20.479 1.00 94.06 509 ASN A CA 1
ATOM 3949 C C . ASN A 1 509 ? -10.346 27.264 20.164 1.00 94.06 509 ASN A C 1
ATOM 3951 O O . ASN A 1 509 ? -9.389 27.816 19.617 1.00 94.06 509 ASN A O 1
ATOM 3955 N N . PRO A 1 510 ? -11.426 27.968 20.554 1.00 93.31 510 PRO A N 1
ATOM 3956 C CA . PRO A 1 510 ? -11.589 29.400 20.284 1.00 93.31 510 PRO A CA 1
ATOM 3957 C C . PRO A 1 510 ? -10.495 30.308 20.867 1.00 93.31 510 PRO A C 1
ATOM 3959 O O . PRO A 1 510 ? -10.408 31.469 20.477 1.00 93.31 510 PRO A O 1
ATOM 3962 N N . SER A 1 511 ? -9.690 29.808 21.812 1.00 94.38 511 SER A N 1
ATOM 3963 C CA . SER A 1 511 ? -8.578 30.546 22.428 1.00 94.38 511 SER A CA 1
ATOM 3964 C C . SER A 1 511 ? -7.231 30.365 21.719 1.00 94.38 511 SER A C 1
ATOM 3966 O O . SER A 1 511 ? -6.254 30.998 22.118 1.00 94.38 511 SER A O 1
ATOM 3968 N N . PHE A 1 512 ? -7.153 29.511 20.692 1.00 96.69 512 PHE A N 1
ATOM 3969 C CA . PHE A 1 512 ? -5.906 29.258 19.976 1.00 96.69 512 PHE A CA 1
ATOM 3970 C C . PHE A 1 512 ? -5.394 30.525 19.269 1.00 96.69 512 PHE A C 1
ATOM 3972 O O . PHE A 1 512 ? -6.133 31.210 18.562 1.00 96.69 512 PHE A O 1
ATOM 3979 N N . ILE A 1 513 ? -4.100 30.808 19.446 1.00 96.81 513 ILE A N 1
ATOM 3980 C CA . ILE A 1 513 ? -3.359 31.860 18.747 1.00 96.81 513 ILE A CA 1
ATOM 3981 C C . ILE A 1 513 ? -2.076 31.225 18.218 1.00 96.81 513 ILE A C 1
ATOM 3983 O O . ILE A 1 513 ? -1.254 30.742 18.995 1.00 96.81 513 ILE A O 1
ATOM 3987 N N . GLY A 1 514 ? -1.889 31.239 16.904 1.00 96.81 514 GLY A N 1
ATOM 3988 C CA . GLY A 1 514 ? -0.712 30.655 16.277 1.00 96.81 514 GLY A CA 1
ATOM 3989 C C . GLY A 1 514 ? -0.887 30.468 14.779 1.00 96.81 514 GLY A C 1
ATOM 3990 O O . GLY A 1 514 ? -1.919 30.813 14.204 1.00 96.81 514 GLY A O 1
ATOM 3991 N N . THR A 1 515 ? 0.144 29.921 14.147 1.00 97.69 515 THR A N 1
ATOM 3992 C CA . THR A 1 515 ? 0.101 29.503 12.746 1.00 97.69 515 THR A CA 1
ATOM 3993 C C . THR A 1 515 ? -0.503 28.113 12.642 1.00 97.69 515 THR A C 1
ATOM 3995 O O . THR A 1 515 ? -0.187 27.242 13.455 1.00 97.69 515 THR A O 1
ATOM 3998 N N . THR A 1 516 ? -1.325 27.900 11.620 1.00 97.62 516 THR A N 1
ATOM 3999 C CA . THR A 1 516 ? -1.821 26.572 11.257 1.00 97.62 516 THR A CA 1
ATOM 4000 C C . THR A 1 516 ? -1.537 26.297 9.788 1.00 97.62 516 THR A C 1
ATOM 4002 O O . THR A 1 516 ? -1.477 27.234 8.989 1.00 97.62 516 THR A O 1
ATOM 4005 N N . THR A 1 517 ? -1.362 25.026 9.445 1.00 98.25 517 THR A N 1
ATOM 4006 C CA . THR A 1 517 ? -1.072 24.556 8.088 1.00 98.25 517 THR A CA 1
ATOM 4007 C C . THR A 1 517 ? -2.029 23.428 7.730 1.00 98.25 517 THR A C 1
ATOM 4009 O O . THR A 1 517 ? -2.302 22.564 8.558 1.00 98.25 517 THR A O 1
ATOM 4012 N N . GLN A 1 518 ? -2.513 23.421 6.494 1.00 98.38 518 GLN A N 1
ATOM 4013 C CA . GLN A 1 518 ? -3.271 22.323 5.904 1.00 98.38 518 GLN A CA 1
ATOM 4014 C C . GLN A 1 518 ? -2.504 21.797 4.691 1.00 98.38 518 GLN A C 1
ATOM 4016 O O . GLN A 1 518 ? -2.013 22.589 3.883 1.00 98.38 518 GLN A O 1
ATOM 4021 N N . THR A 1 519 ? -2.436 20.475 4.554 1.00 98.00 519 THR A N 1
ATOM 4022 C CA . THR A 1 519 ? -1.930 19.816 3.346 1.00 98.00 519 THR A CA 1
ATOM 4023 C C . THR A 1 519 ? -3.102 19.528 2.414 1.00 98.00 519 THR A C 1
ATOM 4025 O O . THR A 1 519 ? -4.161 19.097 2.871 1.00 98.00 519 THR A O 1
ATOM 4028 N N . MET A 1 520 ? -2.927 19.801 1.122 1.00 98.00 520 MET A N 1
ATOM 4029 C CA . MET A 1 520 ? -3.895 19.487 0.071 1.00 98.00 520 MET A CA 1
ATOM 4030 C C . MET A 1 520 ? -3.221 18.581 -0.954 1.00 98.00 520 MET A C 1
ATOM 4032 O O . MET A 1 520 ? -2.153 18.933 -1.459 1.00 98.00 520 MET A O 1
ATOM 4036 N N . ASP A 1 521 ? -3.864 17.464 -1.271 1.00 97.44 521 ASP A N 1
ATOM 4037 C CA . ASP A 1 521 ? -3.368 16.473 -2.218 1.00 97.44 521 ASP A CA 1
ATOM 4038 C C . ASP A 1 521 ? -4.166 16.573 -3.516 1.00 97.44 521 ASP A C 1
ATOM 4040 O O . ASP A 1 521 ? -5.395 16.630 -3.502 1.00 97.44 521 ASP A O 1
ATOM 4044 N N . PHE A 1 522 ? -3.460 16.635 -4.646 1.00 97.75 522 PHE A N 1
ATOM 4045 C CA . PHE A 1 522 ? -4.052 16.770 -5.974 1.00 97.75 522 PHE A CA 1
ATOM 4046 C C . PHE A 1 522 ? -3.651 15.584 -6.845 1.00 97.75 522 PHE A C 1
ATOM 4048 O O . PHE A 1 522 ? -2.465 15.375 -7.110 1.00 97.75 522 PHE A O 1
ATOM 4055 N N . THR A 1 523 ? -4.646 14.859 -7.348 1.00 96.88 523 THR A N 1
ATOM 4056 C CA . THR A 1 523 ? -4.446 13.634 -8.130 1.00 96.88 523 THR A CA 1
ATOM 4057 C C . THR A 1 523 ? -4.971 13.830 -9.547 1.00 96.88 523 THR A C 1
ATOM 4059 O O . THR A 1 523 ? -6.130 14.194 -9.746 1.00 96.88 523 THR A O 1
ATOM 4062 N N . THR A 1 524 ? -4.126 13.589 -10.552 1.00 95.44 524 THR A N 1
ATOM 4063 C CA . THR A 1 524 ? -4.527 13.583 -11.967 1.00 95.44 524 THR A CA 1
ATOM 4064 C C . THR A 1 524 ? -4.687 12.157 -12.471 1.00 95.44 524 THR A C 1
ATOM 4066 O O . THR A 1 524 ? -3.737 11.381 -12.398 1.00 95.44 524 THR A O 1
ATOM 4069 N N . ILE A 1 525 ? -5.854 11.841 -13.030 1.00 95.31 525 ILE A N 1
ATOM 4070 C CA . ILE A 1 525 ? -6.177 10.523 -13.583 1.00 95.31 525 ILE A CA 1
ATOM 4071 C C . ILE A 1 525 ? -6.387 10.648 -15.094 1.00 95.31 525 ILE A C 1
ATOM 4073 O O . ILE A 1 525 ? -7.250 11.410 -15.545 1.00 95.31 525 ILE A O 1
ATOM 4077 N N . CYS A 1 526 ? -5.579 9.895 -15.836 1.00 88.88 526 CYS A N 1
ATOM 4078 C CA . CYS A 1 526 ? -5.790 9.498 -17.222 1.00 88.88 526 CYS A CA 1
ATOM 4079 C C . CYS A 1 526 ? -6.521 8.144 -17.222 1.00 88.88 526 CYS A C 1
ATOM 4081 O O . CYS A 1 526 ? -7.380 7.955 -18.099 1.00 88.88 526 CYS A O 1
#

Sequence (526 aa):
MVWELQNSRQLRNHQFTVIGANNSTIIYATLICKPVNGVKILDPVLSVKSPTGITKFDDDSYTAGCNHFFSSKVLFSSGEVSNGIWDAWASGYQGLGDEVGPYRLDVYLSGAGSLKRGGVHIPPSVKQGAQIVAVYVEIYEGATSWDIRQLNDKVEKFRCILGVYALKQCLLEHAKDAALEDALEGLKKENMRIANDPPRTDYMYKFSLPSPSNIQPNNNSLLEQQRAEFLNALMDSKILLDAYVTSVERFQGAMIDGESEYVVIQSQEVQKYLGLLNENQNRLSNITNSLHMYLIEHESEINSSLLTYQEQLLSNGFSTEEITALQNAGYTTQGIDELKTTILALNSQNTTKLIQSLGNLTSGITEYDQTMGEHRLAVEIFVNDQHSPIQPNGQASGQVIITGTCGLTFPDGNSVNYGSLIPNSISPQVTLNMTNTGTVPATLQVSGSDWLDGSSNPQMFVNRTHYNVTSGTYVQKSPLQSFDQILTNSFNPATILETFWQLQAILMNPSFIGTTTQTMDFTTIC

Foldseek 3Di:
DKDWDADDLDWDKWKKWWFFDALQKKKKKKKKAFDDPQDDAAFKKKWKAAPVGDIDIFRDDDPVPDDGIDITMDMDGRPSDDGDMMIMTIDHPDDDSDDRHIMMMDMAMPDTTDMDGDDDPDPDDDDDDDDDDDDDDDHPQWDDDDLVVLLLVLVVLLVLFLCLQCVLPVLQPLLPCVLVVCLSVLVVVLNVCLRPPAQDLVLVDADDQDDQDQQDQPDDDPSSRLVSQLSSLSSQLSSLSVRLSNLSSSLVNCVVVVVVVSVLVSLVSNLVSLVVNLVSLVSNLVSLVVNLVVCVVCVVVSQVSLVVVLVVCVVPNDDPSSVVSNVSSVQDPVNSVVSSVSSNPDHSVSSVVSSVSSVVSSVSSVVVSVVSVVVSVVSVVVSVVVPPDDDDPDDDDDDDDPPKDWDKDFPVDDDDDQDDDAAQDKGDKDKTKMATQMDAWWFKKKAKAAWAFPVRDHFGGQQQKFKALDDDDRVVTGGHHRDIDTRDRTRGHPDIRIMIMMGGRHTPDNPDDHDIDMDMDMDIGD

Radius of gyration: 30.04 Å; chains: 1; bounding box: 75×70×71 Å

pLDDT: mean 73.09, std 21.78, range [19.64, 98.69]